Protein AF-0000000084433959 (afdb_homodimer)

Secondary structure (DSSP, 8-state):
--HHHHHHHTT-----TT-------TTS-SEEEEEE---SHHHHHHHHHHHHHTT----EEEE-S-GGGS-HHHHHHHHHHHHHHT-EEEEE----GGGTT-SGGGSTTGGGGTT---HHHHHHHHHHHHHHHHHTT--EEEE--HHHHHHHHHHHHTTSS-TT-EEEE-GGG---SHHHHHHHHHTT-SEE---TT--HHHHHHHHHH--S-EEEESB--GGGT--B-GGGHHHHHHHH-SEEEE--GGG-SSTT----HHHHHHHHHHHHHHHHHHHHH-TT--BPPTT-TTS----/--HHHHHHHTT-----TT-------TTS-SEEEEEE---SHHHHHHHHHHHHHTT----EEEE-S-GGGS-HHHHHHHHHHHHHHT-EEEEE----GGGTT-SGGGSTTGGGGTT---HHHHHHHHHHHHHHHHHTT--EEEE--HHHHHHHHHHHHTTSS-TT-EEEE-GGG---SHHHHHHHHHTT-SEE---TT--HHHHHHHHHH--S-EEEESB--GGGT--B-GGGHHHHHHHH-SEEEE--GGG-SSTT----HHHHHHHHHHHHHHHHHHHHH-TT--BPPTT-TTS----

pLDDT: mean 95.62, std 3.75, range [82.44, 98.88]

Sequence (598 aa):
MKTNDFLSQIGINDVDSNYESEKRFGDGGQFRFEVPGIQSPKTMKALLNEAKNQELVIHRVTQTKGIMLLTDEEIIEMVNLAKNYGCELFLSVGPRATYDTSATVHTKEGSRIGYRLRGYDNLVYAIEDVKRAVNLGVRGILLYDEGLLYVLNQMRIDGELSNNLHFKMSAHAGHGNPASAKLLELIGLNSFNPVRDLQIPMLASIRNAIDIPIDLHTENPKSTGGFIRHYEVPKFIKVASPVYLKTGGSVAANHNWDTTEKEAIARIKQVKLVERMIRQYAPDSTISPKNSNDLSIPEMKTNDFLSQIGINDVDSNYESEKRFGDGGQFRFEVPGIQSPKTMKALLNEAKNQELVIHRVTQTKGIMLLTDEEIIEMVNLAKNYGCELFLSVGPRATYDTSATVHTKEGSRIGYRLRGYDNLVYAIEDVKRAVNLGVRGILLYDEGLLYVLNQMRIDGELSNNLHFKMSAHAGHGNPASAKLLELIGLNSFNPVRDLQIPMLASIRNAIDIPIDLHTENPKSTGGFIRHYEVPKFIKVASPVYLKTGGSVAANHNWDTTEKEAIARIKQVKLVERMIRQYAPDSTISPKNSNDLSIPE

Radius of gyration: 24.35 Å; Cα contacts (8 Å, |Δi|>4): 1417; chains: 2; bounding box: 52×72×54 Å

Nearest PDB structures (foldseek):
  2qji-assembly2_T  TM=5.608E-01  e=2.184E-04  Methanocaldococcus jannaschii
  8wx8-assembly1_A  TM=5.122E-01  e=1.044E-03  synthetic construct
  3exr-assembly2_B  TM=5.893E-01  e=7.610E-03  Streptococcus mutans
  6mmp-assembly1_C  TM=2.314E-01  e=7.054E-02  Rattus norvegicus
  3t8i-assembly1_D  TM=2.014E-01  e=1.142E-01  Saccharolobus solfataricus P2

Solvent-accessible surface area (backbone atoms only — not comparable to full-atom values): 29064 Å² total; per-residue (Å²): 125,58,66,69,58,52,37,42,74,72,51,40,50,88,67,60,94,80,57,61,42,85,49,49,39,91,81,63,12,26,33,43,35,25,37,62,39,42,75,43,45,70,23,42,50,40,29,54,52,47,27,55,74,68,72,50,74,62,46,30,40,27,25,56,71,17,47,75,79,48,53,72,66,45,49,42,48,39,36,49,51,22,46,74,73,35,17,21,41,28,40,13,58,34,67,24,27,78,77,48,91,48,64,23,44,75,25,82,60,21,29,13,32,35,42,19,42,58,13,52,65,43,47,51,51,31,52,50,45,48,50,50,44,42,75,57,17,44,22,27,37,34,38,44,41,71,20,57,43,42,52,53,33,53,32,26,77,73,62,72,34,65,80,72,53,36,37,28,44,38,36,55,53,19,44,37,22,25,50,33,50,33,50,43,44,73,46,53,46,47,30,45,23,44,40,78,73,64,50,71,70,30,45,31,19,31,37,71,31,43,85,57,36,34,41,42,64,35,25,31,17,58,34,49,52,43,47,77,39,48,91,45,45,46,58,46,46,41,24,29,19,22,24,34,43,27,32,31,34,54,79,31,69,40,79,70,38,84,55,42,49,70,51,30,40,52,24,48,54,42,45,52,55,44,48,50,41,28,58,72,73,32,64,84,64,42,64,51,60,79,56,44,87,72,53,44,47,34,97,125,58,66,69,58,52,36,41,73,72,52,40,52,88,67,61,95,79,57,61,42,85,49,49,40,92,80,63,12,26,33,42,35,26,38,62,39,42,74,44,43,69,23,41,50,38,29,53,50,47,28,56,75,67,71,50,75,62,45,29,40,26,26,57,72,19,46,74,78,47,53,70,67,46,49,43,47,38,38,47,51,22,46,74,73,34,16,20,40,28,40,14,57,34,67,24,28,77,76,48,91,47,64,23,44,76,25,82,59,19,29,14,32,36,44,18,43,58,12,51,66,42,47,50,51,31,51,52,45,49,51,51,45,42,74,58,17,44,23,26,38,34,38,46,37,71,21,58,43,42,51,52,33,52,31,26,76,71,63,75,35,65,80,71,53,36,36,28,43,38,37,57,53,18,45,38,22,25,49,34,51,34,50,43,44,72,43,53,46,48,30,45,25,44,40,75,73,65,51,70,71,29,45,31,19,31,37,70,31,45,84,59,36,33,42,42,63,34,25,31,16,58,34,50,54,44,48,75,39,48,89,46,43,45,58,46,46,41,25,30,19,22,23,33,42,27,31,30,35,52,78,32,68,42,78,71,39,84,54,42,48,69,53,30,40,50,24,48,53,43,43,50,54,43,50,49,42,27,58,73,72,33,62,85,64,42,63,50,61,80,55,44,88,74,51,47,46,34,98

Organism: NCBI:txid230361

Foldseek 3Di:
DDPQVVCVVQQQHADDPQAFDPAAFPQRALEAAEEEQQAWLLLLLLLLVLCVVVVHFHAEYEHQQALVVDDLVGLLSNLVSCVVQQHAYEYEFHQFCVPDPNPQCPDPVSVLSQGEADDDVSLVSRVVSVVSSVVSFHQHYEYQYLVSLLVVQVCCVVPVGPVSRAYEYEQSNAAQALVVLLVSVVSPHQEYEHQAPDDLSSLLSNQSRDNHEYEYECAAAVVRPGDHNLLCVLSCSGRGTVYYYHFLHHLANDNNGDADSVSSSVRVVRVVSSVVSCCVPPVVGGYRDRNHPSHSRTD/DDPQVVCVVQQFHADDPQAFDPAAFPQRALEAAEEEQQAWLLLLLLLLVLCVVVVHFHAEYEHQQALVVDDLVGLLSNLVSCVVQQHAYEYEQHQFCVPDPNPQCPDPVSVLSFGEADDDVSLVSRVVSVVSSVVSFHQHYEYQYLVSLLVVQVCCVVPVGPVSRAYEYEQSNAAQALVVLLVSVVSPHQEYEHQAPDDLSSLLSNQSRDRHEYEYECAAAVVRPGDHNLLCVLSCSGRGTVYYYHFLHHLANDNNGDADSVSSSVRVVRVVSSVVSCCVPPVVGGYRDRNDPSHSRTD

Structure (mmCIF, N/CA/C/O backbone):
data_AF-0000000084433959-model_v1
#
loop_
_entity.id
_entity.type
_entity.pdbx_description
1 polymer Peptidase
#
loop_
_atom_site.group_PDB
_atom_site.id
_atom_site.type_symbol
_atom_site.label_atom_id
_atom_site.label_alt_id
_atom_site.label_comp_id
_atom_site.label_asym_id
_atom_site.label_entity_id
_atom_site.label_seq_id
_atom_site.pdbx_PDB_ins_code
_atom_site.Cartn_x
_atom_site.Cartn_y
_atom_site.Cartn_z
_atom_site.occupancy
_atom_site.B_iso_or_equiv
_atom_site.auth_seq_id
_atom_site.auth_comp_id
_atom_site.auth_asym_id
_atom_site.auth_atom_id
_atom_site.pdbx_PDB_model_num
ATOM 1 N N . MET A 1 1 ? 16.953 -1.88 -23.047 1 85.25 1 MET A N 1
ATOM 2 C CA . MET A 1 1 ? 17.641 -0.673 -22.594 1 85.25 1 MET A CA 1
ATOM 3 C C . MET A 1 1 ? 18.078 -0.818 -21.141 1 85.25 1 MET A C 1
ATOM 5 O O . MET A 1 1 ? 17.578 -1.681 -20.422 1 85.25 1 MET A O 1
ATOM 9 N N . LYS A 1 2 ? 19.047 0.058 -20.891 1 91.44 2 LYS A N 1
ATOM 10 C CA . LYS A 1 2 ? 19.453 0.072 -19.484 1 91.44 2 LYS A CA 1
ATOM 11 C C . LYS A 1 2 ? 18.312 0.546 -18.594 1 91.44 2 LYS A C 1
ATOM 13 O O . LYS A 1 2 ? 17.531 1.426 -18.969 1 91.44 2 LYS A O 1
ATOM 18 N N . THR A 1 3 ? 18.125 -0.113 -17.422 1 94.81 3 THR A N 1
ATOM 19 C CA . THR A 1 3 ? 17.047 0.189 -16.484 1 94.81 3 THR A CA 1
ATOM 20 C C . THR A 1 3 ? 17.031 1.678 -16.156 1 94.81 3 THR A C 1
ATOM 22 O O . THR A 1 3 ? 15.969 2.312 -16.188 1 94.81 3 THR A O 1
ATOM 25 N N . ASN A 1 4 ? 18.188 2.238 -15.852 1 94.94 4 ASN A N 1
ATOM 26 C CA . ASN A 1 4 ? 18.266 3.646 -15.484 1 94.94 4 ASN A CA 1
ATOM 27 C C . ASN A 1 4 ? 17.797 4.551 -16.609 1 94.94 4 ASN A C 1
ATOM 29 O O . ASN A 1 4 ? 17.156 5.582 -16.375 1 94.94 4 ASN A O 1
ATOM 33 N N . ASP A 1 5 ? 18.125 4.176 -17.828 1 94.62 5 ASP A N 1
ATOM 34 C CA . ASP A 1 5 ? 17.688 4.945 -18.984 1 94.62 5 ASP A CA 1
ATOM 35 C C . ASP A 1 5 ? 16.172 4.945 -19.109 1 94.62 5 ASP A C 1
ATOM 37 O O . ASP A 1 5 ? 15.562 5.98 -19.391 1 94.62 5 ASP A O 1
ATOM 41 N N . PHE A 1 6 ? 15.617 3.832 -18.922 1 95.44 6 PHE A N 1
ATOM 42 C CA . PHE A 1 6 ? 14.164 3.762 -19.016 1 95.44 6 PHE A CA 1
ATOM 43 C C . PHE A 1 6 ? 13.516 4.602 -17.922 1 95.44 6 PHE A C 1
ATOM 45 O O . PHE A 1 6 ? 12.562 5.336 -18.172 1 95.44 6 PHE A O 1
ATOM 52 N N . LEU A 1 7 ? 13.938 4.383 -16.688 1 96.75 7 LEU A N 1
ATOM 53 C CA . LEU A 1 7 ? 13.398 5.16 -15.586 1 96.75 7 LEU A CA 1
ATOM 54 C C . LEU A 1 7 ? 13.469 6.656 -15.883 1 96.75 7 LEU A C 1
ATOM 56 O O . LEU A 1 7 ? 12.516 7.391 -15.625 1 96.75 7 LEU A O 1
ATOM 60 N N . SER A 1 8 ? 14.594 7.062 -16.438 1 94.88 8 SER A N 1
ATOM 61 C CA . SER A 1 8 ? 14.75 8.469 -16.797 1 94.88 8 SER A CA 1
ATOM 62 C C . SER A 1 8 ? 13.695 8.891 -17.812 1 94.88 8 SER A C 1
ATOM 64 O O . SER A 1 8 ? 13.18 10.008 -17.75 1 94.88 8 SER A O 1
ATOM 66 N N . GLN A 1 9 ? 13.383 8.039 -18.734 1 94.25 9 GLN A N 1
ATOM 67 C CA . GLN A 1 9 ? 12.398 8.32 -19.766 1 94.25 9 GLN A CA 1
ATOM 68 C C . GLN A 1 9 ? 11.031 8.617 -19.156 1 94.25 9 GLN A C 1
ATOM 70 O O . GLN A 1 9 ? 10.242 9.391 -19.719 1 94.25 9 GLN A O 1
ATOM 75 N N . ILE A 1 10 ? 10.805 8.055 -18.016 1 94.56 10 ILE A N 1
ATOM 76 C CA . ILE A 1 10 ? 9.484 8.273 -17.422 1 94.56 10 ILE A CA 1
ATOM 77 C C . ILE A 1 10 ? 9.594 9.227 -16.234 1 94.56 10 ILE A C 1
ATOM 79 O O . ILE A 1 10 ? 8.719 9.25 -15.367 1 94.56 10 ILE A O 1
ATOM 83 N N . GLY A 1 11 ? 10.664 9.938 -16.094 1 95 11 GLY A N 1
ATOM 84 C CA . GLY A 1 11 ? 10.805 11.039 -15.156 1 95 11 GLY A CA 1
ATOM 85 C C . GLY A 1 11 ? 11.312 10.602 -13.797 1 95 11 GLY A C 1
ATOM 86 O O . GLY A 1 11 ? 11.141 11.312 -12.805 1 95 11 GLY A O 1
ATOM 87 N N . ILE A 1 12 ? 11.852 9.398 -13.711 1 97.12 12 ILE A N 1
ATOM 88 C CA . ILE A 1 12 ? 12.453 8.898 -12.484 1 97.12 12 ILE A CA 1
ATOM 89 C C . ILE A 1 12 ? 13.961 8.781 -12.656 1 97.12 12 ILE A C 1
ATOM 91 O O . ILE A 1 12 ? 14.445 7.906 -13.383 1 97.12 12 ILE A O 1
ATOM 95 N N . ASN A 1 13 ? 14.734 9.633 -11.977 1 95.38 13 ASN A N 1
ATOM 96 C CA . ASN A 1 13 ? 16.172 9.727 -12.211 1 95.38 13 ASN A CA 1
ATOM 97 C C . ASN A 1 13 ? 16.969 9.43 -10.938 1 95.38 13 ASN A C 1
ATOM 99 O O . ASN A 1 13 ? 16.469 9.625 -9.828 1 95.38 13 ASN A O 1
ATOM 103 N N . ASP A 1 14 ? 18.109 8.922 -11.195 1 92.56 14 ASP A N 1
ATOM 104 C CA . ASP A 1 14 ? 19.109 8.945 -10.141 1 92.56 14 ASP A CA 1
ATOM 105 C C . ASP A 1 14 ? 19.609 10.359 -9.883 1 92.56 14 ASP A C 1
ATOM 107 O O . ASP A 1 14 ? 19.609 11.195 -10.789 1 92.56 14 ASP A O 1
ATOM 111 N N . VAL A 1 15 ? 19.891 10.594 -8.641 1 92.81 15 VAL A N 1
ATOM 112 C CA . VAL A 1 15 ? 20.406 11.922 -8.328 1 92.81 15 VAL A CA 1
ATOM 113 C C . VAL A 1 15 ? 21.766 11.797 -7.625 1 92.81 15 VAL A C 1
ATOM 115 O O . VAL A 1 15 ? 22.031 10.805 -6.949 1 92.81 15 VAL A O 1
ATOM 118 N N . ASP A 1 16 ? 22.594 12.703 -7.816 1 88.06 16 ASP A N 1
ATOM 119 C CA . ASP A 1 16 ? 23.922 12.633 -7.227 1 88.06 16 ASP A CA 1
ATOM 120 C C . ASP A 1 16 ? 23.938 13.258 -5.832 1 88.06 16 ASP A C 1
ATOM 122 O O . ASP A 1 16 ? 22.906 13.719 -5.34 1 88.06 16 ASP A O 1
ATOM 126 N N . SER A 1 17 ? 25.109 13.188 -5.227 1 88.75 17 SER A N 1
ATOM 127 C CA . SER A 1 17 ? 25.25 13.609 -3.838 1 88.75 17 SER A CA 1
ATOM 128 C C . SER A 1 17 ? 25.125 15.125 -3.709 1 88.75 17 SER A C 1
ATOM 130 O O . SER A 1 17 ? 24.938 15.648 -2.609 1 88.75 17 SER A O 1
ATOM 132 N N . ASN A 1 18 ? 25.172 15.836 -4.828 1 91.94 18 ASN A N 1
ATOM 133 C CA . ASN A 1 18 ? 25.078 17.297 -4.797 1 91.94 18 ASN A CA 1
ATOM 134 C C . ASN A 1 18 ? 23.672 17.781 -5.145 1 91.94 18 ASN A C 1
ATOM 136 O O . ASN A 1 18 ? 23.453 18.969 -5.312 1 91.94 18 ASN A O 1
ATOM 140 N N . TYR A 1 19 ? 22.812 16.844 -5.211 1 96.44 19 TYR A N 1
ATOM 141 C CA . TYR A 1 19 ? 21.453 17.203 -5.574 1 96.44 19 TYR A CA 1
ATOM 142 C C . TYR A 1 19 ? 20.859 18.203 -4.582 1 96.44 19 TYR A C 1
ATOM 144 O O . TYR A 1 19 ? 20.984 18.031 -3.369 1 96.44 19 TYR A O 1
ATOM 152 N N . GLU A 1 20 ? 20.328 19.281 -5.066 1 97.31 20 GLU A N 1
ATOM 153 C CA . GLU A 1 20 ? 19.562 20.281 -4.324 1 97.31 20 GLU A CA 1
ATOM 154 C C . GLU A 1 20 ? 18.25 20.594 -5.016 1 97.31 20 GLU A C 1
ATOM 156 O O . GLU A 1 20 ? 18.219 20.875 -6.215 1 97.31 20 GLU A O 1
ATOM 161 N N . SER A 1 21 ? 17.234 20.484 -4.266 1 98.25 21 SER A N 1
ATOM 162 C CA . SER A 1 21 ? 15.93 20.812 -4.855 1 98.25 21 SER A CA 1
ATOM 163 C C . SER A 1 21 ? 15.773 22.312 -5.039 1 98.25 21 SER A C 1
ATOM 165 O O . SER A 1 21 ? 16.047 23.094 -4.121 1 98.25 21 SER A O 1
ATOM 167 N N . GLU A 1 22 ? 15.297 22.719 -6.184 1 97.56 22 GLU A N 1
ATOM 168 C CA . GLU A 1 22 ? 15.016 24.125 -6.453 1 97.56 22 GLU A CA 1
ATOM 169 C C . GLU A 1 22 ? 13.523 24.422 -6.309 1 97.56 22 GLU A C 1
ATOM 171 O O . GLU A 1 22 ? 13.102 25.578 -6.445 1 97.56 22 GLU A O 1
ATOM 176 N N . LYS A 1 23 ? 12.805 23.453 -6.023 1 98.31 23 LYS A N 1
ATOM 177 C CA . LYS A 1 23 ? 11.359 23.625 -5.922 1 98.31 23 LYS A CA 1
ATOM 178 C C . LYS A 1 23 ? 10.977 24.359 -4.637 1 98.31 23 LYS A C 1
ATOM 180 O O . LYS A 1 23 ? 11.742 24.375 -3.672 1 98.31 23 LYS A O 1
ATOM 185 N N . ARG A 1 24 ? 9.82 24.969 -4.648 1 98.38 24 ARG A N 1
ATOM 186 C CA . ARG A 1 24 ? 9.32 25.781 -3.535 1 98.38 24 ARG A CA 1
ATOM 187 C C . ARG A 1 24 ? 7.809 25.641 -3.391 1 98.38 24 ARG A C 1
ATOM 189 O O . ARG A 1 24 ? 7.129 25.219 -4.328 1 98.38 24 ARG A O 1
ATOM 196 N N . PHE A 1 25 ? 7.383 25.906 -2.172 1 98.12 25 PHE A N 1
ATOM 197 C CA . PHE A 1 25 ? 5.953 26.172 -2.035 1 98.12 25 PHE A CA 1
ATOM 198 C C . PHE A 1 25 ? 5.535 27.359 -2.881 1 98.12 25 PHE A C 1
ATOM 200 O O . PHE A 1 25 ? 6.383 28.125 -3.348 1 98.12 25 PHE A O 1
ATOM 207 N N . GLY A 1 26 ? 4.207 27.484 -3.119 1 96.12 26 GLY A N 1
ATOM 208 C CA . GLY A 1 26 ? 3.711 28.609 -3.908 1 96.12 26 GLY A CA 1
ATOM 209 C C . GLY A 1 26 ? 4.105 29.953 -3.344 1 96.12 26 GLY A C 1
ATOM 210 O O . GLY A 1 26 ? 4.219 30.938 -4.086 1 96.12 26 GLY A O 1
ATOM 211 N N . ASP A 1 27 ? 4.43 30.062 -2.084 1 96.94 27 ASP A N 1
ATOM 212 C CA . ASP A 1 27 ? 4.781 31.297 -1.405 1 96.94 27 ASP A CA 1
ATOM 213 C C . ASP A 1 27 ? 6.293 31.516 -1.409 1 96.94 27 ASP A C 1
ATOM 215 O O . ASP A 1 27 ? 6.789 32.469 -0.781 1 96.94 27 ASP A O 1
ATOM 219 N N . GLY A 1 28 ? 7.016 30.609 -2.008 1 97.12 28 GLY A N 1
ATOM 220 C CA . GLY A 1 28 ? 8.461 30.719 -2.127 1 97.12 28 GLY A CA 1
ATOM 221 C C . GLY A 1 28 ? 9.211 30.016 -1.015 1 97.12 28 GLY A C 1
ATOM 222 O O . GLY A 1 28 ? 10.438 29.906 -1.062 1 97.12 28 GLY A O 1
ATOM 223 N N . GLY A 1 29 ? 8.539 29.5 -0.019 1 98.25 29 GLY A N 1
ATOM 224 C CA . GLY A 1 29 ? 9.18 28.812 1.088 1 98.25 29 GLY A CA 1
ATOM 225 C C . GLY A 1 29 ? 9.797 27.484 0.687 1 98.25 29 GLY A C 1
ATOM 226 O O . GLY A 1 29 ? 9.328 26.828 -0.251 1 98.25 29 GLY A O 1
ATOM 227 N N . GLN A 1 30 ? 10.844 27.094 1.397 1 98.69 30 GLN A N 1
ATOM 228 C CA . GLN A 1 30 ? 11.469 25.781 1.216 1 98.69 30 GLN A CA 1
ATOM 229 C C . GLN A 1 30 ? 10.891 24.766 2.188 1 98.69 30 GLN A C 1
ATOM 231 O O . GLN A 1 30 ? 10.812 23.578 1.87 1 98.69 30 GLN A O 1
ATOM 236 N N . PHE A 1 31 ? 10.531 25.266 3.391 1 98.75 31 PHE A N 1
ATOM 237 C CA . PHE A 1 31 ? 10.078 24.297 4.379 1 98.75 31 PHE A CA 1
ATOM 238 C C . PHE A 1 31 ? 8.961 24.891 5.242 1 98.75 31 PHE A C 1
ATOM 240 O O . PHE A 1 31 ? 8.789 26.109 5.285 1 98.75 31 PHE A O 1
ATOM 247 N N . ARG A 1 32 ? 8.164 24.016 5.832 1 98.75 32 ARG A N 1
ATOM 248 C CA . ARG A 1 32 ? 7.086 24.281 6.781 1 98.75 32 ARG A CA 1
ATOM 249 C C . ARG A 1 32 ? 7.168 23.328 7.977 1 98.75 32 ARG A C 1
ATOM 251 O O . ARG A 1 32 ? 7.836 22.297 7.91 1 98.75 32 ARG A O 1
ATOM 258 N N . PHE A 1 33 ? 6.531 23.719 9.031 1 98.62 33 PHE A N 1
ATOM 259 C CA . PHE A 1 33 ? 6.449 22.844 10.188 1 98.62 33 PHE A CA 1
ATOM 260 C C . PHE A 1 33 ? 5.07 22.203 10.289 1 98.62 33 PHE A C 1
ATOM 262 O O . PHE A 1 33 ? 4.051 22.891 10.125 1 98.62 33 PHE A O 1
ATOM 269 N N . GLU A 1 34 ? 5.074 20.953 10.5 1 98.56 34 GLU A N 1
ATOM 270 C CA . GLU A 1 34 ? 3.877 20.188 10.828 1 98.56 34 GLU A CA 1
ATOM 271 C C . GLU A 1 34 ? 4.027 19.469 12.164 1 98.56 34 GLU A C 1
ATOM 273 O O . GLU A 1 34 ? 5.062 18.859 12.445 1 98.56 34 GLU A O 1
ATOM 278 N N . VAL A 1 35 ? 3.029 19.562 13.016 1 98.06 35 VAL A N 1
ATOM 279 C CA . VAL A 1 35 ? 3.004 18.797 14.258 1 98.06 35 VAL A CA 1
ATOM 280 C C . VAL A 1 35 ? 1.919 17.734 14.18 1 98.06 35 VAL A C 1
ATOM 282 O O . VAL A 1 35 ? 0.73 18.047 14.102 1 98.06 35 VAL A O 1
ATOM 285 N N . PRO A 1 36 ? 2.33 16.484 14.219 1 96.69 36 PRO A N 1
ATOM 286 C CA . PRO A 1 36 ? 1.38 15.375 14.117 1 96.69 36 PRO A CA 1
ATOM 287 C C . PRO A 1 36 ? 0.867 14.922 15.484 1 96.69 36 PRO A C 1
ATOM 289 O O . PRO A 1 36 ? 1.434 15.289 16.516 1 96.69 36 PRO A O 1
ATOM 292 N N . GLY A 1 37 ? -0.2 14.172 15.477 1 95.94 37 GLY A N 1
ATOM 293 C CA . GLY A 1 37 ? -0.663 13.453 16.656 1 95.94 37 GLY A CA 1
ATOM 294 C C . GLY A 1 37 ? -1.457 14.328 17.609 1 95.94 37 GLY A C 1
ATOM 295 O O . GLY A 1 37 ? -1.431 14.109 18.828 1 95.94 37 GLY A O 1
ATOM 296 N N . ILE A 1 38 ? -2.004 15.359 17.141 1 97.31 38 ILE A N 1
ATOM 297 C CA . ILE A 1 38 ? -2.867 16.219 17.953 1 97.31 38 ILE A CA 1
ATOM 298 C C . ILE A 1 38 ? -4.32 15.781 17.781 1 97.31 38 ILE A C 1
ATOM 300 O O . ILE A 1 38 ? -4.961 16.094 16.781 1 97.31 38 ILE A O 1
ATOM 304 N N . GLN A 1 39 ? -4.934 15.188 18.844 1 96.25 39 GLN A N 1
ATOM 305 C CA . GLN A 1 39 ? -6.113 14.344 18.656 1 96.25 39 GLN A CA 1
ATOM 306 C C . GLN A 1 39 ? -7.391 15.102 19.016 1 96.25 39 GLN A C 1
ATOM 308 O O . GLN A 1 39 ? -8.492 14.68 18.656 1 96.25 39 GLN A O 1
ATOM 313 N N . SER A 1 40 ? -7.238 16.25 19.719 1 96 40 SER A N 1
ATOM 314 C CA . SER A 1 40 ? -8.43 16.906 20.25 1 96 40 SER A CA 1
ATOM 315 C C . SER A 1 40 ? -8.273 18.438 20.219 1 96 40 SER A C 1
ATOM 317 O O . SER A 1 40 ? -7.16 18.953 20.109 1 96 40 SER A O 1
ATOM 319 N N . PRO A 1 41 ? -9.445 19.141 20.312 1 97.62 41 PRO A N 1
ATOM 320 C CA . PRO A 1 41 ? -9.375 20.594 20.359 1 97.62 41 PRO A CA 1
ATOM 321 C C . PRO A 1 41 ? -8.555 21.094 21.547 1 97.62 41 PRO A C 1
ATOM 323 O O . PRO A 1 41 ? -7.797 22.062 21.422 1 97.62 41 PRO A O 1
ATOM 326 N N . LYS A 1 42 ? -8.719 20.422 22.688 1 96.75 42 LYS A N 1
ATOM 327 C CA . LYS A 1 42 ? -8.023 20.859 23.891 1 96.75 42 LYS A CA 1
ATOM 328 C C . LYS A 1 42 ? -6.512 20.828 23.703 1 96.75 42 LYS A C 1
ATOM 330 O O . LYS A 1 42 ? -5.812 21.781 24.047 1 96.75 42 LYS A O 1
ATOM 335 N N . THR A 1 43 ? -6.031 19.781 23.188 1 97.56 43 THR A N 1
ATOM 336 C CA . THR A 1 43 ? -4.598 19.641 22.953 1 97.56 43 THR A CA 1
ATOM 337 C C . THR A 1 43 ? -4.129 20.547 21.828 1 97.56 43 THR A C 1
ATOM 339 O O . THR A 1 43 ? -3.016 21.078 21.875 1 97.56 43 THR A O 1
ATOM 342 N N . MET A 1 44 ? -4.969 20.719 20.828 1 98.44 44 MET A N 1
ATOM 343 C CA . MET A 1 44 ? -4.629 21.625 19.75 1 98.44 44 MET A CA 1
ATOM 344 C C . MET A 1 44 ? -4.5 23.062 20.25 1 98.44 44 MET A C 1
ATOM 346 O O . MET A 1 44 ? -3.555 23.766 19.906 1 98.44 44 MET A O 1
ATOM 350 N N . LYS A 1 45 ? -5.434 23.438 21.078 1 98.31 45 LYS A N 1
ATOM 351 C CA . LYS A 1 45 ? -5.402 24.766 21.656 1 98.31 45 LYS A CA 1
ATOM 352 C C . LYS A 1 45 ? -4.125 24.984 22.469 1 98.31 45 LYS A C 1
ATOM 354 O O . LYS A 1 45 ? -3.475 26.031 22.344 1 98.31 45 LYS A O 1
ATOM 359 N N . ALA A 1 46 ? -3.783 24.016 23.266 1 97.94 46 ALA A N 1
ATOM 360 C CA . ALA A 1 46 ? -2.566 24.094 24.062 1 97.94 46 ALA A CA 1
ATOM 361 C C . ALA A 1 46 ? -1.331 24.234 23.188 1 97.94 46 ALA A C 1
ATOM 363 O O . ALA A 1 46 ? -0.449 25.047 23.453 1 97.94 46 ALA A O 1
ATOM 364 N N . LEU A 1 47 ? -1.32 23.422 22.109 1 98.12 47 LEU A N 1
ATOM 365 C CA . LEU A 1 47 ? -0.206 23.453 21.172 1 98.12 47 LEU A CA 1
ATOM 366 C C . LEU A 1 47 ? -0.069 24.828 20.516 1 98.12 47 LEU A C 1
ATOM 368 O O . LEU A 1 47 ? 1.018 25.406 20.531 1 98.12 47 LEU A O 1
ATOM 372 N N . LEU A 1 48 ? -1.141 25.375 19.969 1 98.19 48 LEU A N 1
ATOM 373 C CA . LEU A 1 48 ? -1.106 26.609 19.203 1 98.19 48 LEU A CA 1
ATOM 374 C C . LEU A 1 48 ? -0.825 27.797 20.109 1 98.19 48 LEU A C 1
ATOM 376 O O . LEU A 1 48 ? -0.108 28.734 19.719 1 98.19 48 LEU A O 1
ATOM 380 N N . ASN A 1 49 ? -1.401 27.75 21.312 1 98 49 ASN A N 1
ATOM 381 C CA . ASN A 1 49 ? -1.101 28.812 22.266 1 98 49 ASN A CA 1
ATOM 382 C C . ASN A 1 49 ? 0.384 28.844 22.625 1 98 49 ASN A C 1
ATOM 384 O O . ASN A 1 49 ? 0.987 29.906 22.688 1 98 49 ASN A O 1
ATOM 388 N N . GLU A 1 50 ? 0.918 27.672 22.891 1 97.5 50 GLU A N 1
ATOM 389 C CA . GLU A 1 50 ? 2.34 27.609 23.219 1 97.5 50 GLU A CA 1
ATOM 390 C C . GLU A 1 50 ? 3.199 28.062 22.047 1 97.5 50 GLU A C 1
ATOM 392 O O . GLU A 1 50 ? 4.227 28.719 22.234 1 97.5 50 GLU A O 1
ATOM 397 N N . ALA A 1 51 ? 2.799 27.672 20.828 1 97.44 51 ALA A N 1
ATOM 398 C CA . ALA A 1 51 ? 3.516 28.141 19.641 1 97.44 51 ALA A CA 1
ATOM 399 C C . ALA A 1 51 ? 3.535 29.656 19.562 1 97.44 51 ALA A C 1
ATOM 401 O O . ALA A 1 51 ? 4.574 30.266 19.281 1 97.44 51 ALA A O 1
ATOM 402 N N . LYS A 1 52 ? 2.43 30.312 19.812 1 96.56 52 LYS A N 1
ATOM 403 C CA . LYS A 1 52 ? 2.34 31.766 19.844 1 96.56 52 LYS A CA 1
ATOM 404 C C . LYS A 1 52 ? 3.248 32.375 20.906 1 96.56 52 LYS A C 1
ATOM 406 O O . LYS A 1 52 ? 3.971 33.312 20.656 1 96.56 52 LYS A O 1
ATOM 411 N N . ASN A 1 53 ? 3.162 31.781 22.047 1 96.5 53 ASN A N 1
ATOM 412 C CA . ASN A 1 53 ? 3.949 32.281 23.188 1 96.5 53 ASN A CA 1
ATOM 413 C C . ASN A 1 53 ? 5.445 32.25 22.875 1 96.5 53 ASN A C 1
ATOM 415 O O . ASN A 1 53 ? 6.184 33.125 23.297 1 96.5 53 ASN A O 1
ATOM 419 N N . GLN A 1 54 ? 5.82 31.281 22.156 1 95.38 54 GLN A N 1
ATOM 420 C CA . GLN A 1 54 ? 7.238 31.109 21.875 1 95.38 54 GLN A CA 1
ATOM 421 C C . GLN A 1 54 ? 7.602 31.719 20.531 1 95.38 54 GLN A C 1
ATOM 423 O O . GLN A 1 54 ? 8.727 31.562 20.047 1 95.38 54 GLN A O 1
ATOM 428 N N . GLU A 1 55 ? 6.648 32.312 19.859 1 94.56 55 GLU A N 1
ATOM 429 C CA . GLU A 1 55 ? 6.828 33 18.578 1 94.56 55 GLU A CA 1
ATOM 430 C C . GLU A 1 55 ? 7.312 32.031 17.5 1 94.56 55 GLU A C 1
ATOM 432 O O . GLU A 1 55 ? 8.25 32.344 16.766 1 94.56 55 GLU A O 1
ATOM 437 N N . LEU A 1 56 ? 6.773 30.844 17.547 1 95.19 56 LEU A N 1
ATOM 438 C CA . LEU A 1 56 ? 7.031 29.844 16.531 1 95.19 56 LEU A CA 1
ATOM 439 C C . LEU A 1 56 ? 5.867 29.75 15.547 1 95.19 56 LEU A C 1
ATOM 441 O O . LEU A 1 56 ? 4.723 30.031 15.906 1 95.19 56 LEU A O 1
ATOM 445 N N . VAL A 1 57 ? 6.176 29.359 14.336 1 95.75 57 VAL A N 1
ATOM 446 C CA . VAL A 1 57 ? 5.145 29.219 13.312 1 95.75 57 VAL A CA 1
ATOM 447 C C . VAL A 1 57 ? 4.879 27.734 13.062 1 95.75 57 VAL A C 1
ATOM 449 O O . VAL A 1 57 ? 5.801 26.969 12.766 1 95.75 57 VAL A O 1
ATOM 452 N N . ILE A 1 58 ? 3.674 27.312 13.242 1 97.69 58 ILE A N 1
ATOM 453 C CA . ILE A 1 58 ? 3.195 26 12.859 1 97.69 58 ILE A CA 1
ATOM 454 C C . ILE A 1 58 ? 2.301 26.094 11.633 1 97.69 58 ILE A C 1
ATOM 456 O O . ILE A 1 58 ? 1.319 26.844 11.633 1 97.69 58 ILE A O 1
ATOM 460 N N . HIS A 1 59 ? 2.627 25.359 10.633 1 98.62 59 HIS A N 1
ATOM 461 C CA . HIS A 1 59 ? 1.898 25.484 9.375 1 98.62 59 HIS A CA 1
ATOM 462 C C . HIS A 1 59 ? 0.794 24.438 9.258 1 98.62 59 HIS A C 1
ATOM 464 O O . HIS A 1 59 ? -0.175 24.641 8.523 1 98.62 59 HIS A O 1
ATOM 470 N N . ARG A 1 60 ? 0.937 23.328 9.953 1 98.56 60 ARG A N 1
ATOM 471 C CA . ARG A 1 60 ? -0.008 22.219 9.82 1 98.56 60 ARG A CA 1
ATOM 472 C C . ARG A 1 60 ? -0.11 21.438 11.125 1 98.56 60 ARG A C 1
ATOM 474 O O . ARG A 1 60 ? 0.902 21.172 11.773 1 98.56 60 ARG A O 1
ATOM 481 N N . VAL A 1 61 ? -1.27 21.172 11.523 1 98.44 61 VAL A N 1
ATOM 482 C CA . VAL A 1 61 ? -1.579 20.266 12.617 1 98.44 61 VAL A CA 1
ATOM 483 C C . VAL A 1 61 ? -2.334 19.047 12.078 1 98.44 61 VAL A C 1
ATOM 485 O O . VAL A 1 61 ? -3.25 19.188 11.266 1 98.44 61 VAL A O 1
ATOM 488 N N . THR A 1 62 ? -1.935 17.859 12.5 1 98.25 62 THR A N 1
ATOM 489 C CA . THR A 1 62 ? -2.559 16.656 11.969 1 98.25 62 THR A CA 1
ATOM 490 C C . THR A 1 62 ? -3.121 15.797 13.102 1 98.25 62 THR A C 1
ATOM 492 O O . THR A 1 62 ? -2.422 15.516 14.078 1 98.25 62 THR A O 1
ATOM 495 N N . GLN A 1 63 ? -4.352 15.484 13.031 1 98 63 GLN A N 1
ATOM 496 C CA . GLN A 1 63 ? -5.02 14.484 13.859 1 98 63 GLN A CA 1
ATOM 497 C C . GLN A 1 63 ? -4.93 13.102 13.227 1 98 63 GLN A C 1
ATOM 499 O O . GLN A 1 63 ? -5.273 12.922 12.055 1 98 63 GLN A O 1
ATOM 504 N N . THR A 1 64 ? -4.492 12.07 13.953 1 96.06 64 THR A N 1
ATOM 505 C CA . THR A 1 64 ? -4.148 10.805 13.32 1 96.06 64 THR A CA 1
ATOM 506 C C . THR A 1 64 ? -5.086 9.688 13.789 1 96.06 64 THR A C 1
ATOM 508 O O . THR A 1 64 ? -5.066 8.586 13.242 1 96.06 64 THR A O 1
ATOM 511 N N . LYS A 1 65 ? -5.957 9.914 14.68 1 93.44 65 LYS A N 1
ATOM 512 C CA . LYS A 1 65 ? -6.789 8.859 15.25 1 93.44 65 LYS A CA 1
ATOM 513 C C . LYS A 1 65 ? -7.965 8.531 14.336 1 93.44 65 LYS A C 1
ATOM 515 O O . LYS A 1 65 ? -8.367 7.367 14.227 1 93.44 65 LYS A O 1
ATOM 520 N N . GLY A 1 66 ? -8.5 9.602 13.742 1 95.81 66 GLY A N 1
ATOM 521 C CA . GLY A 1 66 ? -9.602 9.352 12.828 1 95.81 66 GLY A CA 1
ATOM 522 C C . GLY A 1 66 ? -10.758 10.312 13 1 95.81 66 GLY A C 1
ATOM 523 O O . GLY A 1 66 ? -11.141 10.625 14.133 1 95.81 66 GLY A O 1
ATOM 524 N N . ILE A 1 67 ? -11.312 10.734 11.93 1 97.5 67 ILE A N 1
ATOM 525 C CA . ILE A 1 67 ? -12.461 11.641 11.891 1 97.5 67 ILE A CA 1
ATOM 526 C C . ILE A 1 67 ? -13.633 11.016 12.641 1 97.5 67 ILE A C 1
ATOM 528 O O . ILE A 1 67 ? -14.312 11.695 13.422 1 97.5 67 ILE A O 1
ATOM 532 N N . MET A 1 68 ? -13.82 9.727 12.461 1 94.94 68 MET A N 1
ATOM 533 C CA . MET A 1 68 ? -14.977 9.031 13.016 1 94.94 68 MET A CA 1
ATOM 534 C C . MET A 1 68 ? -14.938 9.039 14.539 1 94.94 68 MET A C 1
ATOM 536 O O . MET A 1 68 ? -15.938 8.734 15.195 1 94.94 68 MET A O 1
ATOM 540 N N . LEU A 1 69 ? -13.797 9.406 15.094 1 93.75 69 LEU A N 1
ATOM 541 C CA . LEU A 1 69 ? -13.648 9.414 16.547 1 93.75 69 LEU A CA 1
ATOM 542 C C . LEU A 1 69 ? -13.781 10.828 17.094 1 93.75 69 LEU A C 1
ATOM 544 O O . LEU A 1 69 ? -13.516 11.07 18.281 1 93.75 69 LEU A O 1
ATOM 548 N N . LEU A 1 70 ? -14.117 11.812 16.312 1 96.25 70 LEU A N 1
ATOM 549 C CA . LEU A 1 70 ? -14.391 13.195 16.688 1 96.25 70 LEU A CA 1
ATOM 550 C C . LEU A 1 70 ? -15.875 13.516 16.547 1 96.25 70 LEU A C 1
ATOM 552 O O . LEU A 1 70 ? -16.5 13.141 15.547 1 96.25 70 LEU A O 1
ATOM 556 N N . THR A 1 71 ? -16.406 14.188 17.531 1 96.56 71 THR A N 1
ATOM 557 C CA . THR A 1 71 ? -17.75 14.719 17.375 1 96.56 71 THR A CA 1
ATOM 558 C C . THR A 1 71 ? -17.75 15.898 16.406 1 96.56 71 THR A C 1
ATOM 560 O O . THR A 1 71 ? -16.688 16.453 16.094 1 96.56 71 THR A O 1
ATOM 563 N N . ASP A 1 72 ? -18.984 16.219 15.891 1 97.75 72 ASP A N 1
ATOM 564 C CA . ASP A 1 72 ? -19.078 17.391 15.023 1 97.75 72 ASP A CA 1
ATOM 565 C C . ASP A 1 72 ? -18.562 18.641 15.727 1 97.75 72 ASP A C 1
ATOM 567 O O . ASP A 1 72 ? -17.859 19.453 15.125 1 97.75 72 ASP A O 1
ATOM 571 N N . GLU A 1 73 ? -18.891 18.766 17 1 97.94 73 GLU A N 1
ATOM 572 C CA . GLU A 1 73 ? -18.469 19.922 17.781 1 97.94 73 GLU A CA 1
ATOM 573 C C . GLU A 1 73 ? -16.953 20 17.875 1 97.94 73 GLU A C 1
ATOM 575 O O . GLU A 1 73 ? -16.375 21.094 17.781 1 97.94 73 GLU A O 1
ATOM 580 N N . GLU A 1 74 ? -16.359 18.875 18.094 1 98.25 74 GLU A N 1
ATOM 581 C CA . GLU A 1 74 ? -14.906 18.844 18.188 1 98.25 74 GLU A CA 1
ATOM 582 C C . GLU A 1 74 ? -14.25 19.234 16.859 1 98.25 74 GLU A C 1
ATOM 584 O O . GLU A 1 74 ? -13.266 19.984 16.844 1 98.25 74 GLU A O 1
ATOM 589 N N . ILE A 1 75 ? -14.773 18.719 15.758 1 98.62 75 ILE A N 1
ATOM 590 C CA . ILE A 1 75 ? -14.219 19.062 14.445 1 98.62 75 ILE A CA 1
ATOM 591 C C . ILE A 1 75 ? -14.367 20.562 14.195 1 98.62 75 ILE A C 1
ATOM 593 O O . ILE A 1 75 ? -13.414 21.219 13.766 1 98.62 75 ILE A O 1
ATOM 597 N N . ILE A 1 76 ? -15.516 21.109 14.484 1 98.56 76 ILE A N 1
ATOM 598 C CA . ILE A 1 76 ? -15.773 22.531 14.281 1 98.56 76 ILE A CA 1
ATOM 599 C C . ILE A 1 76 ? -14.805 23.359 15.125 1 98.56 76 ILE A C 1
ATOM 601 O O . ILE A 1 76 ? -14.258 24.359 14.656 1 98.56 76 ILE A O 1
ATOM 605 N N . GLU A 1 77 ? -14.594 22.922 16.359 1 98.69 77 GLU A N 1
ATOM 606 C CA . GLU A 1 77 ? -13.664 23.641 17.219 1 98.69 77 GLU A CA 1
ATOM 607 C C . GLU A 1 77 ? -12.242 23.594 16.672 1 98.69 77 GLU A C 1
ATOM 609 O O . GLU A 1 77 ? -11.539 24.609 16.672 1 98.69 77 GLU A O 1
ATOM 614 N N . MET A 1 78 ? -11.805 22.5 16.203 1 98.75 78 MET A N 1
ATOM 615 C CA . MET A 1 78 ? -10.469 22.375 15.625 1 98.75 78 MET A CA 1
ATOM 616 C C . MET A 1 78 ? -10.344 23.219 14.352 1 98.75 78 MET A C 1
ATOM 618 O O . MET A 1 78 ? -9.312 23.844 14.109 1 98.75 78 MET A O 1
ATOM 622 N N . VAL A 1 79 ? -11.398 23.188 13.562 1 98.75 79 VAL A N 1
ATOM 623 C CA . VAL A 1 79 ? -11.445 24.016 12.359 1 98.75 79 VAL A CA 1
ATOM 624 C C . VAL A 1 79 ? -11.273 25.484 12.734 1 98.75 79 VAL A C 1
ATOM 626 O O . VAL A 1 79 ? -10.461 26.203 12.141 1 98.75 79 VAL A O 1
ATOM 629 N N . ASN A 1 80 ? -12 25.922 13.75 1 98.62 80 ASN A N 1
ATOM 630 C CA . ASN A 1 80 ? -11.922 27.312 14.188 1 98.62 80 ASN A CA 1
ATOM 631 C C . ASN A 1 80 ? -10.539 27.656 14.727 1 98.62 80 ASN A C 1
ATOM 633 O O . ASN A 1 80 ? -10.016 28.75 14.469 1 98.62 80 ASN A O 1
ATOM 637 N N . LEU A 1 81 ? -9.969 26.75 15.508 1 98.5 81 LEU A N 1
ATOM 638 C CA . LEU A 1 81 ? -8.625 26.953 16.016 1 98.5 81 LEU A CA 1
ATOM 639 C C . LEU A 1 81 ? -7.629 27.141 14.883 1 98.5 81 LEU A C 1
ATOM 641 O O . LEU A 1 81 ? -6.785 28.047 14.922 1 98.5 81 LEU A O 1
ATOM 645 N N . ALA A 1 82 ? -7.742 26.297 13.859 1 98.38 82 ALA A N 1
ATOM 646 C CA . ALA A 1 82 ? -6.836 26.359 12.711 1 98.38 82 ALA A CA 1
ATOM 647 C C . ALA A 1 82 ? -7.016 27.672 11.945 1 98.38 82 ALA A C 1
ATOM 649 O O . ALA A 1 82 ? -6.031 28.328 11.578 1 98.38 82 ALA A O 1
ATOM 650 N N . LYS A 1 83 ? -8.227 28.078 11.719 1 97.12 83 LYS A N 1
ATOM 651 C CA . LYS A 1 83 ? -8.539 29.328 11.031 1 97.12 83 LYS A CA 1
ATOM 652 C C . LYS A 1 83 ? -7.961 30.531 11.773 1 97.12 83 LYS A C 1
ATOM 654 O O . LYS A 1 83 ? -7.312 31.391 11.172 1 97.12 83 LYS A O 1
ATOM 659 N N . ASN A 1 84 ? -8.281 30.531 13.039 1 96.81 84 ASN A N 1
ATOM 660 C CA . ASN A 1 84 ? -7.848 31.672 13.852 1 96.81 84 ASN A CA 1
ATOM 661 C C . ASN A 1 84 ? -6.324 31.766 13.922 1 96.81 84 ASN A C 1
ATOM 663 O O . ASN A 1 84 ? -5.766 32.844 13.914 1 96.81 84 ASN A O 1
ATOM 667 N N . TYR A 1 85 ? -5.668 30.641 14.047 1 97 85 TYR A N 1
ATOM 668 C CA . TYR A 1 85 ? -4.211 30.625 14.109 1 97 85 TYR A CA 1
ATOM 669 C C . TYR A 1 85 ? -3.598 30.859 12.742 1 97 85 TYR A C 1
ATOM 671 O O . TYR A 1 85 ? -2.514 31.438 12.625 1 97 85 TYR A O 1
ATOM 679 N N . GLY A 1 86 ? -4.277 30.391 11.703 1 96.75 86 GLY A N 1
ATOM 680 C CA . GLY A 1 86 ? -3.773 30.484 10.344 1 96.75 86 GLY A CA 1
ATOM 681 C C . GLY A 1 86 ? -2.93 29.281 9.93 1 96.75 86 GLY A C 1
ATOM 682 O O . GLY A 1 86 ? -1.865 29.453 9.336 1 96.75 86 GLY A O 1
ATOM 683 N N . CYS A 1 87 ? -3.328 28.062 10.258 1 97.75 87 CYS A N 1
ATOM 684 C CA . CYS A 1 87 ? -2.607 26.859 9.875 1 97.75 87 CYS A CA 1
ATOM 685 C C . CYS A 1 87 ? -3.545 25.844 9.234 1 97.75 87 CYS A C 1
ATOM 687 O O . CYS A 1 87 ? -4.766 26 9.281 1 97.75 87 CYS A O 1
ATOM 689 N N . GLU A 1 88 ? -2.945 24.859 8.57 1 98.31 88 GLU A N 1
ATOM 690 C CA . GLU A 1 88 ? -3.711 23.734 8.039 1 98.31 88 GLU A CA 1
ATOM 691 C C . GLU A 1 88 ? -4.152 22.797 9.148 1 98.31 88 GLU A C 1
ATOM 693 O O . GLU A 1 88 ? -3.477 22.672 10.172 1 98.31 88 GLU A O 1
ATOM 698 N N . LEU A 1 89 ? -5.266 22.156 8.93 1 98.69 89 LEU A N 1
ATOM 699 C CA . LEU A 1 89 ? -5.758 21.062 9.75 1 98.69 89 LEU A CA 1
ATOM 700 C C . LEU A 1 89 ? -5.98 19.812 8.898 1 98.69 89 LEU A C 1
ATOM 702 O O . LEU A 1 89 ? -6.816 19.812 7.992 1 98.69 89 LEU A O 1
ATOM 706 N N . PHE A 1 90 ? -5.188 18.797 9.148 1 98.75 90 PHE A N 1
ATOM 707 C CA . PHE A 1 90 ? -5.418 17.5 8.516 1 98.75 90 PHE A CA 1
ATOM 708 C C . PHE A 1 90 ? -6.074 16.531 9.492 1 98.75 90 PHE A C 1
ATOM 710 O O . PHE A 1 90 ? -5.598 16.359 10.609 1 98.75 90 PHE A O 1
ATOM 717 N N . LEU A 1 91 ? -7.164 15.961 9.086 1 98.75 91 LEU A N 1
ATOM 718 C CA . LEU A 1 91 ? -7.809 14.883 9.828 1 98.75 91 LEU A CA 1
ATOM 719 C C . LEU A 1 91 ? -7.676 13.555 9.086 1 98.75 91 LEU A C 1
ATOM 721 O O . LEU A 1 91 ? -7.789 13.508 7.863 1 98.75 91 LEU A O 1
ATOM 725 N N . SER A 1 92 ? -7.461 12.539 9.812 1 98.5 92 SER A N 1
ATOM 726 C CA . SER A 1 92 ? -7.273 11.227 9.195 1 98.5 92 SER A CA 1
ATOM 727 C C . SER A 1 92 ? -8.609 10.508 9.016 1 98.5 92 SER A C 1
ATOM 729 O O . SER A 1 92 ? -9.492 10.602 9.875 1 98.5 92 SER A O 1
ATOM 731 N N . VAL A 1 93 ? -8.688 9.75 7.949 1 98.12 93 VAL A N 1
ATOM 732 C CA . VAL A 1 93 ? -9.875 8.938 7.707 1 98.12 93 VAL A CA 1
ATOM 733 C C . VAL A 1 93 ? -10.055 7.93 8.844 1 98.12 93 VAL A C 1
ATOM 735 O O . VAL A 1 93 ? -9.078 7.328 9.305 1 98.12 93 VAL A O 1
ATOM 738 N N . GLY A 1 94 ? -11.312 7.703 9.25 1 94.94 94 GLY A N 1
ATOM 739 C CA . GLY A 1 94 ? -11.602 6.922 10.438 1 94.94 94 GLY A CA 1
ATOM 740 C C . GLY A 1 94 ? -11.578 5.426 10.188 1 94.94 94 GLY A C 1
ATOM 741 O O . GLY A 1 94 ? -10.867 4.688 10.867 1 94.94 94 GLY A O 1
ATOM 742 N N . PRO A 1 95 ? -12.375 4.926 9.266 1 92.88 95 PRO A N 1
ATOM 743 C CA . PRO A 1 95 ? -12.391 3.475 9.062 1 92.88 95 PRO A CA 1
ATOM 744 C C . PRO A 1 95 ? -11.016 2.912 8.734 1 92.88 95 PRO A C 1
ATOM 746 O O . PRO A 1 95 ? -10.305 3.461 7.887 1 92.88 95 PRO A O 1
ATOM 749 N N . ARG A 1 96 ? -10.664 1.966 9.469 1 94.12 96 ARG A N 1
ATOM 750 C CA . ARG A 1 96 ? -9.391 1.267 9.312 1 94.12 96 ARG A CA 1
ATOM 751 C C . ARG A 1 96 ? -9.562 -0.233 9.531 1 94.12 96 ARG A C 1
ATOM 753 O O . ARG A 1 96 ? -10.477 -0.663 10.234 1 94.12 96 ARG A O 1
ATOM 760 N N . ALA A 1 97 ? -8.641 -0.945 8.992 1 91 97 ALA A N 1
ATOM 761 C CA . ALA A 1 97 ? -8.656 -2.387 9.227 1 91 97 ALA A CA 1
ATOM 762 C C . ALA A 1 97 ? -8.516 -2.705 10.711 1 91 97 ALA A C 1
ATOM 764 O O . ALA A 1 97 ? -9.109 -3.668 11.203 1 91 97 ALA A O 1
ATOM 765 N N . THR A 1 98 ? -7.812 -1.882 11.414 1 88.5 98 THR A N 1
ATOM 766 C CA . THR A 1 98 ? -7.551 -2.129 12.828 1 88.5 98 THR A CA 1
ATOM 767 C C . THR A 1 98 ? -8.797 -1.855 13.664 1 88.5 98 THR A C 1
ATOM 769 O O . THR A 1 98 ? -8.867 -2.254 14.828 1 88.5 98 THR A O 1
ATOM 772 N N . TYR A 1 99 ? -9.758 -1.114 13.086 1 83.19 99 TYR A N 1
ATOM 773 C CA . TYR A 1 99 ? -10.984 -0.775 13.789 1 83.19 99 TYR A CA 1
ATOM 774 C C . TYR A 1 99 ? -12.156 -1.604 13.281 1 83.19 99 TYR A C 1
ATOM 776 O O . TYR A 1 99 ? -13.297 -1.414 13.711 1 83.19 99 TYR A O 1
ATOM 784 N N . ASP A 1 100 ? -11.859 -2.445 12.305 1 86.06 100 ASP A N 1
ATOM 785 C CA . ASP A 1 100 ? -12.906 -3.277 11.727 1 86.06 100 ASP A CA 1
ATOM 786 C C . ASP A 1 100 ? -12.812 -4.715 12.234 1 86.06 100 ASP A C 1
ATOM 788 O O . ASP A 1 100 ? -12.148 -4.98 13.234 1 86.06 100 ASP A O 1
ATOM 792 N N . THR A 1 101 ? -13.5 -5.613 11.602 1 83.44 101 THR A N 1
ATOM 793 C CA . THR A 1 101 ? -13.602 -6.984 12.086 1 83.44 101 THR A CA 1
ATOM 794 C C . THR A 1 101 ? -12.445 -7.832 11.562 1 83.44 101 THR A C 1
ATOM 796 O O . THR A 1 101 ? -12.531 -9.062 11.547 1 83.44 101 THR A O 1
ATOM 799 N N . SER A 1 102 ? -11.406 -7.199 11.227 1 85.62 102 SER A N 1
ATOM 800 C CA . SER A 1 102 ? -10.281 -7.93 10.656 1 85.62 102 SER A CA 1
ATOM 801 C C . SER A 1 102 ? -9.508 -8.688 11.734 1 85.62 102 SER A C 1
ATOM 803 O O . SER A 1 102 ? -8.922 -8.07 12.625 1 85.62 102 SER A O 1
ATOM 805 N N . ALA A 1 103 ? -9.43 -10.008 11.656 1 85.31 103 ALA A N 1
ATOM 806 C CA . ALA A 1 103 ? -8.562 -10.789 12.531 1 85.31 103 ALA A CA 1
ATOM 807 C C . ALA A 1 103 ? -7.117 -10.766 12.039 1 85.31 103 ALA A C 1
ATOM 809 O O . ALA A 1 103 ? -6.18 -10.742 12.836 1 85.31 103 ALA A O 1
ATOM 810 N N . THR A 1 104 ? -6.957 -10.625 10.812 1 87.94 104 THR A N 1
ATOM 811 C CA . THR A 1 104 ? -5.656 -10.688 10.164 1 87.94 104 THR A CA 1
ATOM 812 C C . THR A 1 104 ? -4.762 -9.539 10.625 1 87.94 104 THR A C 1
ATOM 814 O O . THR A 1 104 ? -3.594 -9.75 10.953 1 87.94 104 THR A O 1
ATOM 817 N N . VAL A 1 105 ? -5.328 -8.375 10.766 1 90.25 105 VAL A N 1
ATOM 818 C CA . VAL A 1 105 ? -4.527 -7.184 11.016 1 90.25 105 VAL A CA 1
ATOM 819 C C . VAL A 1 105 ? -3.887 -7.27 12.398 1 90.25 105 VAL A C 1
ATOM 821 O O . VAL A 1 105 ? -2.896 -6.59 12.672 1 90.25 105 VAL A O 1
ATOM 824 N N . HIS A 1 106 ? -4.352 -8.188 13.188 1 87.19 106 HIS A N 1
ATOM 825 C CA . HIS A 1 106 ? -3.865 -8.289 14.555 1 87.19 106 HIS A CA 1
ATOM 826 C C . HIS A 1 106 ? -2.799 -9.375 14.68 1 87.19 106 HIS A C 1
ATOM 828 O O . HIS A 1 106 ? -2.295 -9.633 15.773 1 87.19 106 HIS A O 1
ATOM 834 N N . THR A 1 107 ? -2.43 -9.953 13.602 1 88.25 107 THR A N 1
ATOM 835 C CA . THR A 1 107 ? -1.371 -10.953 13.602 1 88.25 107 THR A CA 1
ATOM 836 C C . THR A 1 107 ? -0.048 -10.344 13.148 1 88.25 107 THR A C 1
ATOM 838 O O . THR A 1 107 ? -0.023 -9.234 12.602 1 88.25 107 THR A O 1
ATOM 841 N N . LYS A 1 108 ? 1.02 -11.031 13.43 1 85.62 108 LYS A N 1
ATOM 842 C CA . LYS A 1 108 ? 2.369 -10.539 13.172 1 85.62 108 LYS A CA 1
ATOM 843 C C . LYS A 1 108 ? 2.547 -10.164 11.703 1 85.62 108 LYS A C 1
ATOM 845 O O . LYS A 1 108 ? 2.957 -9.047 11.391 1 85.62 108 LYS A O 1
ATOM 850 N N . GLU A 1 109 ? 2.195 -10.977 10.766 1 87.69 109 GLU A N 1
ATOM 851 C CA . GLU A 1 109 ? 2.393 -10.703 9.352 1 87.69 109 GLU A CA 1
ATOM 852 C C . GLU A 1 109 ? 1.177 -10 8.75 1 87.69 109 GLU A C 1
ATOM 854 O O . GLU A 1 109 ? 1.301 -9.258 7.777 1 87.69 109 GLU A O 1
ATOM 859 N N . GLY A 1 110 ? 0.053 -10.242 9.398 1 88.62 110 GLY A N 1
ATOM 860 C CA . GLY A 1 110 ? -1.167 -9.609 8.922 1 88.62 110 GLY A CA 1
ATOM 861 C C . GLY A 1 110 ? -1.181 -8.109 9.133 1 88.62 110 GLY A C 1
ATOM 862 O O . GLY A 1 110 ? -1.905 -7.391 8.445 1 88.62 110 GLY A O 1
ATOM 863 N N . SER A 1 111 ? -0.334 -7.652 10.078 1 89.38 111 SER A N 1
ATOM 864 C CA . SER A 1 111 ? -0.271 -6.227 10.383 1 89.38 111 SER A CA 1
ATOM 865 C C . SER A 1 111 ? 0.21 -5.426 9.18 1 89.38 111 SER A C 1
ATOM 867 O O . SER A 1 111 ? 0.048 -4.203 9.133 1 89.38 111 SER A O 1
ATOM 869 N N . ARG A 1 112 ? 0.635 -6.086 8.148 1 90.25 112 ARG A N 1
ATOM 870 C CA . ARG A 1 112 ? 1.121 -5.438 6.934 1 90.25 112 ARG A CA 1
ATOM 871 C C . ARG A 1 112 ? -0.024 -4.801 6.156 1 90.25 112 ARG A C 1
ATOM 873 O O . ARG A 1 112 ? 0.203 -3.961 5.285 1 90.25 112 ARG A O 1
ATOM 880 N N . ILE A 1 113 ? -1.232 -5.137 6.469 1 90.31 113 ILE A N 1
ATOM 881 C CA . ILE A 1 113 ? -2.418 -4.508 5.898 1 90.31 113 ILE A CA 1
ATOM 882 C C . ILE A 1 113 ? -2.43 -3.021 6.246 1 90.31 113 ILE A C 1
ATOM 884 O O . ILE A 1 113 ? -2.982 -2.207 5.504 1 90.31 113 ILE A O 1
ATOM 888 N N . GLY A 1 114 ? -1.789 -2.766 7.367 1 92.94 114 GLY A N 1
ATOM 889 C CA . GLY A 1 114 ? -1.829 -1.403 7.875 1 92.94 114 GLY A CA 1
ATOM 890 C C . GLY A 1 114 ? -3.229 -0.942 8.234 1 92.94 114 GLY A C 1
ATOM 891 O O . GLY A 1 114 ? -3.936 -1.613 8.984 1 92.94 114 GLY A O 1
ATOM 892 N N . TYR A 1 115 ? -3.562 0.217 7.676 1 94.56 115 TYR A N 1
ATOM 893 C CA . TYR A 1 115 ? -4.863 0.802 7.984 1 94.56 115 TYR A CA 1
ATOM 894 C C . TYR A 1 115 ? -5.777 0.771 6.766 1 94.56 115 TYR A C 1
ATOM 896 O O . TYR A 1 115 ? -6.781 1.487 6.719 1 94.56 115 TYR A O 1
ATOM 904 N N . ARG A 1 116 ? -5.484 -0.051 5.816 1 97.44 116 ARG A N 1
ATOM 905 C CA . ARG A 1 116 ? -6.199 -0.065 4.543 1 97.44 116 ARG A CA 1
ATOM 906 C C . ARG A 1 116 ? -7.605 -0.626 4.715 1 97.44 116 ARG A C 1
ATOM 908 O O . ARG A 1 116 ? -7.875 -1.364 5.664 1 97.44 116 ARG A O 1
ATOM 915 N N . LEU A 1 117 ? -8.453 -0.299 3.773 1 96.94 117 LEU A N 1
ATOM 916 C CA . LEU A 1 117 ? -9.883 -0.587 3.854 1 96.94 117 LEU A CA 1
ATOM 917 C C . LEU A 1 117 ? -10.188 -1.979 3.307 1 96.94 117 LEU A C 1
ATOM 919 O O . LEU A 1 117 ? -9.547 -2.43 2.355 1 96.94 117 LEU A O 1
ATOM 923 N N . ARG A 1 118 ? -11.219 -2.631 3.914 1 95.81 118 ARG A N 1
ATOM 924 C CA . ARG A 1 118 ? -11.664 -3.953 3.482 1 95.81 118 ARG A CA 1
ATOM 925 C C . ARG A 1 118 ? -13.094 -3.91 2.965 1 95.81 118 ARG A C 1
ATOM 927 O O . ARG A 1 118 ? -14.023 -3.576 3.707 1 95.81 118 ARG A O 1
ATOM 934 N N . GLY A 1 119 ? -13.211 -4.227 1.67 1 96 119 GLY A N 1
ATOM 935 C CA . GLY A 1 119 ? -14.539 -4.387 1.097 1 96 119 GLY A CA 1
ATOM 936 C C . GLY A 1 119 ? -15.172 -3.07 0.686 1 96 119 GLY A C 1
ATOM 937 O O . GLY A 1 119 ? -14.578 -2.004 0.877 1 96 119 GLY A O 1
ATOM 938 N N . TYR A 1 120 ? -16.344 -3.135 0.109 1 97.19 120 TYR A N 1
ATOM 939 C CA . TYR A 1 120 ? -17.109 -2.021 -0.449 1 97.19 120 TYR A CA 1
ATOM 940 C C . TYR A 1 120 ? -17.656 -1.124 0.656 1 97.19 120 TYR A C 1
ATOM 942 O O . TYR A 1 120 ? -17.531 0.102 0.581 1 97.19 120 TYR A O 1
ATOM 950 N N . ASP A 1 121 ? -18.203 -1.717 1.697 1 95.31 121 ASP A N 1
ATOM 951 C CA . ASP A 1 121 ? -18.859 -0.942 2.752 1 95.31 121 ASP A CA 1
ATOM 952 C C . ASP A 1 121 ? -17.859 -0.018 3.443 1 95.31 121 ASP A C 1
ATOM 954 O O . ASP A 1 121 ? -18.141 1.162 3.66 1 95.31 121 ASP A O 1
ATOM 958 N N . ASN A 1 122 ? -16.734 -0.617 3.771 1 95.44 122 ASN A N 1
ATOM 959 C CA . ASN A 1 122 ? -15.75 0.21 4.449 1 95.44 122 ASN A CA 1
ATOM 960 C C . ASN A 1 122 ? -15.242 1.333 3.551 1 95.44 122 ASN A C 1
ATOM 962 O O . ASN A 1 122 ? -14.906 2.416 4.031 1 95.44 122 ASN A O 1
ATOM 966 N N . LEU A 1 123 ? -15.211 1.071 2.24 1 97.56 123 LEU A N 1
ATOM 967 C CA . LEU A 1 123 ? -14.906 2.137 1.293 1 97.56 123 LEU A CA 1
ATOM 968 C C . LEU A 1 123 ? -15.953 3.244 1.357 1 97.56 123 LEU A C 1
ATOM 970 O O . LEU A 1 123 ? -15.609 4.426 1.421 1 97.56 123 LEU A O 1
ATOM 974 N N . VAL A 1 124 ? -17.172 2.895 1.38 1 97.44 124 VAL A N 1
ATOM 975 C CA . VAL A 1 124 ? -18.281 3.85 1.475 1 97.44 124 VAL A CA 1
ATOM 976 C C . VAL A 1 124 ? -18.188 4.617 2.793 1 97.44 124 VAL A C 1
ATOM 978 O O . VAL A 1 124 ? -18.297 5.844 2.812 1 97.44 124 VAL A O 1
ATOM 981 N N . TYR A 1 125 ? -17.953 3.834 3.922 1 96.81 125 TYR A N 1
ATOM 982 C CA . TYR A 1 125 ? -17.828 4.477 5.227 1 96.81 125 TYR A CA 1
ATOM 983 C C . TYR A 1 125 ? -16.719 5.52 5.215 1 96.81 125 TYR A C 1
ATOM 985 O O . TYR A 1 125 ? -16.891 6.613 5.762 1 96.81 125 TYR A O 1
ATOM 993 N N . ALA A 1 126 ? -15.648 5.16 4.578 1 98.19 126 ALA A N 1
ATOM 994 C CA . ALA A 1 126 ? -14.508 6.07 4.527 1 98.19 126 ALA A CA 1
ATOM 995 C C . ALA A 1 126 ? -14.852 7.336 3.744 1 98.19 126 ALA A C 1
ATOM 997 O O . ALA A 1 126 ? -14.508 8.445 4.16 1 98.19 126 ALA A O 1
ATOM 998 N N . ILE A 1 127 ? -15.484 7.176 2.602 1 98.44 127 ILE A N 1
ATOM 999 C CA . ILE A 1 127 ? -15.875 8.312 1.776 1 98.44 127 ILE A CA 1
ATOM 1000 C C . ILE A 1 127 ? -16.844 9.203 2.547 1 98.44 127 ILE A C 1
ATOM 1002 O O . ILE A 1 127 ? -16.703 10.43 2.547 1 98.44 127 ILE A O 1
ATOM 1006 N N . GLU A 1 128 ? -17.766 8.594 3.248 1 98.12 128 GLU A N 1
ATOM 1007 C CA . GLU A 1 128 ? -18.734 9.359 4.043 1 98.12 128 GLU A CA 1
ATOM 1008 C C . GLU A 1 128 ? -18.031 10.102 5.184 1 98.12 128 GLU A C 1
ATOM 1010 O O . GLU A 1 128 ? -18.422 11.211 5.535 1 98.12 128 GLU A O 1
ATOM 1015 N N . ASP A 1 129 ? -17.078 9.422 5.754 1 98.06 129 ASP A N 1
ATOM 1016 C CA . ASP A 1 129 ? -16.266 10.039 6.801 1 98.06 129 ASP A CA 1
ATOM 1017 C C . ASP A 1 129 ? -15.578 11.305 6.289 1 98.06 129 ASP A C 1
ATOM 1019 O O . ASP A 1 129 ? -15.602 12.344 6.949 1 98.06 129 ASP A O 1
ATOM 1023 N N . VAL A 1 130 ? -15.008 11.258 5.094 1 98.5 130 VAL A N 1
ATOM 1024 C CA . VAL A 1 130 ? -14.336 12.391 4.449 1 98.5 130 VAL A CA 1
ATOM 1025 C C . VAL A 1 130 ? -15.359 13.484 4.152 1 98.5 130 VAL A C 1
ATOM 1027 O O . VAL A 1 130 ? -15.109 14.664 4.441 1 98.5 130 VAL A O 1
ATOM 1030 N N . LYS A 1 131 ? -16.5 13.117 3.598 1 98.19 131 LYS A N 1
ATOM 1031 C CA . LYS A 1 131 ? -17.547 14.094 3.283 1 98.19 131 LYS A CA 1
ATOM 1032 C C . LYS A 1 131 ? -17.984 14.852 4.535 1 98.19 131 LYS A C 1
ATOM 1034 O O . LYS A 1 131 ? -18.203 16.062 4.484 1 98.19 131 LYS A O 1
ATOM 1039 N N . ARG A 1 132 ? -18.078 14.125 5.605 1 97.62 132 ARG A N 1
ATOM 1040 C CA . ARG A 1 132 ? -18.453 14.766 6.859 1 97.62 132 ARG A CA 1
ATOM 1041 C C . ARG A 1 132 ? -17.438 15.844 7.254 1 97.62 132 ARG A C 1
ATOM 1043 O O . ARG A 1 132 ? -17.812 16.984 7.527 1 97.62 132 ARG A O 1
ATOM 1050 N N . ALA A 1 133 ? -16.203 15.484 7.273 1 98.5 133 ALA A N 1
ATOM 1051 C CA . ALA A 1 133 ? -15.156 16.422 7.648 1 98.5 133 ALA A CA 1
ATOM 1052 C C . ALA A 1 133 ? -15.156 17.641 6.719 1 98.5 133 ALA A C 1
ATOM 1054 O O . ALA A 1 133 ? -15.07 18.781 7.18 1 98.5 133 ALA A O 1
ATOM 1055 N N . VAL A 1 134 ? -15.289 17.375 5.438 1 98.12 134 VAL A N 1
ATOM 1056 C CA . VAL A 1 134 ? -15.25 18.438 4.43 1 98.12 134 VAL A CA 1
ATOM 1057 C C . VAL A 1 134 ? -16.438 19.375 4.621 1 98.12 134 VAL A C 1
ATOM 1059 O O . VAL A 1 134 ? -16.281 20.594 4.543 1 98.12 134 VAL A O 1
ATOM 1062 N N . ASN A 1 135 ? -17.562 18.812 4.883 1 97.56 135 ASN A N 1
ATOM 1063 C CA . ASN A 1 135 ? -18.766 19.609 5.094 1 97.56 135 ASN A CA 1
ATOM 1064 C C . ASN A 1 135 ? -18.641 20.5 6.324 1 97.56 135 ASN A C 1
ATOM 1066 O O . ASN A 1 135 ? -19.25 21.562 6.391 1 97.56 135 ASN A O 1
ATOM 1070 N N . LEU A 1 136 ? -17.797 20.062 7.211 1 98.12 136 LEU A N 1
ATOM 1071 C CA . LEU A 1 136 ? -17.609 20.828 8.445 1 98.12 136 LEU A CA 1
ATOM 1072 C C . LEU A 1 136 ? -16.453 21.812 8.305 1 98.12 136 LEU A C 1
ATOM 1074 O O . LEU A 1 136 ? -16.078 22.484 9.266 1 98.12 136 LEU A O 1
ATOM 1078 N N . GLY A 1 137 ? -15.852 21.875 7.164 1 97.94 137 GLY A N 1
ATOM 1079 C CA . GLY A 1 137 ? -14.906 22.938 6.875 1 97.94 137 GLY A CA 1
ATOM 1080 C C . GLY A 1 137 ? -13.477 22.453 6.73 1 97.94 137 GLY A C 1
ATOM 1081 O O . GLY A 1 137 ? -12.578 23.219 6.387 1 97.94 137 GLY A O 1
ATOM 1082 N N . VAL A 1 138 ? -13.219 21.172 6.941 1 98.44 138 VAL A N 1
ATOM 1083 C CA . VAL A 1 138 ? -11.875 20.609 6.852 1 98.44 138 VAL A CA 1
ATOM 1084 C C . VAL A 1 138 ? -11.422 20.594 5.395 1 98.44 138 VAL A C 1
ATOM 1086 O O . VAL A 1 138 ? -12.211 20.281 4.496 1 98.44 138 VAL A O 1
ATOM 1089 N N . ARG A 1 139 ? -10.156 20.859 5.152 1 98.06 139 ARG A N 1
ATOM 1090 C CA . ARG A 1 139 ? -9.656 20.891 3.781 1 98.06 139 ARG A CA 1
ATOM 1091 C C . ARG A 1 139 ? -8.406 20.016 3.637 1 98.06 139 ARG A C 1
ATOM 1093 O O . ARG A 1 139 ? -7.84 19.922 2.547 1 98.06 139 ARG A O 1
ATOM 1100 N N . GLY A 1 140 ? -7.887 19.438 4.684 1 98.5 140 GLY A N 1
ATOM 1101 C CA . GLY A 1 140 ? -6.809 18.469 4.664 1 98.5 140 GLY A CA 1
ATOM 1102 C C . GLY A 1 140 ? -7.238 17.094 5.145 1 98.5 140 GLY A C 1
ATOM 1103 O O . GLY A 1 140 ? -7.762 16.953 6.25 1 98.5 140 GLY A O 1
ATOM 1104 N N . ILE A 1 141 ? -7.016 16.078 4.328 1 98.75 141 ILE A N 1
ATOM 1105 C CA . ILE A 1 141 ? -7.406 14.719 4.68 1 98.75 141 ILE A CA 1
ATOM 1106 C C . ILE A 1 141 ? -6.188 13.805 4.625 1 98.75 141 ILE A C 1
ATOM 1108 O O . ILE A 1 141 ? -5.469 13.773 3.623 1 98.75 141 ILE A O 1
ATOM 1112 N N . LEU A 1 142 ? -5.91 13.133 5.711 1 98.81 142 LEU A N 1
ATOM 1113 C CA . LEU A 1 142 ? -4.875 12.102 5.789 1 98.81 142 LEU A CA 1
ATOM 1114 C C . LEU A 1 142 ? -5.445 10.727 5.461 1 98.81 142 LEU A C 1
ATOM 1116 O O . LEU A 1 142 ? -6.406 10.281 6.098 1 98.81 142 LEU A O 1
ATOM 1120 N N . LEU A 1 143 ? -4.844 10.086 4.469 1 98.69 143 LEU A N 1
ATOM 1121 C CA . LEU A 1 143 ? -5.348 8.82 3.941 1 98.69 143 LEU A CA 1
ATOM 1122 C C . LEU A 1 143 ? -4.371 7.688 4.227 1 98.69 143 LEU A C 1
ATOM 1124 O O . LEU A 1 143 ? -3.184 7.926 4.461 1 98.69 143 LEU A O 1
ATOM 1128 N N . TYR A 1 144 ? -4.91 6.41 4.129 1 97.88 144 TYR A N 1
ATOM 1129 C CA . TYR A 1 144 ? -4.113 5.215 4.391 1 97.88 144 TYR A CA 1
ATOM 1130 C C . TYR A 1 144 ? -4.297 4.184 3.281 1 97.88 144 TYR A C 1
ATOM 1132 O O . TYR A 1 144 ? -3.881 3.031 3.422 1 97.88 144 TYR A O 1
ATOM 1140 N N . ASP A 1 145 ? -5.012 4.531 2.188 1 98.31 145 ASP A N 1
ATOM 1141 C CA . ASP A 1 145 ? -5.434 3.58 1.164 1 98.31 145 ASP A CA 1
ATOM 1142 C C . ASP A 1 145 ? -5.355 4.199 -0.229 1 98.31 145 ASP A C 1
ATOM 1144 O O . ASP A 1 145 ? -5.973 5.234 -0.488 1 98.31 145 ASP A O 1
ATOM 1148 N N . GLU A 1 146 ? -4.645 3.514 -1.134 1 98.62 146 GLU A N 1
ATOM 1149 C CA . GLU A 1 146 ? -4.441 4.031 -2.484 1 98.62 146 GLU A CA 1
ATOM 1150 C C . GLU A 1 146 ? -5.746 4.043 -3.273 1 98.62 146 GLU A C 1
ATOM 1152 O O . GLU A 1 146 ? -5.992 4.957 -4.062 1 98.62 146 GLU A O 1
ATOM 1157 N N . GLY A 1 147 ? -6.559 2.996 -3.129 1 98.62 147 GLY A N 1
ATOM 1158 C CA . GLY A 1 147 ? -7.855 2.973 -3.787 1 98.62 147 GLY A CA 1
ATOM 1159 C C . GLY A 1 147 ? -8.766 4.102 -3.348 1 98.62 147 GLY A C 1
ATOM 1160 O O . GLY A 1 147 ? -9.469 4.695 -4.168 1 98.62 147 GLY A O 1
ATOM 1161 N N . LEU A 1 148 ? -8.773 4.398 -2.045 1 98.69 148 LEU A N 1
ATOM 1162 C CA . LEU A 1 148 ? -9.555 5.52 -1.539 1 98.69 148 LEU A CA 1
ATOM 1163 C C . LEU A 1 148 ? -9.086 6.832 -2.162 1 98.69 148 LEU A C 1
ATOM 1165 O O . LEU A 1 148 ? -9.906 7.652 -2.582 1 98.69 148 LEU A O 1
ATOM 1169 N N . LEU A 1 149 ? -7.738 7.02 -2.219 1 98.81 149 LEU A N 1
ATOM 1170 C CA . LEU A 1 149 ? -7.195 8.211 -2.861 1 98.81 149 LEU A CA 1
ATOM 1171 C C . LEU A 1 149 ? -7.699 8.336 -4.297 1 98.81 149 LEU A C 1
ATOM 1173 O O . LEU A 1 149 ? -8.133 9.406 -4.719 1 98.81 149 LEU A O 1
ATOM 1177 N N . TYR A 1 150 ? -7.648 7.246 -5 1 98.5 150 TYR A N 1
ATOM 1178 C CA . TYR A 1 150 ? -8.086 7.211 -6.391 1 98.5 150 TYR A CA 1
ATOM 1179 C C . TYR A 1 150 ? -9.531 7.676 -6.516 1 98.5 150 TYR A C 1
ATOM 1181 O O . TYR A 1 150 ? -9.844 8.562 -7.32 1 98.5 150 TYR A O 1
ATOM 1189 N N . VAL A 1 151 ? -10.422 7.164 -5.684 1 98.62 151 VAL A N 1
ATOM 1190 C CA . VAL A 1 151 ? -11.844 7.48 -5.75 1 98.62 151 VAL A CA 1
ATOM 1191 C C . VAL A 1 151 ? -12.07 8.938 -5.352 1 98.62 151 VAL A C 1
ATOM 1193 O O . VAL A 1 151 ? -12.82 9.656 -6.016 1 98.62 151 VAL A O 1
ATOM 1196 N N . LEU A 1 152 ? -11.422 9.344 -4.262 1 98.62 152 LEU A N 1
ATOM 1197 C CA . LEU A 1 152 ? -11.602 10.711 -3.783 1 98.62 152 LEU A CA 1
ATOM 1198 C C . LEU A 1 152 ? -11.125 11.719 -4.824 1 98.62 152 LEU A C 1
ATOM 1200 O O . LEU A 1 152 ? -11.727 12.781 -4.984 1 98.62 152 LEU A O 1
ATOM 1204 N N . ASN A 1 153 ? -10.039 11.375 -5.52 1 98.44 153 ASN A N 1
ATOM 1205 C CA . ASN A 1 153 ? -9.57 12.266 -6.574 1 98.44 153 ASN A CA 1
ATOM 1206 C C . ASN A 1 153 ? -10.562 12.328 -7.734 1 98.44 153 ASN A C 1
ATOM 1208 O O . ASN A 1 153 ? -10.758 13.391 -8.328 1 98.44 153 ASN A O 1
ATOM 1212 N N . GLN A 1 154 ? -11.148 11.164 -8.094 1 97.88 154 GLN A N 1
ATOM 1213 C CA . GLN A 1 154 ? -12.18 11.18 -9.125 1 97.88 154 GLN A CA 1
ATOM 1214 C C . GLN A 1 154 ? -13.344 12.07 -8.719 1 97.88 154 GLN A C 1
ATOM 1216 O O . GLN A 1 154 ? -13.898 12.797 -9.547 1 97.88 154 GLN A O 1
ATOM 1221 N N . MET A 1 155 ? -13.672 12.008 -7.449 1 97.81 155 MET A N 1
ATOM 1222 C CA . MET A 1 155 ? -14.742 12.859 -6.934 1 97.81 155 MET A CA 1
ATOM 1223 C C . MET A 1 155 ? -14.367 14.328 -7.039 1 97.81 155 MET A C 1
ATOM 1225 O O . MET A 1 155 ? -15.219 15.172 -7.359 1 97.81 155 MET A O 1
ATOM 1229 N N . ARG A 1 156 ? -13.125 14.625 -6.699 1 97.06 156 ARG A N 1
ATOM 1230 C CA . ARG A 1 156 ? -12.641 16 -6.805 1 97.06 156 ARG A CA 1
ATOM 1231 C C . ARG A 1 156 ? -12.695 16.484 -8.25 1 97.06 156 ARG A C 1
ATOM 1233 O O . ARG A 1 156 ? -13.188 17.578 -8.523 1 97.06 156 ARG A O 1
ATOM 1240 N N . ILE A 1 157 ? -12.273 15.695 -9.242 1 96.56 157 ILE A N 1
ATOM 1241 C CA . ILE A 1 157 ? -12.234 16.016 -10.664 1 96.56 157 ILE A CA 1
ATOM 1242 C C . ILE A 1 157 ? -13.648 16.266 -11.18 1 96.56 157 ILE A C 1
ATOM 1244 O O . ILE A 1 157 ? -13.883 17.172 -11.969 1 96.56 157 ILE A O 1
ATOM 1248 N N . ASP A 1 158 ? -14.602 15.562 -10.648 1 96.38 158 ASP A N 1
ATOM 1249 C CA . ASP A 1 158 ? -15.969 15.625 -11.148 1 96.38 158 ASP A CA 1
ATOM 1250 C C . ASP A 1 158 ? -16.781 16.688 -10.406 1 96.38 158 ASP A C 1
ATOM 1252 O O . ASP A 1 158 ? -17.953 16.891 -10.688 1 96.38 158 ASP A O 1
ATOM 1256 N N . GLY A 1 159 ? -16.203 17.281 -9.398 1 95.44 159 GLY A N 1
ATOM 1257 C CA . GLY A 1 159 ? -16.844 18.391 -8.719 1 95.44 159 GLY A CA 1
ATOM 1258 C C . GLY A 1 159 ? -17.688 17.953 -7.543 1 95.44 159 GLY A C 1
ATOM 1259 O O . GLY A 1 159 ? -18.406 18.766 -6.941 1 95.44 159 GLY A O 1
ATOM 1260 N N . GLU A 1 160 ? -17.609 16.594 -7.199 1 95.19 160 GLU A N 1
ATOM 1261 C CA . GLU A 1 160 ? -18.312 16.094 -6.023 1 95.19 160 GLU A CA 1
ATOM 1262 C C . GLU A 1 160 ? -17.641 16.547 -4.734 1 95.19 160 GLU A C 1
ATOM 1264 O O . GLU A 1 160 ? -18.266 16.594 -3.68 1 95.19 160 GLU A O 1
ATOM 1269 N N . LEU A 1 161 ? -16.344 16.688 -4.754 1 96.44 161 LEU A N 1
ATOM 1270 C CA . LEU A 1 161 ? -15.539 17.281 -3.693 1 96.44 161 LEU A CA 1
ATOM 1271 C C . LEU A 1 161 ? -14.867 18.547 -4.172 1 96.44 161 LEU A C 1
ATOM 1273 O O . LEU A 1 161 ? -14.664 18.75 -5.371 1 96.44 161 LEU A O 1
ATOM 1277 N N . SER A 1 162 ? -14.594 19.344 -3.209 1 94.06 162 SER A N 1
ATOM 1278 C CA . SER A 1 162 ? -13.984 20.625 -3.553 1 94.06 162 SER A CA 1
ATOM 1279 C C . SER A 1 162 ? -12.594 20.438 -4.141 1 94.06 162 SER A C 1
ATOM 1281 O O . SER A 1 162 ? -11.844 19.562 -3.709 1 94.06 162 SER A O 1
ATOM 1283 N N . ASN A 1 163 ? -12.195 21.328 -5.078 1 93.44 163 ASN A N 1
ATOM 1284 C CA . ASN A 1 163 ? -10.898 21.266 -5.738 1 93.44 163 ASN A CA 1
ATOM 1285 C C . ASN A 1 163 ? -9.766 21.672 -4.789 1 93.44 163 ASN A C 1
ATOM 1287 O O . ASN A 1 163 ? -8.602 21.359 -5.039 1 93.44 163 ASN A O 1
ATOM 1291 N N . ASN A 1 164 ? -10.086 22.359 -3.756 1 93.25 164 ASN A N 1
ATOM 1292 C CA . ASN A 1 164 ? -9.062 22.844 -2.84 1 93.25 164 ASN A CA 1
ATOM 1293 C C . ASN A 1 164 ? -8.781 21.844 -1.728 1 93.25 164 ASN A C 1
ATOM 1295 O O . ASN A 1 164 ? -8.039 22.141 -0.791 1 93.25 164 ASN A O 1
ATOM 1299 N N . LEU A 1 165 ? -9.414 20.672 -1.805 1 96.69 165 LEU A N 1
ATOM 1300 C CA . LEU A 1 165 ? -9.133 19.625 -0.835 1 96.69 165 LEU A CA 1
ATOM 1301 C C . LEU A 1 165 ? -7.723 19.062 -1.035 1 96.69 165 LEU A C 1
ATOM 1303 O O . LEU A 1 165 ? -7.309 18.797 -2.166 1 96.69 165 LEU A O 1
ATOM 1307 N N . HIS A 1 166 ? -7.008 18.938 0.035 1 98.06 166 HIS A N 1
ATOM 1308 C CA . HIS A 1 166 ? -5.652 18.406 0.014 1 98.06 166 HIS A CA 1
ATOM 1309 C C . HIS A 1 166 ? -5.609 17 0.614 1 98.06 166 HIS A C 1
ATOM 1311 O O . HIS A 1 166 ? -5.996 16.797 1.768 1 98.06 166 HIS A O 1
ATOM 1317 N N . PHE A 1 167 ?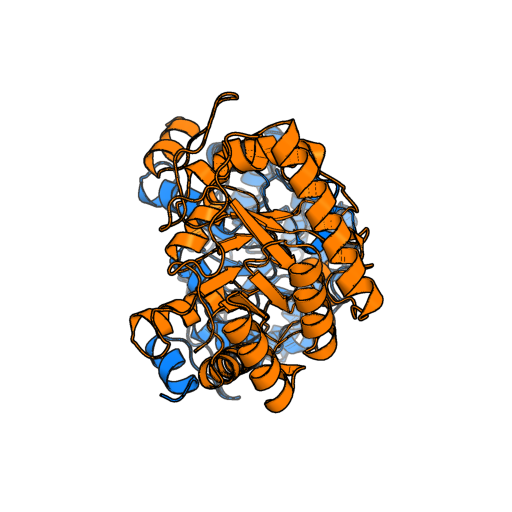 -5.148 16.078 -0.209 1 98.75 167 PHE A N 1
ATOM 1318 C CA . PHE A 1 167 ? -4.992 14.695 0.238 1 98.75 167 PHE A CA 1
ATOM 1319 C C . PHE A 1 167 ? -3.537 14.398 0.578 1 98.75 167 PHE A C 1
ATOM 1321 O O . PHE A 1 167 ? -2.635 14.727 -0.196 1 98.75 167 PHE A O 1
ATOM 1328 N N . LYS A 1 168 ? -3.35 13.852 1.726 1 98.69 168 LYS A N 1
ATOM 1329 C CA . LYS A 1 168 ? -2.047 13.391 2.203 1 98.69 168 LYS A CA 1
ATOM 1330 C C . LYS A 1 168 ? -2.049 11.883 2.439 1 98.69 168 LYS A C 1
ATOM 1332 O O . LYS A 1 168 ? -3.014 11.336 2.975 1 98.69 168 LYS A O 1
ATOM 1337 N N . MET A 1 169 ? -1.014 11.188 1.934 1 98.44 169 MET A N 1
ATOM 1338 C CA . MET A 1 169 ? -0.879 9.758 2.199 1 98.44 169 MET A CA 1
ATOM 1339 C C . MET A 1 169 ? 0.035 9.508 3.395 1 98.44 169 MET A C 1
ATOM 1341 O O . MET A 1 169 ? 1.147 10.039 3.451 1 98.44 169 MET A O 1
ATOM 1345 N N . SER A 1 170 ? -0.406 8.719 4.281 1 97.88 170 SER A N 1
ATOM 1346 C CA . SER A 1 170 ? 0.299 8.43 5.527 1 97.88 170 SER A CA 1
ATOM 1347 C C . SER A 1 170 ? 1.561 7.613 5.273 1 97.88 170 SER A C 1
ATOM 1349 O O . SER A 1 170 ? 1.585 6.762 4.383 1 97.88 170 SER A O 1
ATOM 1351 N N . ALA A 1 171 ? 2.561 7.797 6.168 1 96.44 171 ALA A N 1
ATOM 1352 C CA . ALA A 1 171 ? 3.748 6.945 6.172 1 96.44 171 ALA A CA 1
ATOM 1353 C C . ALA A 1 171 ? 3.381 5.496 6.473 1 96.44 171 ALA A C 1
ATOM 1355 O O . ALA A 1 171 ? 4.082 4.57 6.055 1 96.44 171 ALA A O 1
ATOM 1356 N N . HIS A 1 172 ? 2.27 5.273 7.113 1 95.44 172 HIS A N 1
ATOM 1357 C CA . HIS A 1 172 ? 1.832 3.936 7.496 1 95.44 172 HIS A CA 1
ATOM 1358 C C . HIS A 1 172 ? 1.273 3.174 6.297 1 95.44 172 HIS A C 1
ATOM 1360 O O . HIS A 1 172 ? 0.982 1.98 6.395 1 95.44 172 HIS A O 1
ATOM 1366 N N . ALA A 1 173 ? 1.14 3.889 5.195 1 96.38 173 ALA A N 1
ATOM 1367 C CA . ALA A 1 173 ? 0.802 3.182 3.963 1 96.38 173 ALA A CA 1
ATOM 1368 C C . ALA A 1 173 ? 2.025 2.477 3.383 1 96.38 173 ALA A C 1
ATOM 1370 O O . ALA A 1 173 ? 1.897 1.613 2.512 1 96.38 173 ALA A O 1
ATOM 1371 N N . GLY A 1 174 ? 3.219 2.904 3.752 1 96.38 174 GLY A N 1
ATOM 1372 C CA . GLY A 1 174 ? 4.406 2.096 3.537 1 96.38 174 GLY A CA 1
ATOM 1373 C C . GLY A 1 174 ? 5.156 2.463 2.27 1 96.38 174 GLY A C 1
ATOM 1374 O O . GLY A 1 174 ? 6.031 1.718 1.821 1 96.38 174 GLY A O 1
ATOM 1375 N N . HIS A 1 175 ? 4.914 3.613 1.663 1 97.81 175 HIS A N 1
ATOM 1376 C CA . HIS A 1 175 ? 5.586 3.984 0.423 1 97.81 175 HIS A CA 1
ATOM 1377 C C . HIS A 1 175 ? 6.945 4.617 0.702 1 97.81 175 HIS A C 1
ATOM 1379 O O . HIS A 1 175 ? 7.109 5.34 1.687 1 97.81 175 HIS A O 1
ATOM 1385 N N . GLY A 1 176 ? 7.949 4.32 -0.201 1 97.5 176 GLY A N 1
ATOM 1386 C CA . GLY A 1 176 ? 9.266 4.84 0.115 1 97.5 176 GLY A CA 1
ATOM 1387 C C . GLY A 1 176 ? 10.18 4.938 -1.097 1 97.5 176 GLY A C 1
ATOM 1388 O O . GLY A 1 176 ? 11.398 4.98 -0.96 1 97.5 176 GLY A O 1
ATOM 1389 N N . ASN A 1 177 ? 9.594 4.867 -2.305 1 98.19 177 ASN A N 1
ATOM 1390 C CA . ASN A 1 177 ? 10.43 4.977 -3.496 1 98.19 177 ASN A CA 1
ATOM 1391 C C . ASN A 1 177 ? 9.836 5.953 -4.508 1 98.19 177 ASN A C 1
ATOM 1393 O O . ASN A 1 177 ? 8.656 6.301 -4.426 1 98.19 177 ASN A O 1
ATOM 1397 N N . PRO A 1 178 ? 10.695 6.457 -5.469 1 98.62 178 PRO A N 1
ATOM 1398 C CA . PRO A 1 178 ? 10.234 7.52 -6.363 1 98.62 178 PRO A CA 1
ATOM 1399 C C . PRO A 1 178 ? 9.102 7.07 -7.281 1 98.62 178 PRO A C 1
ATOM 1401 O O . PRO A 1 178 ? 8.25 7.879 -7.66 1 98.62 178 PRO A O 1
ATOM 1404 N N . ALA A 1 179 ? 9.047 5.812 -7.637 1 98.75 179 ALA A N 1
A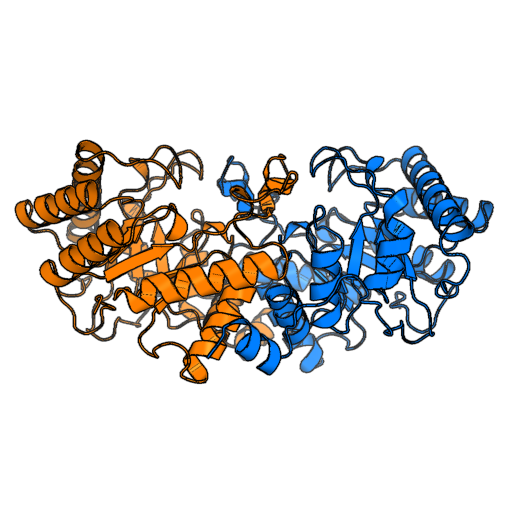TOM 1405 C CA . ALA A 1 179 ? 7.969 5.328 -8.5 1 98.75 179 ALA A CA 1
ATOM 1406 C C . ALA A 1 179 ? 6.625 5.367 -7.777 1 98.75 179 ALA A C 1
ATOM 1408 O O . ALA A 1 179 ? 5.617 5.781 -8.352 1 98.75 179 ALA A O 1
ATOM 1409 N N . SER A 1 180 ? 6.629 4.953 -6.559 1 98.69 180 SER A N 1
ATOM 1410 C CA . SER A 1 180 ? 5.41 5 -5.754 1 98.69 180 SER A CA 1
ATOM 1411 C C . SER A 1 180 ? 4.953 6.438 -5.531 1 98.69 180 SER A C 1
ATOM 1413 O O . SER A 1 180 ? 3.758 6.73 -5.609 1 98.69 180 SER A O 1
ATOM 1415 N N . ALA A 1 181 ? 5.941 7.285 -5.207 1 98.75 181 ALA A N 1
ATOM 1416 C CA . ALA A 1 181 ? 5.605 8.695 -5.031 1 98.75 181 ALA A CA 1
ATOM 1417 C C . ALA A 1 181 ? 4.977 9.273 -6.293 1 98.75 181 ALA A C 1
ATOM 1419 O O . ALA A 1 181 ? 3.955 9.961 -6.227 1 98.75 181 ALA A O 1
ATOM 1420 N N . LYS A 1 182 ? 5.562 8.992 -7.41 1 98.5 182 LYS A N 1
ATOM 1421 C CA . LYS A 1 182 ? 5.062 9.484 -8.695 1 98.5 182 LYS A CA 1
ATOM 1422 C C . LYS A 1 182 ? 3.658 8.953 -8.977 1 98.5 182 LYS A C 1
ATOM 1424 O O . LYS A 1 182 ? 2.783 9.703 -9.414 1 98.5 182 LYS A O 1
ATOM 1429 N N . LEU A 1 183 ? 3.459 7.676 -8.734 1 98.62 183 LEU A N 1
ATOM 1430 C CA . LEU A 1 183 ? 2.143 7.074 -8.914 1 98.62 183 LEU A CA 1
ATOM 1431 C C . LEU A 1 183 ? 1.095 7.789 -8.07 1 98.62 183 LEU A C 1
ATOM 1433 O O . LEU A 1 183 ? 0.015 8.125 -8.562 1 98.62 183 LEU A O 1
ATOM 1437 N N . LEU A 1 184 ? 1.4 8.016 -6.805 1 98.75 184 LEU A N 1
ATOM 1438 C CA . LEU A 1 184 ? 0.444 8.633 -5.895 1 98.75 184 LEU A CA 1
ATOM 1439 C C . LEU A 1 184 ? 0.143 10.07 -6.32 1 98.75 184 LEU A C 1
ATOM 1441 O O . LEU A 1 184 ? -1.001 10.523 -6.23 1 98.75 184 LEU A O 1
ATOM 1445 N N . GLU A 1 185 ? 1.174 10.773 -6.773 1 98.69 185 GLU A N 1
ATOM 1446 C CA . GLU A 1 185 ? 0.932 12.109 -7.316 1 98.69 185 GLU A CA 1
ATOM 1447 C C . GLU A 1 185 ? 0.015 12.047 -8.531 1 98.69 185 GLU A C 1
ATOM 1449 O O . GLU A 1 185 ? -0.912 12.852 -8.656 1 98.69 185 GLU A O 1
ATOM 1454 N N . LEU A 1 186 ? 0.22 11.078 -9.375 1 97.75 186 LEU A N 1
ATOM 1455 C CA . LEU A 1 186 ? -0.556 10.922 -10.594 1 97.75 186 LEU A CA 1
ATOM 1456 C C . LEU A 1 186 ? -2.027 10.672 -10.281 1 97.75 186 LEU A C 1
ATOM 1458 O O . LEU A 1 186 ? -2.91 11.148 -11 1 97.75 186 LEU A O 1
ATOM 1462 N N . ILE A 1 187 ? -2.246 10.008 -9.148 1 97.88 187 ILE A N 1
ATOM 1463 C CA . ILE A 1 187 ? -3.639 9.664 -8.875 1 97.88 187 ILE A CA 1
ATOM 1464 C C . ILE A 1 187 ? -4.238 10.672 -7.898 1 97.88 187 ILE A C 1
ATOM 1466 O O . ILE A 1 187 ? -5.289 10.422 -7.305 1 97.88 187 ILE A O 1
ATOM 1470 N N . GLY A 1 188 ? -3.566 11.789 -7.617 1 98.19 188 GLY A N 1
ATOM 1471 C CA . GLY A 1 188 ? -4.27 12.93 -7.043 1 98.19 188 GLY A CA 1
ATOM 1472 C C . GLY A 1 188 ? -3.754 13.32 -5.672 1 98.19 188 GLY A C 1
ATOM 1473 O O . GLY A 1 188 ? -4.383 14.117 -4.973 1 98.19 188 GLY A O 1
ATOM 1474 N N . LEU A 1 189 ? -2.605 12.758 -5.27 1 98.69 189 LEU A N 1
ATOM 1475 C CA . LEU A 1 189 ? -2.041 13.086 -3.965 1 98.69 189 LEU A CA 1
ATOM 1476 C C . LEU A 1 189 ? -1.518 14.516 -3.945 1 98.69 189 LEU A C 1
ATOM 1478 O O . LEU A 1 189 ? -1 15.008 -4.953 1 98.69 189 LEU A O 1
ATOM 1482 N N . ASN A 1 190 ? -1.609 15.211 -2.768 1 98.5 190 ASN A N 1
ATOM 1483 C CA . ASN A 1 190 ? -1.149 16.594 -2.65 1 98.5 190 ASN A CA 1
ATOM 1484 C C . ASN A 1 190 ? 0.055 16.703 -1.721 1 98.5 190 ASN A C 1
ATOM 1486 O O . ASN A 1 190 ? 0.76 17.719 -1.731 1 98.5 190 ASN A O 1
ATOM 1490 N N . SER A 1 191 ? 0.268 15.742 -0.924 1 98.5 191 SER A N 1
ATOM 1491 C CA . SER A 1 191 ? 1.416 15.703 -0.023 1 98.5 191 SER A CA 1
ATOM 1492 C C . SER A 1 191 ? 1.841 14.266 0.262 1 98.5 191 SER A C 1
ATOM 1494 O O . SER A 1 191 ? 1.011 13.422 0.614 1 98.5 191 SER A O 1
ATOM 1496 N N . PHE A 1 192 ? 3.129 14.008 0.086 1 98.69 192 PHE A N 1
ATOM 1497 C CA . PHE A 1 192 ? 3.629 12.641 0.166 1 9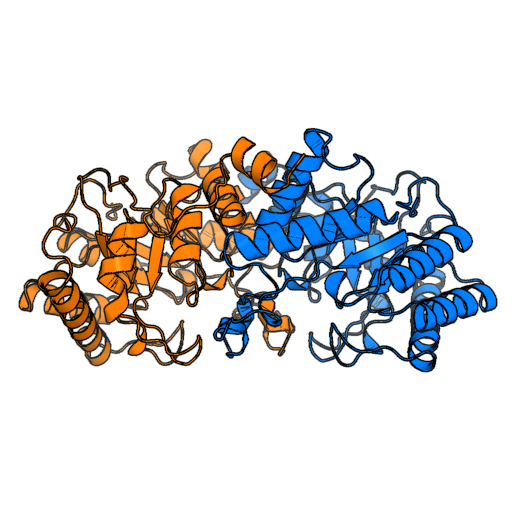8.69 192 PHE A CA 1
ATOM 1498 C C . PHE A 1 192 ? 4.398 12.422 1.463 1 98.69 192 PHE A C 1
ATOM 1500 O O . PHE A 1 192 ? 5.379 13.125 1.736 1 98.69 192 PHE A O 1
ATOM 1507 N N . ASN A 1 193 ? 3.938 11.484 2.299 1 98.12 193 ASN A N 1
ATOM 1508 C CA . ASN A 1 193 ? 4.609 11.078 3.529 1 98.12 193 ASN A CA 1
ATOM 1509 C C . ASN A 1 193 ? 5.316 9.734 3.367 1 98.12 193 ASN A C 1
ATOM 1511 O O . ASN A 1 193 ? 4.711 8.68 3.555 1 98.12 193 ASN A O 1
ATOM 1515 N N . PRO A 1 194 ? 6.629 9.727 3.082 1 97.62 194 PRO A N 1
ATOM 1516 C CA . PRO A 1 194 ? 7.336 8.453 2.93 1 97.62 194 PRO A CA 1
ATOM 1517 C C . PRO A 1 194 ? 7.594 7.758 4.266 1 97.62 194 PRO A C 1
ATOM 1519 O O . PRO A 1 194 ? 7.41 8.367 5.324 1 97.62 194 PRO A O 1
ATOM 1522 N N . VAL A 1 195 ? 7.988 6.488 4.172 1 95.75 195 VAL A N 1
ATOM 1523 C CA . VAL A 1 195 ? 8.422 5.773 5.367 1 95.75 195 VAL A CA 1
ATOM 1524 C C . VAL A 1 195 ? 9.562 6.535 6.039 1 95.75 195 VAL A C 1
ATOM 1526 O O . VAL A 1 195 ? 10.266 7.309 5.391 1 95.75 195 VAL A O 1
ATOM 1529 N N . ARG A 1 196 ? 9.758 6.277 7.25 1 93.19 196 ARG A N 1
ATOM 1530 C CA . ARG A 1 196 ? 10.469 7.211 8.117 1 93.19 196 ARG A CA 1
ATOM 1531 C C . ARG A 1 196 ? 11.969 6.973 8.062 1 93.19 196 ARG A C 1
ATOM 1533 O O . ARG A 1 196 ? 12.758 7.836 8.453 1 93.19 196 ARG A O 1
ATOM 1540 N N . ASP A 1 197 ? 12.445 5.867 7.586 1 93.12 197 ASP A N 1
ATOM 1541 C CA . ASP A 1 197 ? 13.867 5.559 7.73 1 93.12 197 ASP A CA 1
ATOM 1542 C C . ASP A 1 197 ? 14.602 5.695 6.398 1 93.12 197 ASP A C 1
ATOM 1544 O O . ASP A 1 197 ? 15.586 5.004 6.156 1 93.12 197 ASP A O 1
ATOM 1548 N N . LEU A 1 198 ? 14.125 6.492 5.551 1 96.12 198 LEU A N 1
ATOM 1549 C CA . LEU A 1 198 ? 14.805 6.727 4.281 1 96.12 198 LEU A CA 1
ATOM 1550 C C . LEU A 1 198 ? 16.047 7.586 4.488 1 96.12 198 LEU A C 1
ATOM 1552 O O . LEU A 1 198 ? 16.016 8.57 5.227 1 96.12 198 LEU A O 1
ATOM 1556 N N . GLN A 1 199 ? 17.094 7.188 3.82 1 94.81 199 GLN A N 1
ATOM 1557 C CA . GLN A 1 199 ? 18.328 7.977 3.826 1 94.81 199 GLN A CA 1
ATOM 1558 C C . GLN A 1 199 ? 18.219 9.172 2.879 1 94.81 199 GLN A C 1
ATOM 1560 O O . GLN A 1 199 ? 17.328 9.211 2.023 1 94.81 199 GLN A O 1
ATOM 1565 N N . ILE A 1 200 ? 19.156 10.109 3.016 1 96.56 200 ILE A N 1
ATOM 1566 C CA . ILE A 1 200 ? 19.109 11.391 2.322 1 96.56 200 ILE A CA 1
ATOM 1567 C C . ILE A 1 200 ? 19.062 11.164 0.814 1 96.56 200 ILE A C 1
ATOM 1569 O O . ILE A 1 200 ? 18.219 11.75 0.116 1 96.56 200 ILE A O 1
ATOM 1573 N N . PRO A 1 201 ? 19.906 10.258 0.236 1 95.88 201 PRO A N 1
ATOM 1574 C CA . PRO A 1 201 ? 19.828 10.062 -1.215 1 95.88 201 PRO A CA 1
ATOM 1575 C C . PRO A 1 201 ? 18.5 9.484 -1.67 1 95.88 201 PRO A C 1
ATOM 1577 O O . PRO A 1 201 ? 18.031 9.789 -2.771 1 95.88 201 PRO A O 1
ATOM 1580 N N . MET A 1 202 ? 17.906 8.672 -0.832 1 96.94 202 MET A N 1
ATOM 1581 C CA . MET A 1 202 ? 16.578 8.117 -1.148 1 96.94 202 MET A CA 1
ATOM 1582 C C . MET A 1 202 ? 15.531 9.219 -1.218 1 96.94 202 MET A C 1
ATOM 1584 O O . MET A 1 202 ? 14.711 9.234 -2.135 1 96.94 202 MET A O 1
ATOM 1588 N N . LEU A 1 203 ? 15.594 10.156 -0.271 1 98.12 203 LEU A N 1
ATOM 1589 C CA . LEU A 1 203 ? 14.68 11.289 -0.243 1 98.12 203 LEU A CA 1
ATOM 1590 C C . LEU A 1 203 ? 14.875 12.18 -1.469 1 98.12 203 LEU A C 1
ATOM 1592 O O . LEU A 1 203 ? 13.898 12.633 -2.07 1 98.12 203 LEU A O 1
ATOM 1596 N N . ALA A 1 204 ? 16.109 12.367 -1.863 1 98.25 204 ALA A N 1
ATOM 1597 C CA . ALA A 1 204 ? 16.438 13.203 -3.02 1 98.25 204 ALA A CA 1
ATOM 1598 C C . ALA A 1 204 ? 15.828 12.625 -4.297 1 98.25 204 ALA A C 1
ATOM 1600 O O . ALA A 1 204 ? 15.289 13.367 -5.125 1 98.25 204 ALA A O 1
ATOM 1601 N N . SER A 1 205 ? 15.906 11.336 -4.441 1 97.81 205 SER A N 1
ATOM 1602 C CA . SER A 1 205 ? 15.359 10.695 -5.637 1 97.81 205 SER A CA 1
ATOM 1603 C C . SER A 1 205 ? 13.836 10.828 -5.688 1 97.81 205 SER A C 1
ATOM 1605 O O . SER A 1 205 ? 13.258 10.977 -6.766 1 97.81 205 SER A O 1
ATOM 1607 N N . ILE A 1 206 ? 13.211 10.75 -4.535 1 98.62 206 ILE A N 1
ATOM 1608 C CA . ILE A 1 206 ? 11.766 10.93 -4.469 1 98.62 206 ILE A CA 1
ATOM 1609 C C . ILE A 1 206 ? 11.406 12.367 -4.836 1 98.62 206 ILE A C 1
ATOM 1611 O O . ILE A 1 206 ? 10.523 12.609 -5.664 1 98.62 206 ILE A O 1
ATOM 1615 N N . ARG A 1 207 ? 12.117 13.328 -4.277 1 98.75 207 ARG A N 1
ATOM 1616 C CA . ARG A 1 207 ? 11.867 14.727 -4.582 1 98.75 207 ARG A CA 1
ATOM 1617 C C . ARG A 1 207 ? 12.008 15 -6.074 1 98.75 207 ARG A C 1
ATOM 1619 O O . ARG A 1 207 ? 11.18 15.703 -6.664 1 98.75 207 ARG A O 1
ATOM 1626 N N . ASN A 1 208 ? 13.016 14.43 -6.648 1 98.06 208 ASN A N 1
ATOM 1627 C CA . ASN A 1 208 ? 13.266 14.656 -8.07 1 98.06 208 ASN A CA 1
ATOM 1628 C C . ASN A 1 208 ? 12.109 14.148 -8.93 1 98.06 208 ASN A C 1
ATOM 1630 O O . ASN A 1 208 ? 11.82 14.711 -9.984 1 98.06 208 ASN A O 1
ATOM 1634 N N . ALA A 1 209 ? 11.391 13.18 -8.477 1 98.19 209 ALA A N 1
ATOM 1635 C CA . ALA A 1 209 ? 10.383 12.484 -9.281 1 98.19 209 ALA A CA 1
ATOM 1636 C C . ALA A 1 209 ? 9.016 13.164 -9.148 1 98.19 209 ALA A C 1
ATOM 1638 O O . ALA A 1 209 ? 8.117 12.914 -9.953 1 98.19 209 ALA A O 1
ATOM 1639 N N . ILE A 1 210 ? 8.836 14.016 -8.109 1 98.56 210 ILE A N 1
ATOM 1640 C CA . ILE A 1 210 ? 7.5 14.562 -7.883 1 98.56 210 ILE A CA 1
ATOM 1641 C C . ILE A 1 210 ? 7.602 16.062 -7.602 1 98.56 210 ILE A C 1
ATOM 1643 O O . ILE A 1 210 ? 8.68 16.562 -7.281 1 98.56 210 ILE A O 1
ATOM 1647 N N . ASP A 1 211 ? 6.453 16.75 -7.668 1 98.44 211 ASP A N 1
ATOM 1648 C CA . ASP A 1 211 ? 6.426 18.188 -7.453 1 98.44 211 ASP A CA 1
ATOM 1649 C C . ASP A 1 211 ? 5.695 18.547 -6.16 1 98.44 211 ASP A C 1
ATOM 1651 O O . ASP A 1 211 ? 5.926 19.594 -5.578 1 98.44 211 ASP A O 1
ATOM 1655 N N . ILE A 1 212 ? 4.812 17.656 -5.672 1 98.5 212 ILE A N 1
ATOM 1656 C CA . ILE A 1 212 ? 4.039 17.938 -4.469 1 98.5 212 ILE A CA 1
ATOM 1657 C C . ILE A 1 212 ? 4.957 17.922 -3.25 1 98.5 212 ILE A C 1
ATOM 1659 O O . ILE A 1 212 ? 6.023 17.297 -3.281 1 98.5 212 ILE A O 1
ATOM 1663 N N . PRO A 1 213 ? 4.574 18.547 -2.186 1 98.75 213 PRO A N 1
ATOM 1664 C CA . PRO A 1 213 ? 5.406 18.547 -0.981 1 98.75 213 PRO A CA 1
ATOM 1665 C C . PRO A 1 213 ? 5.637 17.141 -0.421 1 98.75 213 PRO A C 1
ATOM 1667 O O . PRO A 1 213 ? 4.812 16.25 -0.626 1 98.75 213 PRO A O 1
ATOM 1670 N N . ILE A 1 214 ? 6.781 17.031 0.242 1 98.81 214 ILE A N 1
ATOM 1671 C CA . ILE A 1 214 ? 7.129 15.82 0.988 1 98.81 214 ILE A CA 1
ATOM 1672 C C . ILE A 1 214 ? 7.082 16.109 2.486 1 98.81 214 ILE A C 1
ATOM 1674 O O . ILE A 1 214 ? 7.523 17.172 2.936 1 98.81 214 ILE A O 1
ATOM 1678 N N . ASP A 1 215 ? 6.531 15.203 3.254 1 98.69 215 ASP A N 1
ATOM 1679 C CA . ASP A 1 215 ? 6.461 15.312 4.707 1 98.69 215 ASP A CA 1
ATOM 1680 C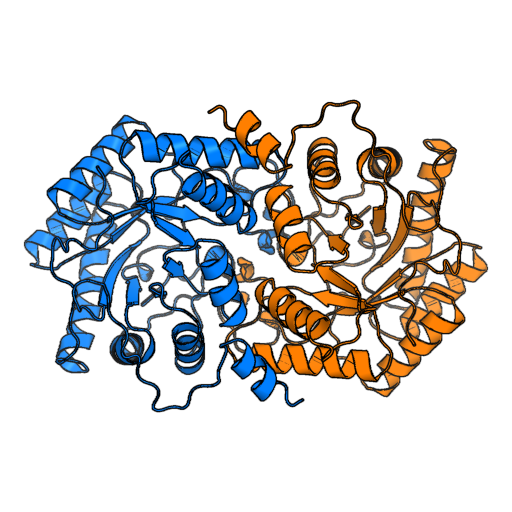 C . ASP A 1 215 ? 7.477 14.398 5.383 1 98.69 215 ASP A C 1
ATOM 1682 O O . ASP A 1 215 ? 7.359 13.172 5.312 1 98.69 215 ASP A O 1
ATOM 1686 N N . LEU A 1 216 ? 8.43 14.961 6.094 1 98.56 216 LEU A N 1
ATOM 1687 C CA . LEU A 1 216 ? 9.508 14.156 6.656 1 98.56 216 LEU A CA 1
ATOM 1688 C C . LEU A 1 216 ? 9.5 14.227 8.18 1 98.56 216 LEU A C 1
ATOM 1690 O O . LEU A 1 216 ? 9.484 15.32 8.75 1 98.56 216 LEU A O 1
ATOM 1694 N N . HIS A 1 217 ? 9.539 13.086 8.758 1 97.12 217 HIS A N 1
ATOM 1695 C CA . HIS A 1 217 ? 9.656 13.031 10.211 1 97.12 217 HIS A CA 1
ATOM 1696 C C . HIS A 1 217 ? 11.055 13.406 10.672 1 97.12 217 HIS A C 1
ATOM 1698 O O . HIS A 1 217 ? 12.039 12.789 10.25 1 97.12 217 HIS A O 1
ATOM 1704 N N . THR A 1 218 ? 11.086 14.336 11.523 1 97.38 218 THR A N 1
ATOM 1705 C CA . THR A 1 218 ? 12.375 14.688 12.117 1 97.38 218 THR A CA 1
ATOM 1706 C C . THR A 1 218 ? 12.656 13.82 13.344 1 97.38 218 THR A C 1
ATOM 1708 O O . THR A 1 218 ? 13.805 13.703 13.781 1 97.38 218 THR A O 1
ATOM 1711 N N . GLU A 1 219 ? 11.695 13.344 13.883 1 93.5 219 GLU A N 1
ATOM 1712 C CA . GLU A 1 219 ? 11.766 12.344 14.945 1 93.5 219 GLU A CA 1
ATOM 1713 C C . GLU A 1 219 ? 10.469 11.547 15.039 1 93.5 219 GLU A C 1
ATOM 1715 O O . GLU A 1 219 ? 9.422 11.992 14.555 1 93.5 219 GLU A O 1
ATOM 1720 N N . ASN A 1 220 ? 10.523 10.359 15.57 1 91.81 220 ASN A N 1
ATOM 1721 C CA . ASN A 1 220 ? 9.344 9.508 15.617 1 91.81 220 ASN A CA 1
ATOM 1722 C C . ASN A 1 220 ? 9.352 8.617 16.859 1 91.81 220 ASN A C 1
ATOM 1724 O O . ASN A 1 220 ? 10.375 8.492 17.531 1 91.81 220 ASN A O 1
ATOM 1728 N N . PRO A 1 221 ? 8.188 8.094 17.188 1 90.06 221 PRO A N 1
ATOM 1729 C CA . PRO A 1 221 ? 8.109 7.215 18.359 1 90.06 221 PRO A CA 1
ATOM 1730 C C . PRO A 1 221 ? 8.93 5.938 18.203 1 90.06 221 PRO A C 1
ATOM 1732 O O . PRO A 1 221 ? 9.281 5.566 17.078 1 90.06 221 PRO A O 1
ATOM 1735 N N . LYS A 1 222 ? 9.102 5.266 19.297 1 88.12 222 LYS A N 1
ATOM 1736 C CA . LYS A 1 222 ? 9.844 4.004 19.297 1 88.12 222 LYS A CA 1
ATOM 1737 C C . LYS A 1 222 ? 9.125 2.943 18.469 1 88.12 222 LYS A C 1
ATOM 1739 O O . LYS A 1 222 ? 9.766 2.105 17.844 1 88.12 222 LYS A O 1
ATOM 1744 N N . SER A 1 223 ? 7.855 2.975 18.422 1 90.06 223 SER A N 1
ATOM 1745 C CA . SER A 1 223 ? 7.027 1.977 17.75 1 90.06 223 SER A CA 1
ATOM 1746 C C . SER A 1 223 ? 7.27 1.982 16.234 1 90.06 223 SER A C 1
ATOM 1748 O O . SER A 1 223 ? 6.891 1.039 15.547 1 90.06 223 SER A O 1
ATOM 1750 N N . THR A 1 224 ? 7.906 3.021 15.719 1 90.5 224 THR A N 1
ATOM 1751 C CA . THR A 1 224 ? 8.227 3.09 14.305 1 90.5 224 THR A CA 1
ATOM 1752 C C . THR A 1 224 ? 9.719 3.35 14.094 1 90.5 224 THR A C 1
ATOM 1754 O O . THR A 1 224 ? 10.125 3.885 13.062 1 90.5 224 THR A O 1
ATOM 1757 N N . GLY A 1 225 ? 10.555 3.059 15.094 1 87 225 GLY A N 1
ATOM 1758 C CA . GLY A 1 225 ? 12 3.107 14.93 1 87 225 GLY A CA 1
ATOM 1759 C C . GLY A 1 225 ? 12.688 3.975 15.969 1 87 225 GLY A C 1
ATOM 1760 O O . GLY A 1 225 ? 13.875 3.791 16.25 1 87 225 GLY A O 1
ATOM 1761 N N . GLY A 1 226 ? 11.945 5.07 16.469 1 88.94 226 GLY A N 1
ATOM 1762 C CA . GLY A 1 226 ? 12.5 5.883 17.547 1 88.94 226 GLY A CA 1
ATOM 1763 C C . GLY A 1 226 ? 13.664 6.738 17.094 1 88.94 226 GLY A C 1
ATOM 1764 O O . GLY A 1 226 ? 14.555 7.047 17.891 1 88.94 226 GLY A O 1
ATOM 1765 N N . PHE A 1 227 ? 13.68 7.121 15.953 1 89.94 227 PHE A N 1
ATOM 1766 C CA . PHE A 1 227 ? 14.781 7.906 15.414 1 89.94 227 PHE A CA 1
ATOM 1767 C C . PHE A 1 227 ? 14.641 9.375 15.797 1 89.94 227 PHE A C 1
ATOM 1769 O O . PHE A 1 227 ? 13.523 9.875 15.945 1 89.94 227 PHE A O 1
ATOM 1776 N N . ILE A 1 228 ? 15.781 9.992 16 1 93 228 ILE A N 1
ATOM 1777 C CA . ILE A 1 228 ? 15.922 11.445 16.109 1 93 228 ILE A CA 1
ATOM 1778 C C . ILE A 1 228 ? 16.875 11.945 15.016 1 93 228 ILE A C 1
ATOM 1780 O O . ILE A 1 228 ? 18.062 11.633 15.039 1 93 228 ILE A O 1
ATOM 1784 N N . ARG A 1 229 ? 16.328 12.766 14.102 1 95.81 229 ARG A N 1
ATOM 1785 C CA . ARG A 1 229 ? 17.109 13.125 12.914 1 95.81 229 ARG A CA 1
ATOM 1786 C C . ARG A 1 229 ? 17.281 14.641 12.82 1 95.81 229 ARG A C 1
ATOM 1788 O O . ARG A 1 229 ? 17.344 15.188 11.719 1 95.81 229 ARG A O 1
ATOM 1795 N N . HIS A 1 230 ? 17.375 15.305 13.914 1 95.75 230 HIS A N 1
ATOM 1796 C CA . HIS A 1 230 ? 17.438 16.766 13.938 1 95.75 230 HIS A CA 1
ATOM 1797 C C . HIS A 1 230 ? 18.641 17.281 13.18 1 95.75 230 HIS A C 1
ATOM 1799 O O . HIS A 1 230 ? 18.547 18.25 12.422 1 95.75 230 HIS A O 1
ATOM 1805 N N . TYR A 1 231 ? 19.766 16.641 13.297 1 95.75 231 TYR A N 1
ATOM 1806 C CA . TYR A 1 231 ? 20.984 17.094 12.641 1 95.75 231 TYR A CA 1
ATOM 1807 C C . TYR A 1 231 ? 20.906 16.906 11.133 1 95.75 231 TYR A C 1
ATOM 1809 O O . TYR A 1 231 ? 21.703 17.469 10.383 1 95.75 231 TYR A O 1
ATOM 1817 N N . GLU A 1 232 ? 19.906 16.156 10.633 1 96.81 232 GLU A N 1
ATOM 1818 C CA . GLU A 1 232 ? 19.734 15.922 9.203 1 96.81 232 GLU A CA 1
ATOM 1819 C C . GLU A 1 232 ? 18.781 16.938 8.586 1 96.81 232 GLU A C 1
ATOM 1821 O O . GLU A 1 232 ? 18.641 17 7.359 1 96.81 232 GLU A O 1
ATOM 1826 N N . VAL A 1 233 ? 18.172 17.75 9.375 1 97.88 233 VAL A N 1
ATOM 1827 C CA . VAL A 1 233 ? 17.094 18.625 8.922 1 97.88 233 VAL A CA 1
ATOM 1828 C C . VAL A 1 233 ? 17.625 19.594 7.867 1 97.88 233 VAL A C 1
ATOM 1830 O O . VAL A 1 233 ? 17 19.797 6.832 1 97.88 233 VAL A O 1
ATOM 1833 N N . PRO A 1 234 ? 18.828 20.188 8.062 1 97.81 234 PRO A N 1
ATOM 1834 C CA . PRO A 1 234 ? 19.344 21.047 7 1 97.81 234 PRO A CA 1
ATOM 1835 C C . PRO A 1 234 ? 19.469 20.328 5.66 1 97.81 234 PRO A C 1
ATOM 1837 O O . PRO A 1 234 ? 19.141 20.906 4.617 1 97.81 234 PRO A O 1
ATOM 1840 N N . LYS A 1 235 ? 19.891 19.109 5.68 1 97.62 235 LYS A N 1
ATOM 1841 C CA . LYS A 1 235 ? 19.984 18.328 4.453 1 97.62 235 LYS A CA 1
ATOM 1842 C C . LYS A 1 235 ? 18.594 17.969 3.912 1 97.62 235 LYS A C 1
ATOM 1844 O O . LYS A 1 235 ? 18.406 17.906 2.697 1 97.62 235 LYS A O 1
ATOM 1849 N N . PHE A 1 236 ? 17.594 17.719 4.84 1 98.44 236 PHE A N 1
ATOM 1850 C CA . PHE A 1 236 ? 16.219 17.531 4.41 1 98.44 236 PHE A CA 1
ATOM 1851 C C . PHE A 1 236 ? 15.758 18.703 3.545 1 98.44 236 PHE A C 1
ATOM 1853 O O . PHE A 1 236 ? 15.258 18.5 2.434 1 98.44 236 PHE A O 1
ATOM 1860 N N . ILE A 1 237 ? 15.961 19.875 4.098 1 98.69 237 ILE A N 1
ATOM 1861 C CA . ILE A 1 237 ? 15.492 21.078 3.42 1 98.69 237 ILE A CA 1
ATOM 1862 C C . ILE A 1 237 ? 16.188 21.203 2.068 1 98.69 237 ILE A C 1
ATOM 1864 O O . ILE A 1 237 ? 15.555 21.516 1.06 1 98.69 237 ILE A O 1
ATOM 1868 N N . LYS A 1 238 ? 17.453 20.938 2.027 1 98.25 238 LYS A N 1
ATOM 1869 C CA . LYS A 1 238 ? 18.266 21.062 0.812 1 98.25 238 LYS A CA 1
ATOM 1870 C C . LYS A 1 238 ? 17.766 20.125 -0.279 1 98.25 238 LYS A C 1
ATOM 1872 O O . LYS A 1 238 ? 17.562 20.531 -1.423 1 98.25 238 LYS A O 1
ATOM 1877 N N . VAL A 1 239 ? 17.438 18.906 0.055 1 98.44 239 VAL A N 1
ATOM 1878 C CA . VAL A 1 239 ? 17.234 17.922 -0.997 1 98.44 239 VAL A CA 1
ATOM 1879 C C . VAL A 1 239 ? 15.734 17.734 -1.237 1 98.44 239 VAL A C 1
ATOM 1881 O O . VAL A 1 239 ? 15.328 17.234 -2.289 1 98.44 239 VAL A O 1
ATOM 1884 N N . ALA A 1 240 ? 14.836 18.109 -0.283 1 98.69 240 ALA A N 1
ATOM 1885 C CA . ALA A 1 240 ? 13.445 17.672 -0.354 1 98.69 240 ALA A CA 1
ATOM 1886 C C . ALA A 1 240 ? 12.492 18.859 -0.436 1 98.69 240 ALA A C 1
ATOM 1888 O O . ALA A 1 240 ? 11.273 18.672 -0.452 1 98.69 240 ALA A O 1
ATOM 1889 N N . SER A 1 241 ? 13.023 20.062 -0.489 1 98.62 241 SER A N 1
ATOM 1890 C CA . SER A 1 241 ? 12.148 21.219 -0.63 1 98.62 241 SER A CA 1
ATOM 1891 C C . SER A 1 241 ? 11.234 21.078 -1.841 1 98.62 241 SER A C 1
ATOM 1893 O O . SER A 1 241 ? 11.664 20.641 -2.904 1 98.62 241 SER A O 1
ATOM 1895 N N . PRO A 1 242 ? 9.961 21.656 -1.762 1 98.75 242 PRO A N 1
ATOM 1896 C CA . PRO A 1 242 ? 9.266 22.062 -0.541 1 98.75 242 PRO A CA 1
ATOM 1897 C C . PRO A 1 242 ? 8.969 20.906 0.392 1 98.75 242 PRO A C 1
ATOM 1899 O O . PRO A 1 242 ? 8.539 19.828 -0.065 1 98.75 242 PRO A O 1
ATOM 1902 N N . VAL A 1 243 ? 9.234 21.109 1.666 1 98.88 243 VAL A N 1
ATOM 1903 C CA . VAL A 1 243 ? 9.156 19.984 2.602 1 98.88 243 VAL A CA 1
ATOM 1904 C C . VAL A 1 243 ? 8.461 20.438 3.883 1 98.88 243 VAL A C 1
ATOM 1906 O O . VAL A 1 243 ? 8.688 21.547 4.367 1 98.88 243 VAL A O 1
ATOM 1909 N N . TYR A 1 244 ?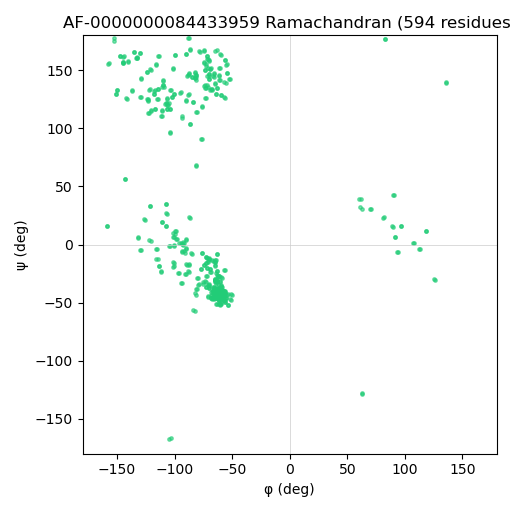 7.492 19.609 4.34 1 98.81 244 TYR A N 1
ATOM 1910 C CA . TYR A 1 244 ? 7.008 19.734 5.707 1 98.81 244 TYR A CA 1
ATOM 1911 C C . TYR A 1 244 ? 7.91 18.969 6.672 1 98.81 244 TYR A C 1
ATOM 1913 O O . TYR A 1 244 ? 8.148 17.781 6.5 1 98.81 244 TYR A O 1
ATOM 1921 N N . LEU A 1 245 ? 8.414 19.672 7.617 1 98.69 245 LEU A N 1
ATOM 1922 C CA . LEU A 1 245 ? 9.148 19.047 8.719 1 98.69 245 LEU A CA 1
ATOM 1923 C C . LEU A 1 245 ? 8.195 18.625 9.828 1 98.69 245 LEU A C 1
ATOM 1925 O O . LEU A 1 245 ? 7.691 19.453 10.578 1 98.69 245 LEU A O 1
ATOM 1929 N N . LYS A 1 246 ? 7.957 17.328 9.859 1 97.94 246 LYS A N 1
ATOM 1930 C CA . LYS A 1 246 ? 7.094 16.766 10.891 1 97.94 246 LYS A CA 1
ATOM 1931 C C . LYS A 1 246 ? 7.852 16.578 12.203 1 97.94 246 LYS A C 1
ATOM 1933 O O . LYS A 1 246 ? 8.727 15.711 12.297 1 97.94 246 LYS A O 1
ATOM 1938 N N . THR A 1 247 ? 7.414 17.344 13.172 1 96.44 247 THR A N 1
ATOM 1939 C CA . THR A 1 247 ? 8.203 17.453 14.391 1 96.44 247 THR A CA 1
ATOM 1940 C C . THR A 1 247 ? 7.332 17.203 15.625 1 96.44 247 THR A C 1
ATOM 1942 O O . THR A 1 247 ? 6.176 17.641 15.672 1 96.44 247 THR A O 1
ATOM 1945 N N . GLY A 1 248 ? 7.93 16.547 16.578 1 93 248 GLY A N 1
ATOM 1946 C CA . GLY A 1 248 ? 7.246 16.297 17.844 1 93 248 GLY A CA 1
ATOM 1947 C C . GLY A 1 248 ? 6.832 14.844 18.016 1 93 248 GLY A C 1
ATOM 1948 O O . GLY A 1 248 ? 6.324 14.461 19.078 1 93 248 GLY A O 1
ATOM 1949 N N . GLY A 1 249 ? 7.152 13.992 17.062 1 88.56 249 GLY A N 1
ATOM 1950 C CA . GLY A 1 249 ? 6.703 12.609 17.078 1 88.56 249 GLY A CA 1
ATOM 1951 C C . GLY A 1 249 ? 7.34 11.789 18.172 1 88.56 249 GLY A C 1
ATOM 1952 O O . GLY A 1 249 ? 6.777 10.773 18.609 1 88.56 249 GLY A O 1
ATOM 1953 N N . SER A 1 250 ? 8.477 12.18 18.641 1 85.81 250 SER A N 1
ATOM 1954 C CA . SER A 1 250 ? 9.203 11.406 19.641 1 85.81 250 SER A CA 1
ATOM 1955 C C . SER A 1 250 ? 8.531 11.492 21.016 1 85.81 250 SER A C 1
ATOM 1957 O O . SER A 1 250 ? 8.828 10.703 21.906 1 85.81 250 SER A O 1
ATOM 1959 N N . VAL A 1 251 ? 7.68 12.43 21.156 1 86.56 251 VAL A N 1
ATOM 1960 C CA . VAL A 1 251 ? 6.969 12.594 22.406 1 86.56 251 VAL A CA 1
ATOM 1961 C C . VAL A 1 251 ? 5.93 11.484 22.562 1 86.56 251 VAL A C 1
ATOM 1963 O O . VAL A 1 251 ? 5.582 11.102 23.688 1 86.56 251 VAL A O 1
ATOM 1966 N N . ALA A 1 252 ? 5.445 10.961 21.438 1 86.19 252 ALA A N 1
ATOM 1967 C CA . ALA A 1 252 ? 4.418 9.93 21.438 1 86.19 252 ALA A CA 1
ATOM 1968 C C . ALA A 1 252 ? 5.027 8.547 21.656 1 86.19 252 ALA A C 1
ATOM 1970 O O . ALA A 1 252 ? 6.18 8.305 21.297 1 86.19 252 ALA A O 1
ATOM 1971 N N . ALA A 1 253 ? 4.27 7.707 22.297 1 84.19 253 ALA A N 1
ATOM 1972 C CA . ALA A 1 253 ? 4.695 6.316 22.422 1 84.19 253 ALA A CA 1
ATOM 1973 C C . ALA A 1 253 ? 4.422 5.531 21.141 1 84.19 253 ALA A C 1
ATOM 1975 O O . ALA A 1 253 ? 5.164 4.605 20.812 1 84.19 253 ALA A O 1
ATOM 1976 N N . ASN A 1 254 ? 3.342 5.883 20.484 1 86.56 254 ASN A N 1
ATOM 1977 C CA . ASN A 1 254 ? 2.938 5.25 19.234 1 86.56 254 ASN A CA 1
ATOM 1978 C C . ASN A 1 254 ? 2.115 6.195 18.359 1 86.56 254 ASN A C 1
ATOM 1980 O O . ASN A 1 254 ? 1.883 7.348 18.75 1 86.56 254 ASN A O 1
ATOM 1984 N N . HIS A 1 255 ? 1.708 5.789 17.156 1 82.44 255 HIS A N 1
ATOM 1985 C CA . HIS A 1 255 ? 1.066 6.609 16.125 1 82.44 255 HIS A CA 1
ATOM 1986 C C . HIS A 1 255 ? -0.267 7.16 16.625 1 82.44 255 HIS A C 1
ATOM 1988 O O . HIS A 1 255 ? -0.603 8.312 16.344 1 82.44 255 HIS A O 1
ATOM 1994 N N . ASN A 1 256 ? -1.09 6.559 17.328 1 83.19 256 ASN A N 1
ATOM 1995 C CA . ASN A 1 256 ? -2.408 6.98 17.797 1 83.19 256 ASN A CA 1
ATOM 1996 C C . ASN A 1 256 ? -2.4 7.301 19.281 1 83.19 256 ASN A C 1
ATOM 1998 O O . ASN A 1 256 ? -3.426 7.168 19.953 1 83.19 256 ASN A O 1
ATOM 2002 N N . TRP A 1 257 ? -1.273 7.844 19.719 1 84.19 257 TRP A N 1
ATOM 2003 C CA . TRP A 1 257 ? -1.079 8.195 21.125 1 84.19 257 TRP A CA 1
ATOM 2004 C C . TRP A 1 257 ? -2 9.336 21.531 1 84.19 257 TRP A C 1
ATOM 2006 O O . TRP A 1 257 ? -2.131 10.328 20.797 1 84.19 257 TRP A O 1
ATOM 2016 N N . ASP A 1 258 ? -2.666 9.195 22.656 1 87.06 258 ASP A N 1
ATOM 2017 C CA . ASP A 1 258 ? -3.516 10.266 23.188 1 87.06 258 ASP A CA 1
ATOM 2018 C C . ASP A 1 258 ? -2.678 11.367 23.812 1 87.06 258 ASP A C 1
ATOM 2020 O O . ASP A 1 258 ? -2.457 11.367 25.031 1 87.06 258 ASP A O 1
ATOM 2024 N N . THR A 1 259 ? -2.355 12.281 23.047 1 89.88 259 THR A N 1
ATOM 2025 C CA . THR A 1 259 ? -1.508 13.391 23.469 1 89.88 259 THR A CA 1
ATOM 2026 C C . THR A 1 259 ? -2.201 14.227 24.547 1 89.88 259 THR A C 1
ATOM 2028 O O . THR A 1 259 ? -3.359 14.617 24.391 1 89.88 259 THR A O 1
ATOM 2031 N N . THR A 1 260 ? -1.505 14.477 25.641 1 91.25 260 THR A N 1
ATOM 2032 C CA . THR A 1 260 ? -1.994 15.383 26.688 1 91.25 260 THR A CA 1
ATOM 2033 C C . THR A 1 260 ? -1.611 16.828 26.375 1 91.25 260 THR A C 1
ATOM 2035 O O . THR A 1 260 ? -0.821 17.078 25.453 1 91.25 260 THR A O 1
ATOM 2038 N N . GLU A 1 261 ? -2.211 17.75 27.109 1 94.62 261 GLU A N 1
ATOM 2039 C CA . GLU A 1 261 ? -1.834 19.156 26.953 1 94.62 261 GLU A CA 1
ATOM 2040 C C . GLU A 1 261 ? -0.346 19.359 27.219 1 94.62 261 GLU A C 1
ATOM 2042 O O . GLU A 1 261 ? 0.327 20.094 26.484 1 94.62 261 GLU A O 1
ATOM 2047 N N . LYS A 1 262 ? 0.111 18.688 28.25 1 93.44 262 LYS A N 1
ATOM 2048 C CA . LYS A 1 262 ? 1.529 18.766 28.594 1 93.44 262 LYS A CA 1
ATOM 2049 C C . LYS A 1 262 ? 2.398 18.25 27.453 1 93.44 262 LYS A C 1
ATOM 2051 O O . LYS A 1 262 ? 3.426 18.859 27.125 1 93.44 262 LYS A O 1
ATOM 2056 N N . GLU A 1 263 ? 1.978 17.219 26.859 1 94.19 263 GLU A N 1
ATOM 2057 C CA . GLU A 1 263 ? 2.73 16.625 25.75 1 94.19 263 GLU A CA 1
ATOM 2058 C C . GLU A 1 263 ? 2.629 17.469 24.484 1 94.19 263 GLU A C 1
ATOM 2060 O O . GLU A 1 263 ? 3.57 17.516 23.703 1 94.19 263 GLU A O 1
ATOM 2065 N N . ALA A 1 264 ? 1.446 18.062 24.281 1 95.31 264 ALA A N 1
ATOM 2066 C CA . ALA A 1 264 ? 1.315 19 23.172 1 95.31 264 ALA A CA 1
ATOM 2067 C C . ALA A 1 264 ? 2.311 20.156 23.297 1 95.31 264 ALA A C 1
ATOM 2069 O O . ALA A 1 264 ? 2.955 20.531 22.312 1 95.31 264 ALA A O 1
ATOM 2070 N N . ILE A 1 265 ? 2.465 20.656 24.469 1 94.38 265 ILE A N 1
ATOM 2071 C CA . ILE A 1 265 ? 3.414 21.734 24.75 1 94.38 265 ILE A CA 1
ATOM 2072 C C . ILE A 1 265 ? 4.84 21.234 24.547 1 94.38 265 ILE A C 1
ATOM 2074 O O . ILE A 1 265 ? 5.68 21.938 24 1 94.38 265 ILE A O 1
ATOM 2078 N N . ALA A 1 266 ? 5.07 20 24.953 1 94.44 266 ALA A N 1
ATOM 2079 C CA . ALA A 1 266 ? 6.391 19.406 24.797 1 94.44 266 ALA A CA 1
ATOM 2080 C C . ALA A 1 266 ? 6.766 19.281 23.328 1 94.44 266 ALA A C 1
ATOM 2082 O O . ALA A 1 266 ? 7.949 19.359 22.969 1 94.44 266 ALA A O 1
ATOM 2083 N N . ARG A 1 267 ? 5.793 19.109 22.469 1 95.81 267 ARG A N 1
ATOM 2084 C CA . ARG A 1 267 ? 6.062 19.047 21.047 1 95.81 267 ARG A CA 1
ATOM 2085 C C . ARG A 1 267 ? 6.594 20.375 20.531 1 95.81 267 ARG A C 1
ATOM 2087 O O . ARG A 1 267 ? 7.379 20.406 19.578 1 95.81 267 ARG A O 1
ATOM 2094 N N . ILE A 1 268 ? 6.195 21.469 21.125 1 96.12 268 ILE A N 1
ATOM 2095 C CA . ILE A 1 268 ? 6.688 22.781 20.734 1 96.12 268 ILE A CA 1
ATOM 2096 C C . ILE A 1 268 ? 8.188 22.891 21.031 1 96.12 268 ILE A C 1
ATOM 2098 O O . ILE A 1 268 ? 8.93 23.5 20.266 1 96.12 268 ILE A O 1
ATOM 2102 N N . LYS A 1 269 ? 8.625 22.328 22.109 1 93.38 269 LYS A N 1
ATOM 2103 C CA . LYS A 1 269 ? 10.055 22.281 22.391 1 93.38 269 LYS A CA 1
ATOM 2104 C C . LYS A 1 269 ? 10.812 21.609 21.25 1 93.38 269 LYS A C 1
ATOM 2106 O O . LYS A 1 269 ? 11.898 22.047 20.859 1 93.38 269 LYS A O 1
ATOM 2111 N N . GLN A 1 270 ? 10.258 20.5 20.75 1 94.75 270 GLN A N 1
ATOM 2112 C CA . GLN A 1 270 ? 10.891 19.812 19.625 1 94.75 270 GLN A CA 1
ATOM 2113 C C . GLN A 1 270 ? 10.984 20.719 18.406 1 94.75 270 GLN A C 1
ATOM 2115 O O . GLN A 1 270 ? 11.992 20.719 17.703 1 94.75 270 GLN A O 1
ATOM 2120 N N . VAL A 1 271 ? 9.938 21.453 18.141 1 96.81 271 VAL A N 1
ATOM 2121 C CA . VAL A 1 271 ? 9.953 22.406 17.031 1 96.81 271 VAL A CA 1
ATOM 2122 C C . VAL A 1 271 ? 11.086 23.422 17.219 1 96.81 271 VAL A C 1
ATOM 2124 O O . VAL A 1 271 ? 11.828 23.719 16.281 1 96.81 271 VAL A O 1
ATOM 2127 N N . LYS A 1 272 ? 11.227 23.891 18.406 1 95.5 272 LYS A N 1
ATOM 2128 C CA . LYS A 1 272 ? 12.281 24.844 18.734 1 95.5 272 LYS A CA 1
ATOM 2129 C C . LYS A 1 272 ? 13.664 24.25 18.484 1 95.5 272 LYS A C 1
ATOM 2131 O O . LYS A 1 272 ? 14.562 24.938 17.984 1 95.5 272 LYS A O 1
ATOM 2136 N N . LEU A 1 273 ? 13.836 23.031 18.891 1 95.31 273 LEU A N 1
ATOM 2137 C CA . LEU A 1 273 ? 15.109 22.359 18.703 1 95.31 273 LEU A CA 1
ATOM 2138 C C . LEU A 1 273 ? 15.438 22.219 17.219 1 95.31 273 LEU A C 1
ATOM 2140 O O . LEU A 1 273 ? 16.594 22.406 16.812 1 95.31 273 LEU A O 1
ATOM 2144 N N . VAL A 1 274 ? 14.453 21.844 16.406 1 97.19 274 VAL A N 1
ATOM 2145 C CA . VAL A 1 274 ? 14.656 21.703 14.969 1 97.19 274 VAL A CA 1
ATOM 2146 C C . VAL A 1 274 ? 14.953 23.078 14.359 1 97.19 274 VAL A C 1
ATOM 2148 O O . VAL A 1 274 ? 15.844 23.203 13.508 1 97.19 274 VAL A O 1
ATOM 2151 N N . GLU A 1 275 ? 14.227 24.078 14.75 1 96.56 275 GLU A N 1
ATOM 2152 C CA . GLU A 1 275 ? 14.484 25.422 14.281 1 96.56 275 GLU A CA 1
ATOM 2153 C C . GLU A 1 275 ? 15.914 25.859 14.594 1 96.56 275 GLU A C 1
ATOM 2155 O O . GLU A 1 275 ? 16.562 26.531 13.773 1 96.56 275 GLU A O 1
ATOM 2160 N N . ARG A 1 276 ? 16.375 25.594 15.812 1 95.19 276 ARG A N 1
ATOM 2161 C CA . ARG A 1 276 ? 17.75 25.906 16.188 1 95.19 276 ARG A CA 1
ATOM 2162 C C . ARG A 1 276 ? 18.75 25.297 15.203 1 95.19 276 ARG A C 1
ATOM 2164 O O . ARG A 1 276 ? 19.719 25.953 14.812 1 95.19 276 ARG A O 1
ATOM 2171 N N . MET A 1 277 ? 18.484 24 14.805 1 96.19 277 MET A N 1
ATOM 2172 C CA . MET A 1 277 ? 19.344 23.328 13.836 1 96.19 277 MET A CA 1
ATOM 2173 C C . MET A 1 277 ? 19.375 24.109 12.516 1 96.19 277 MET A C 1
ATOM 2175 O O . MET A 1 277 ? 20.438 24.25 11.898 1 96.19 277 MET A O 1
ATOM 2179 N N . ILE A 1 278 ? 18.234 24.562 12.102 1 97.75 278 ILE A N 1
ATOM 2180 C CA . ILE A 1 278 ? 18.125 25.281 10.828 1 97.75 278 ILE A CA 1
ATOM 2181 C C . ILE A 1 278 ? 18.875 26.594 10.914 1 97.75 278 ILE A C 1
ATOM 2183 O O . ILE A 1 278 ? 19.672 26.938 10.031 1 97.75 278 ILE A O 1
ATOM 2187 N N . ARG A 1 279 ? 18.672 27.328 11.977 1 96.5 279 ARG A N 1
ATOM 2188 C CA . ARG A 1 279 ? 19.328 28.609 12.164 1 96.5 279 ARG A CA 1
ATOM 2189 C C . ARG A 1 279 ? 20.859 28.453 12.164 1 96.5 279 ARG A C 1
ATOM 2191 O O . ARG A 1 279 ? 21.578 29.312 11.641 1 96.5 279 ARG A O 1
ATOM 2198 N N . GLN A 1 280 ? 21.312 27.422 12.703 1 96.69 280 GLN A N 1
ATOM 2199 C CA . GLN A 1 280 ? 22.75 27.219 12.883 1 96.69 280 GLN A CA 1
ATOM 2200 C C . GLN A 1 280 ? 23.391 26.688 11.602 1 96.69 280 GLN A C 1
ATOM 2202 O O . GLN A 1 280 ? 24.5 27.109 11.242 1 96.69 280 GLN A O 1
ATOM 2207 N N . TYR A 1 281 ? 22.734 25.781 10.953 1 97.19 281 TYR A N 1
ATOM 2208 C CA . TYR A 1 281 ? 23.438 25 9.938 1 97.19 281 TYR A CA 1
ATOM 2209 C C . TYR A 1 281 ? 22.844 25.266 8.555 1 97.19 281 TYR A C 1
ATOM 2211 O O . TYR A 1 281 ? 23.422 24.875 7.539 1 97.19 281 TYR A O 1
ATOM 2219 N N . ALA A 1 282 ? 21.703 25.891 8.43 1 97.75 282 ALA A N 1
ATOM 2220 C CA . ALA A 1 282 ? 21.078 26.281 7.164 1 97.75 282 ALA A CA 1
ATOM 2221 C C . ALA A 1 282 ? 20.375 27.625 7.281 1 97.75 282 ALA A C 1
ATOM 2223 O O . ALA A 1 282 ? 19.203 27.75 6.941 1 97.75 282 ALA A O 1
ATOM 2224 N N . PRO A 1 283 ? 21.062 28.625 7.664 1 96.75 283 PRO A N 1
ATOM 2225 C CA . PRO A 1 283 ? 20.453 29.922 7.969 1 96.75 283 PRO A CA 1
ATOM 2226 C C . PRO A 1 283 ? 19.828 30.578 6.742 1 96.75 283 PRO A C 1
ATOM 2228 O O . PRO A 1 283 ? 18.969 31.453 6.875 1 96.75 283 PRO A O 1
ATOM 2231 N N . ASP A 1 284 ? 20.188 30.156 5.527 1 97.44 284 ASP A N 1
ATOM 2232 C CA . ASP A 1 284 ? 19.688 30.781 4.309 1 97.44 284 ASP A CA 1
ATOM 2233 C C . ASP A 1 284 ? 18.391 30.109 3.84 1 97.44 284 ASP A C 1
ATOM 2235 O O . ASP A 1 284 ? 17.812 30.516 2.84 1 97.44 284 ASP A O 1
ATOM 2239 N N . SER A 1 285 ? 17.969 29.031 4.547 1 97.94 285 SER A N 1
ATOM 2240 C CA . SER A 1 285 ? 16.719 28.359 4.188 1 97.94 285 SER A CA 1
ATOM 2241 C C . SER A 1 285 ? 15.523 29.266 4.426 1 97.94 285 SER A C 1
ATOM 2243 O O . SER A 1 285 ? 15.5 30.031 5.402 1 97.94 285 SER A O 1
ATOM 2245 N N . THR A 1 286 ? 14.57 29.141 3.561 1 98 286 THR A N 1
ATOM 2246 C CA . THR A 1 286 ? 13.414 30.031 3.629 1 98 286 THR A CA 1
ATOM 2247 C C . THR A 1 286 ? 12.195 29.297 4.16 1 98 286 THR A C 1
ATOM 2249 O O . THR A 1 286 ? 11.695 28.375 3.516 1 98 286 THR A O 1
ATOM 2252 N N . ILE A 1 287 ? 11.68 29.688 5.289 1 97.94 287 ILE A N 1
ATOM 2253 C CA . ILE A 1 287 ? 10.445 29.156 5.855 1 97.94 287 ILE A CA 1
ATOM 2254 C C . ILE A 1 287 ? 9.242 29.828 5.203 1 97.94 287 ILE A C 1
ATOM 2256 O O . ILE A 1 287 ? 9.297 31.016 4.859 1 97.94 287 ILE A O 1
ATOM 2260 N N . SER A 1 288 ? 8.141 29.094 4.988 1 97.56 288 SER A N 1
ATOM 2261 C CA . SER A 1 288 ? 6.887 29.719 4.59 1 97.56 288 SER A CA 1
ATOM 2262 C C . SER A 1 288 ? 6.395 30.688 5.656 1 97.56 288 SER A C 1
ATOM 2264 O O . SER A 1 288 ? 6.539 30.438 6.855 1 97.56 288 SER A O 1
ATOM 2266 N N . PRO A 1 289 ? 5.793 31.75 5.273 1 94.94 289 PRO A N 1
ATOM 2267 C CA . PRO A 1 289 ? 5.27 32.688 6.273 1 94.94 289 PRO A CA 1
ATOM 2268 C C . PRO A 1 289 ? 4.035 32.156 6.996 1 94.94 289 PRO A C 1
ATOM 2270 O O . PRO A 1 289 ? 3.352 31.266 6.48 1 94.94 289 PRO A O 1
ATOM 2273 N N . LYS A 1 290 ? 3.879 32.656 8.172 1 90.69 290 LYS A N 1
ATOM 2274 C CA . LYS A 1 290 ? 2.619 32.406 8.859 1 90.69 290 LYS A CA 1
ATOM 2275 C C . LYS A 1 290 ? 1.429 32.844 8.016 1 90.69 290 LYS A C 1
ATOM 2277 O O . LYS A 1 290 ? 1.482 33.906 7.367 1 90.69 290 LYS A O 1
ATOM 2282 N N . ASN A 1 291 ? 0.396 32.125 7.973 1 90.31 291 ASN A N 1
ATOM 2283 C CA . ASN A 1 291 ? -0.832 32.438 7.25 1 90.31 291 ASN A CA 1
ATOM 2284 C C . ASN A 1 291 ? -0.587 32.531 5.746 1 90.31 291 ASN A C 1
ATOM 2286 O O . ASN A 1 291 ? -1.14 33.438 5.086 1 90.31 291 ASN A O 1
ATOM 2290 N N . SER A 1 292 ? 0.363 31.766 5.309 1 92.62 292 SER A N 1
ATOM 2291 C CA . SER A 1 292 ? 0.583 31.734 3.867 1 92.62 292 SER A CA 1
ATOM 2292 C C . SER A 1 292 ? -0.715 31.453 3.117 1 92.62 292 SER A C 1
ATOM 2294 O O . SER A 1 292 ? -1.532 30.641 3.557 1 92.62 292 SER A O 1
ATOM 2296 N N . ASN A 1 293 ? -0.922 32.094 1.942 1 89.44 293 ASN A N 1
ATOM 2297 C CA . ASN A 1 293 ? -2.105 31.875 1.116 1 89.44 293 ASN A CA 1
ATOM 2298 C C . ASN A 1 293 ? -2.076 30.516 0.427 1 89.44 293 ASN A C 1
ATOM 2300 O O . ASN A 1 293 ? -3.082 30.078 -0.134 1 89.44 293 ASN A O 1
ATOM 2304 N N . ASP A 1 294 ? -0.958 29.891 0.497 1 91.38 294 ASP A N 1
ATOM 2305 C CA . ASP A 1 294 ? -0.756 28.578 -0.133 1 91.38 294 ASP A CA 1
ATOM 2306 C C . ASP A 1 294 ? -1.235 27.453 0.775 1 91.38 294 ASP A C 1
ATOM 2308 O O . ASP A 1 294 ? -1.306 26.297 0.353 1 91.38 294 ASP A O 1
ATOM 2312 N N . LEU A 1 295 ? -1.59 27.766 2.012 1 93.88 295 LEU A N 1
ATOM 2313 C CA . LEU A 1 295 ? -2 26.734 2.973 1 93.88 295 LEU A CA 1
ATOM 2314 C C . LEU A 1 295 ? -3.461 26.359 2.768 1 93.88 295 LEU A C 1
ATOM 2316 O O . LEU A 1 295 ? -4.297 27.219 2.465 1 93.88 295 LEU A O 1
ATOM 2320 N N . SER A 1 296 ? -3.74 25.094 2.938 1 92.81 296 SER A N 1
ATOM 2321 C CA . SER A 1 296 ? -5.121 24.609 2.9 1 92.81 296 SER A CA 1
ATOM 2322 C C . SER A 1 296 ? -5.82 24.844 4.234 1 92.81 296 SER A C 1
ATOM 2324 O O . SER A 1 296 ? -6.227 23.906 4.906 1 92.81 296 SER A O 1
ATOM 2326 N N . ILE A 1 297 ? -6.039 26.078 4.539 1 93.94 297 ILE A N 1
ATOM 2327 C CA . ILE A 1 297 ? -6.707 26.469 5.777 1 93.94 297 ILE A CA 1
ATOM 2328 C C . ILE A 1 297 ? -8.188 26.109 5.699 1 93.94 297 ILE A C 1
ATOM 2330 O O . ILE A 1 297 ? -8.828 26.297 4.668 1 93.94 297 ILE A O 1
ATOM 2334 N N . PRO A 1 298 ? -8.672 25.547 6.758 1 95.19 298 PRO A N 1
ATOM 2335 C CA . PRO A 1 298 ? -10.094 25.203 6.758 1 95.19 298 PRO A CA 1
ATOM 2336 C C . PRO A 1 298 ? -10.992 26.391 6.434 1 95.19 298 PRO A C 1
ATOM 2338 O O . PRO A 1 298 ? -10.586 27.547 6.609 1 95.19 298 PRO A O 1
ATOM 2341 N N . GLU A 1 299 ? -12.203 26.094 5.91 1 91.44 299 GLU A N 1
ATOM 2342 C CA . GLU A 1 299 ? -13.164 27.109 5.52 1 91.44 299 GLU A CA 1
ATOM 2343 C C . GLU A 1 299 ? -14.492 26.938 6.246 1 91.44 299 GLU A C 1
ATOM 2345 O O . GLU A 1 299 ? -14.867 25.812 6.602 1 91.44 299 GLU A O 1
ATOM 2350 N N . MET B 1 1 ? -23.922 14.234 -4.711 1 85.19 1 MET B N 1
ATOM 2351 C CA . MET B 1 1 ? -24.562 12.969 -5.043 1 85.19 1 MET B CA 1
ATOM 2352 C C . MET B 1 1 ? -24.328 11.938 -3.945 1 85.19 1 MET B C 1
ATOM 2354 O O . MET B 1 1 ? -23.422 12.086 -3.127 1 85.19 1 MET B O 1
ATOM 2358 N N . LYS B 1 2 ? -25.25 10.984 -4.035 1 91.38 2 LYS B N 1
ATOM 2359 C CA . LYS B 1 2 ? -25.031 9.891 -3.098 1 91.38 2 LYS B CA 1
ATOM 2360 C C . LYS B 1 2 ? -23.734 9.141 -3.414 1 91.38 2 LYS B C 1
ATOM 2362 O O . LYS B 1 2 ? -23.391 8.977 -4.582 1 91.38 2 LYS B O 1
ATOM 2367 N N . THR B 1 3 ? -22.953 8.781 -2.367 1 94.62 3 THR B N 1
ATOM 2368 C CA . THR B 1 3 ? -21.672 8.102 -2.502 1 94.62 3 THR B CA 1
ATOM 2369 C C . THR B 1 3 ? -21.812 6.875 -3.398 1 94.62 3 THR B C 1
ATOM 2371 O O . THR B 1 3 ? -21 6.684 -4.316 1 94.62 3 THR B O 1
ATOM 2374 N N . ASN B 1 4 ? -22.828 6.066 -3.139 1 94.81 4 ASN B N 1
ATOM 2375 C CA . ASN B 1 4 ? -23.016 4.844 -3.914 1 94.81 4 ASN B CA 1
ATOM 2376 C C . ASN B 1 4 ? -23.234 5.145 -5.391 1 94.81 4 ASN B C 1
ATOM 2378 O O . ASN B 1 4 ? -22.766 4.402 -6.258 1 94.81 4 ASN B O 1
ATOM 2382 N N . ASP B 1 5 ? -23.953 6.207 -5.668 1 94.38 5 ASP B N 1
ATOM 2383 C CA . ASP B 1 5 ? -24.203 6.609 -7.051 1 94.38 5 ASP B CA 1
ATOM 2384 C C . ASP B 1 5 ? -22.891 6.988 -7.746 1 94.38 5 ASP B C 1
ATOM 2386 O O . ASP B 1 5 ? -22.672 6.609 -8.898 1 94.38 5 ASP B O 1
ATOM 2390 N N . PHE B 1 6 ? -22.125 7.703 -7.074 1 95.25 6 PHE B N 1
ATOM 2391 C CA . PHE B 1 6 ? -20.844 8.094 -7.676 1 95.25 6 PHE B CA 1
ATOM 2392 C C . PHE B 1 6 ? -19.969 6.867 -7.938 1 95.25 6 PHE B C 1
ATOM 2394 O O . PHE B 1 6 ? -19.375 6.742 -9.008 1 95.25 6 PHE B O 1
ATOM 2401 N N . LEU B 1 7 ? -19.797 6.051 -6.926 1 96.62 7 LEU B N 1
ATOM 2402 C CA . LEU B 1 7 ? -19.016 4.832 -7.086 1 96.62 7 LEU B CA 1
ATOM 2403 C C . LEU B 1 7 ? -19.484 4.039 -8.297 1 96.62 7 LEU B C 1
ATOM 2405 O O . LEU B 1 7 ? -18.672 3.545 -9.078 1 96.62 7 LEU B O 1
ATOM 2409 N N . SER B 1 8 ? -20.797 3.945 -8.43 1 94.62 8 SER B N 1
ATOM 2410 C CA . SER B 1 8 ? -21.359 3.242 -9.578 1 94.62 8 SER B CA 1
ATOM 2411 C C . SER B 1 8 ? -20.922 3.895 -10.883 1 94.62 8 SER B C 1
ATOM 2413 O O . SER B 1 8 ? -20.656 3.203 -11.867 1 94.62 8 SER B O 1
ATOM 2415 N N . GLN B 1 9 ? -20.875 5.172 -10.914 1 94.06 9 GLN B N 1
ATOM 2416 C CA . GLN B 1 9 ? -20.469 5.922 -12.102 1 94.06 9 GLN B CA 1
ATOM 2417 C C . GLN B 1 9 ? -19.062 5.551 -12.547 1 94.06 9 GLN B C 1
ATOM 2419 O O . GLN B 1 9 ? -18.75 5.586 -13.734 1 94.06 9 GLN B O 1
ATOM 2424 N N . ILE B 1 10 ? -18.266 5.152 -11.609 1 94.38 10 ILE B N 1
ATOM 2425 C CA . ILE B 1 10 ? -16.891 4.844 -11.984 1 94.38 10 ILE B CA 1
ATOM 2426 C C . ILE B 1 10 ? -16.688 3.332 -11.961 1 94.38 10 ILE B C 1
ATOM 2428 O O . ILE B 1 10 ? -15.547 2.859 -11.867 1 94.38 10 ILE B O 1
ATOM 2432 N N . GLY B 1 11 ? -17.703 2.541 -11.953 1 94.81 11 GLY B N 1
ATOM 2433 C CA . GLY B 1 11 ? -17.641 1.104 -12.156 1 94.81 11 GLY B CA 1
ATOM 2434 C C . GLY B 1 11 ? -17.438 0.321 -10.875 1 94.81 11 GLY B C 1
ATOM 2435 O O . GLY B 1 11 ? -17.016 -0.833 -10.906 1 94.81 11 GLY B O 1
ATOM 2436 N N . ILE B 1 12 ? -17.672 0.959 -9.734 1 97.06 12 ILE B N 1
ATOM 2437 C CA . ILE B 1 12 ? -17.594 0.295 -8.438 1 97.06 12 ILE B CA 1
ATOM 2438 C C . ILE B 1 12 ? -18.984 0.204 -7.828 1 97.06 12 ILE B C 1
ATOM 2440 O O . ILE B 1 12 ? -19.562 1.217 -7.414 1 97.06 12 ILE B O 1
ATOM 2444 N N . ASN B 1 13 ? -19.547 -1.005 -7.73 1 95.12 13 ASN B N 1
ATOM 2445 C CA . ASN B 1 13 ? -20.938 -1.179 -7.332 1 95.12 13 ASN B CA 1
ATOM 2446 C C . ASN B 1 13 ? -21.062 -2.045 -6.082 1 95.12 13 ASN B C 1
ATOM 2448 O O . ASN B 1 13 ? -20.203 -2.879 -5.812 1 95.12 13 ASN B O 1
ATOM 2452 N N . ASP B 1 14 ? -22.094 -1.744 -5.398 1 92.31 14 ASP B N 1
ATOM 2453 C CA . ASP B 1 14 ? -22.547 -2.711 -4.402 1 92.31 14 ASP B CA 1
ATOM 2454 C C . ASP B 1 14 ? -23.172 -3.936 -5.07 1 92.31 14 ASP B C 1
ATOM 2456 O O . ASP B 1 14 ? -23.703 -3.842 -6.172 1 92.31 14 ASP B O 1
ATOM 2460 N N . VAL B 1 15 ? -22.938 -5.035 -4.422 1 92.56 15 VAL B N 1
ATOM 2461 C CA . VAL B 1 15 ? -23.531 -6.246 -4.984 1 92.56 15 VAL B CA 1
ATOM 2462 C C . VAL B 1 15 ? -24.406 -6.926 -3.947 1 92.56 15 VAL B C 1
ATOM 2464 O O . VAL B 1 15 ? -24.188 -6.793 -2.742 1 92.56 15 VAL B O 1
ATOM 2467 N N . ASP B 1 16 ? -25.406 -7.551 -4.355 1 87.88 16 ASP B N 1
ATOM 2468 C CA . ASP B 1 16 ? -26.328 -8.18 -3.422 1 87.88 16 ASP B CA 1
ATOM 2469 C C . ASP B 1 16 ? -25.875 -9.602 -3.08 1 87.88 16 ASP B C 1
ATOM 2471 O O . ASP B 1 16 ? -24.844 -10.062 -3.566 1 87.88 16 ASP B O 1
ATOM 2475 N N . SER B 1 17 ? -26.656 -10.211 -2.201 1 88.62 17 SER B N 1
ATOM 2476 C CA . SER B 1 17 ? -26.281 -11.523 -1.669 1 88.62 17 SER B CA 1
ATOM 2477 C C . SER B 1 17 ? -26.406 -12.609 -2.732 1 88.62 17 SER B C 1
ATOM 2479 O O . SER B 1 17 ? -25.875 -13.703 -2.568 1 88.62 17 SER B O 1
ATOM 2481 N N . ASN B 1 18 ? -27.031 -12.289 -3.854 1 91.81 18 ASN B N 1
ATOM 2482 C CA . ASN B 1 18 ? -27.219 -13.273 -4.914 1 91.81 18 ASN B CA 1
ATOM 2483 C C . ASN B 1 18 ? -26.219 -13.078 -6.043 1 91.81 18 ASN B C 1
ATOM 2485 O O . ASN B 1 18 ? -26.312 -13.719 -7.09 1 91.81 18 ASN B O 1
ATOM 2489 N N . TYR B 1 19 ? -25.297 -12.242 -5.766 1 96.38 19 TYR B N 1
ATOM 2490 C CA . TYR B 1 19 ? -24.312 -11.961 -6.801 1 96.38 19 TYR B CA 1
ATOM 2491 C C . TYR B 1 19 ? -23.562 -13.234 -7.203 1 96.38 19 TYR B C 1
ATOM 2493 O O . TYR B 1 19 ? -23.141 -14.008 -6.348 1 96.38 19 TYR B O 1
ATOM 2501 N N . GLU B 1 20 ? -23.5 -13.508 -8.469 1 97.31 20 GLU B N 1
ATOM 2502 C CA . GLU B 1 20 ? -22.703 -14.555 -9.094 1 97.31 20 GLU B CA 1
ATOM 2503 C C . GLU B 1 20 ? -21.875 -14.008 -10.25 1 97.31 20 GLU B C 1
ATOM 2505 O O . GLU B 1 20 ? -22.406 -13.336 -11.133 1 97.31 20 GLU B O 1
ATOM 2510 N N . SER B 1 21 ? -20.641 -14.281 -10.172 1 98.25 21 SER B N 1
ATOM 2511 C CA . SER B 1 21 ? -19.797 -13.828 -11.273 1 98.25 21 SER B CA 1
ATOM 2512 C C . SER B 1 21 ? -20.031 -14.672 -12.523 1 98.25 21 SER B C 1
ATOM 2514 O O . SER B 1 21 ? -20.031 -15.906 -12.461 1 98.25 21 SER B O 1
ATOM 2516 N N . GLU B 1 22 ? -20.156 -14.031 -13.648 1 97.5 22 GLU B N 1
ATOM 2517 C CA . GLU B 1 22 ? -20.281 -14.727 -14.93 1 97.5 22 GLU B CA 1
ATOM 2518 C C . GLU B 1 22 ? -18.969 -14.742 -15.68 1 97.5 22 GLU B C 1
ATOM 2520 O O . GLU B 1 22 ? -18.859 -15.336 -16.766 1 97.5 22 GLU B O 1
ATOM 2525 N N . LYS B 1 23 ? -18.016 -14.172 -15.133 1 98.31 23 LYS B N 1
ATOM 2526 C CA . LYS B 1 23 ? -16.719 -14.078 -15.797 1 98.31 23 LYS B CA 1
ATOM 2527 C C . LYS B 1 23 ? -15.992 -15.414 -15.766 1 98.31 23 LYS B C 1
ATOM 2529 O O . LYS B 1 23 ? -16.266 -16.25 -14.906 1 98.31 23 LYS B O 1
ATOM 2534 N N . ARG B 1 24 ? -15.078 -15.602 -16.703 1 98.38 24 ARG B N 1
ATOM 2535 C CA . ARG B 1 24 ? -14.328 -16.844 -16.859 1 98.38 24 ARG B CA 1
ATOM 2536 C C . ARG B 1 24 ? -12.898 -16.562 -17.312 1 98.38 24 ARG B C 1
ATOM 2538 O O . ARG B 1 24 ? -12.602 -15.477 -17.812 1 98.38 24 ARG B O 1
ATOM 2545 N N . PHE B 1 25 ? -12.062 -17.547 -17 1 98.12 25 PHE B N 1
ATOM 2546 C CA . PHE B 1 25 ? -10.789 -17.531 -17.703 1 98.12 25 PHE B CA 1
ATOM 2547 C C . PHE B 1 25 ? -10.992 -17.656 -19.203 1 98.12 25 PHE B C 1
ATOM 2549 O O . PHE B 1 25 ? -12.086 -18 -19.656 1 98.12 25 PHE B O 1
ATOM 2556 N N . GLY B 1 26 ? -9.922 -17.312 -19.984 1 96.12 26 GLY B N 1
ATOM 2557 C CA . GLY B 1 26 ? -10.023 -17.406 -21.422 1 96.12 26 GLY B CA 1
ATOM 2558 C C . GLY B 1 26 ? -10.398 -18.781 -21.922 1 96.12 26 GLY B C 1
ATOM 2559 O O . GLY B 1 26 ? -10.992 -18.938 -22.984 1 96.12 26 GLY B O 1
ATOM 2560 N N . ASP B 1 27 ? -10.18 -19.812 -21.141 1 96.88 27 ASP B N 1
ATOM 2561 C CA . ASP B 1 27 ? -10.453 -21.203 -21.5 1 96.88 27 ASP B CA 1
ATOM 2562 C C . ASP B 1 27 ? -11.836 -21.641 -21.047 1 96.88 27 ASP B C 1
ATOM 2564 O O . ASP B 1 27 ? -12.195 -22.812 -21.156 1 96.88 27 ASP B O 1
ATOM 2568 N N . GLY B 1 28 ? -12.555 -20.734 -20.422 1 97.12 28 GLY B N 1
ATOM 2569 C CA . GLY B 1 28 ? -13.914 -21 -19.969 1 97.12 28 GLY B CA 1
ATOM 2570 C C . GLY B 1 28 ? -13.984 -21.469 -18.531 1 97.12 28 GLY B C 1
ATOM 2571 O O . GLY B 1 28 ? -15.07 -21.594 -17.953 1 97.12 28 GLY B O 1
ATOM 2572 N N . GLY B 1 29 ? -12.883 -21.719 -17.875 1 98.19 29 GLY B N 1
ATOM 2573 C CA . GLY B 1 29 ? -12.859 -22.172 -16.5 1 98.19 29 GLY B CA 1
ATOM 2574 C C . GLY B 1 29 ? -13.32 -21.109 -15.516 1 98.19 29 GLY B C 1
ATOM 2575 O O . GLY B 1 29 ? -13.18 -19.906 -15.773 1 98.19 29 GLY B O 1
ATOM 2576 N N . GLN B 1 30 ? -13.875 -21.562 -14.398 1 98.69 30 GLN B N 1
ATOM 2577 C CA . GLN B 1 30 ? -14.258 -20.672 -13.305 1 98.69 30 GLN B CA 1
ATOM 2578 C C . GLN B 1 30 ? -13.148 -20.578 -12.266 1 98.69 30 GLN B C 1
ATOM 2580 O O . GLN B 1 30 ? -12.984 -19.531 -11.617 1 98.69 30 GLN B O 1
ATOM 2585 N N . PHE B 1 31 ? -12.422 -21.703 -12.102 1 98.75 31 PHE B N 1
ATOM 2586 C CA . PHE B 1 31 ? -11.422 -21.688 -11.039 1 98.75 31 PHE B CA 1
ATOM 2587 C C . PHE B 1 31 ? -10.188 -22.484 -11.445 1 98.75 31 PHE B C 1
ATOM 2589 O O . PHE B 1 31 ? -10.242 -23.297 -12.367 1 98.75 31 PHE B O 1
ATOM 2596 N N . ARG B 1 32 ? -9.07 -22.156 -10.828 1 98.75 32 ARG B N 1
ATOM 2597 C CA . ARG B 1 32 ? -7.766 -22.812 -10.938 1 98.75 32 ARG B CA 1
ATOM 2598 C C . ARG B 1 32 ? -7.16 -23.047 -9.555 1 98.75 32 ARG B C 1
ATOM 2600 O O . ARG B 1 32 ? -7.578 -22.438 -8.57 1 98.75 32 ARG B O 1
ATOM 2607 N N . PHE B 1 33 ? -6.23 -23.953 -9.516 1 98.62 33 PHE B N 1
ATOM 2608 C CA . PHE B 1 33 ? -5.508 -24.188 -8.273 1 98.62 33 PHE B CA 1
ATOM 2609 C C . PHE B 1 33 ? -4.117 -23.562 -8.328 1 98.62 33 PHE B C 1
ATOM 2611 O O . PHE B 1 33 ? -3.412 -23.688 -9.336 1 98.62 33 PHE B O 1
ATOM 2618 N N . GLU B 1 34 ? -3.795 -22.875 -7.305 1 98.56 34 GLU B N 1
ATOM 2619 C CA . GLU B 1 34 ? -2.449 -22.359 -7.07 1 98.56 34 GLU B CA 1
ATOM 2620 C C . GLU B 1 34 ? -1.888 -22.875 -5.746 1 98.56 34 GLU B C 1
ATOM 2622 O O . GLU B 1 34 ? -2.582 -22.859 -4.727 1 98.56 34 GLU B O 1
ATOM 2627 N N . VAL B 1 35 ? -0.659 -23.344 -5.746 1 98.06 35 VAL B N 1
ATOM 2628 C CA . VAL B 1 35 ? 0.028 -23.719 -4.516 1 98.06 35 VAL B CA 1
ATOM 2629 C C . VAL B 1 35 ? 1.162 -22.734 -4.238 1 98.06 35 VAL B C 1
ATOM 2631 O O . VAL B 1 35 ? 2.123 -22.656 -5.004 1 98.06 35 VAL B O 1
ATOM 2634 N N . PRO B 1 36 ? 1.045 -22 -3.154 1 96.75 36 PRO B N 1
ATOM 2635 C CA . PRO B 1 36 ? 2.061 -21 -2.805 1 96.75 36 PRO B CA 1
ATOM 2636 C C . PRO B 1 36 ? 3.176 -21.578 -1.934 1 96.75 36 PRO B C 1
ATOM 2638 O O . PRO B 1 36 ? 3.035 -22.688 -1.392 1 96.75 36 PRO B O 1
ATOM 2641 N N . GLY B 1 37 ? 4.254 -20.875 -1.843 1 95.94 37 GLY B N 1
ATOM 2642 C CA . GLY B 1 37 ? 5.293 -21.141 -0.862 1 95.94 37 GLY B CA 1
ATOM 2643 C C . GLY B 1 37 ? 6.23 -22.25 -1.279 1 95.94 37 GLY B C 1
ATOM 2644 O O . GLY B 1 37 ? 6.742 -22.984 -0.434 1 95.94 37 GLY B O 1
ATOM 2645 N N . ILE B 1 38 ? 6.332 -22.5 -2.523 1 97.31 38 ILE B N 1
ATOM 2646 C CA . ILE B 1 38 ? 7.27 -23.484 -3.041 1 97.31 38 ILE B CA 1
ATOM 2647 C C . ILE B 1 38 ? 8.578 -22.797 -3.424 1 97.31 38 ILE B C 1
ATOM 2649 O O . ILE B 1 38 ? 8.672 -22.172 -4.48 1 97.31 38 ILE B O 1
ATOM 2653 N N . GLN B 1 39 ? 9.672 -23.031 -2.652 1 96.25 39 GLN B N 1
ATOM 2654 C CA . GLN B 1 39 ? 10.805 -22.109 -2.645 1 96.25 39 GLN B CA 1
ATOM 2655 C C . GLN B 1 39 ? 11.945 -22.625 -3.52 1 96.25 39 GLN B C 1
ATOM 2657 O O . GLN B 1 39 ? 12.859 -21.875 -3.865 1 96.25 39 GLN B O 1
ATOM 2662 N N . SER B 1 40 ? 11.883 -23.953 -3.877 1 95.94 40 SER B N 1
ATOM 2663 C CA . SER B 1 40 ? 13.031 -24.531 -4.555 1 95.94 40 SER B CA 1
ATOM 2664 C C . SER B 1 40 ? 12.594 -25.562 -5.602 1 95.94 40 SER B C 1
ATOM 2666 O O . SER B 1 40 ? 11.461 -26.047 -5.57 1 95.94 40 SER B O 1
ATOM 2668 N N . PRO B 1 41 ? 13.547 -25.875 -6.535 1 97.62 41 PRO B N 1
ATOM 2669 C CA . PRO B 1 41 ? 13.227 -26.906 -7.523 1 97.62 41 PRO B CA 1
ATOM 2670 C C . PRO B 1 41 ? 12.898 -28.25 -6.879 1 97.62 41 PRO B C 1
ATOM 2672 O O . PRO B 1 41 ? 11.984 -28.953 -7.328 1 97.62 41 PRO B O 1
ATOM 2675 N N . LYS B 1 42 ? 13.648 -28.578 -5.828 1 96.75 42 LYS B N 1
ATOM 2676 C CA . LYS B 1 42 ? 13.453 -29.875 -5.176 1 96.75 42 LYS B CA 1
ATOM 2677 C C . LYS B 1 42 ? 12.031 -30 -4.625 1 96.75 42 LYS B C 1
ATOM 2679 O O . LYS B 1 42 ? 11.375 -31.031 -4.824 1 96.75 42 LYS B O 1
ATOM 2684 N N . THR B 1 43 ? 11.586 -29.031 -3.971 1 97.56 43 THR B N 1
ATOM 2685 C CA . THR B 1 43 ? 10.25 -29.047 -3.395 1 97.56 43 THR B CA 1
ATOM 2686 C C . THR B 1 43 ? 9.188 -28.938 -4.484 1 97.56 43 THR B C 1
ATOM 2688 O O . THR B 1 43 ? 8.117 -29.547 -4.379 1 97.56 43 THR B O 1
ATOM 2691 N N . MET B 1 44 ? 9.484 -28.188 -5.508 1 98.44 44 MET B N 1
ATOM 2692 C CA . MET B 1 44 ? 8.555 -28.078 -6.633 1 98.44 44 MET B CA 1
ATOM 2693 C C . MET B 1 44 ? 8.383 -29.438 -7.32 1 98.44 44 MET B C 1
ATOM 2695 O O . MET B 1 44 ? 7.262 -29.828 -7.637 1 98.44 44 MET B O 1
ATOM 2699 N N . LYS B 1 45 ? 9.477 -30.078 -7.527 1 98.31 45 LYS B N 1
ATOM 2700 C CA . LYS B 1 45 ? 9.445 -31.406 -8.141 1 98.31 45 LYS B CA 1
ATOM 2701 C C . LYS B 1 45 ? 8.602 -32.375 -7.316 1 98.31 45 LYS B C 1
ATOM 2703 O O . LYS B 1 45 ? 7.773 -33.094 -7.863 1 98.31 45 LYS B O 1
ATOM 2708 N N . ALA B 1 46 ? 8.82 -32.344 -6.027 1 98 46 ALA B N 1
ATOM 2709 C CA . ALA B 1 46 ? 8.055 -33.219 -5.129 1 98 46 ALA B CA 1
ATOM 2710 C C . ALA B 1 46 ? 6.562 -32.906 -5.211 1 98 46 ALA B C 1
ATOM 2712 O O . ALA B 1 46 ? 5.738 -33.844 -5.281 1 98 46 ALA B O 1
ATOM 2713 N N . LEU B 1 47 ? 6.266 -31.609 -5.227 1 98.06 47 LEU B N 1
ATOM 2714 C CA . LEU B 1 47 ? 4.875 -31.172 -5.309 1 98.06 47 LEU B CA 1
ATOM 2715 C C . LEU B 1 47 ? 4.227 -31.656 -6.602 1 98.06 47 LEU B C 1
ATOM 2717 O O . LEU B 1 47 ? 3.15 -32.25 -6.57 1 98.06 47 LEU B O 1
ATOM 2721 N N . LEU B 1 48 ? 4.848 -31.422 -7.746 1 98.19 48 LEU B N 1
ATOM 2722 C CA . LEU B 1 48 ? 4.262 -31.703 -9.055 1 98.19 48 LEU B CA 1
ATOM 2723 C C . LEU B 1 48 ? 4.168 -33.219 -9.281 1 98.19 48 LEU B C 1
ATOM 2725 O O . LEU B 1 48 ? 3.193 -33.688 -9.867 1 98.19 48 LEU B O 1
ATOM 2729 N N . ASN B 1 49 ? 5.18 -33.906 -8.812 1 98 49 ASN B N 1
ATOM 2730 C CA . ASN B 1 49 ? 5.113 -35.375 -8.906 1 98 49 ASN B CA 1
ATOM 2731 C C . ASN B 1 49 ? 3.932 -35.938 -8.117 1 98 49 ASN B C 1
ATOM 2733 O O . ASN B 1 49 ? 3.221 -36.812 -8.602 1 98 49 ASN B O 1
ATOM 2737 N N . GLU B 1 50 ? 3.793 -35.469 -6.91 1 97.5 50 GLU B N 1
ATOM 2738 C CA . GLU B 1 50 ? 2.678 -35.906 -6.086 1 97.5 50 GLU B CA 1
ATOM 2739 C C . GLU B 1 50 ? 1.338 -35.562 -6.719 1 97.5 50 GLU B C 1
ATOM 2741 O O . GLU B 1 50 ? 0.381 -36.312 -6.652 1 97.5 50 GLU B O 1
ATOM 2746 N N . ALA B 1 51 ? 1.265 -34.344 -7.289 1 97.38 51 ALA B N 1
ATOM 2747 C CA . ALA B 1 51 ? 0.046 -33.938 -7.984 1 97.38 51 ALA B CA 1
ATOM 2748 C C . ALA B 1 51 ? -0.292 -34.906 -9.117 1 97.38 51 ALA B C 1
ATOM 2750 O O . ALA B 1 51 ? -1.447 -35.312 -9.273 1 97.38 51 ALA B O 1
ATOM 2751 N N . LYS B 1 52 ? 0.682 -35.312 -9.898 1 96.5 52 LYS B N 1
ATOM 2752 C CA . LYS B 1 52 ? 0.492 -36.281 -10.969 1 96.5 52 LYS B CA 1
ATOM 2753 C C . LYS B 1 52 ? 0.016 -37.625 -10.414 1 96.5 52 LYS B C 1
ATOM 2755 O O . LYS B 1 52 ? -0.917 -38.219 -10.953 1 96.5 52 LYS B O 1
ATOM 2760 N N . ASN B 1 53 ? 0.664 -38.031 -9.391 1 96.44 53 ASN B N 1
ATOM 2761 C CA . ASN B 1 53 ? 0.339 -39.312 -8.781 1 96.44 53 ASN B CA 1
ATOM 2762 C C . ASN B 1 53 ? -1.113 -39.375 -8.32 1 96.44 53 ASN B C 1
ATOM 2764 O O . ASN B 1 53 ? -1.762 -40.406 -8.398 1 96.44 53 ASN B O 1
ATOM 2768 N N . GLN B 1 54 ? -1.55 -38.281 -7.859 1 95.38 54 GLN B N 1
ATOM 2769 C CA . GLN B 1 54 ? -2.9 -38.219 -7.309 1 95.38 54 GLN B CA 1
ATOM 2770 C C . GLN B 1 54 ? -3.9 -37.75 -8.352 1 95.38 54 GLN B C 1
ATOM 2772 O O . GLN B 1 54 ? -5.066 -37.5 -8.039 1 95.38 54 GLN B O 1
ATOM 2777 N N . GLU B 1 55 ? -3.445 -37.5 -9.562 1 94.56 55 GLU B N 1
ATOM 2778 C CA . GLU B 1 55 ? -4.266 -37.062 -10.695 1 94.56 55 GLU B CA 1
ATOM 2779 C C . GLU B 1 55 ? -4.961 -35.75 -10.398 1 94.56 55 GLU B C 1
ATOM 2781 O O . GLU B 1 55 ? -6.16 -35.594 -10.648 1 94.56 55 GLU B O 1
ATOM 2786 N N . LEU B 1 56 ? -4.246 -34.875 -9.742 1 95.12 56 LEU B N 1
ATOM 2787 C CA . LEU B 1 56 ? -4.711 -33.531 -9.484 1 95.12 56 LEU B CA 1
ATOM 2788 C C . LEU B 1 56 ? -4.066 -32.531 -10.445 1 95.12 56 LEU B C 1
ATOM 2790 O O . LEU B 1 56 ? -2.955 -32.75 -10.93 1 95.12 56 LEU B O 1
ATOM 2794 N N . VAL B 1 57 ? -4.773 -31.469 -10.734 1 95.69 57 VAL B N 1
ATOM 2795 C CA . VAL B 1 57 ? -4.258 -30.438 -11.617 1 95.69 57 VAL B CA 1
ATOM 2796 C C . VAL B 1 57 ? -3.84 -29.219 -10.805 1 95.69 57 VAL B C 1
ATOM 2798 O O . VAL B 1 57 ? -4.637 -28.672 -10.039 1 95.69 57 VAL B O 1
ATOM 2801 N N . ILE B 1 58 ? -2.615 -28.828 -10.906 1 97.69 58 ILE B N 1
ATOM 2802 C CA . ILE B 1 58 ? -2.098 -27.578 -10.367 1 97.69 58 ILE B CA 1
ATOM 2803 C C . ILE B 1 58 ? -1.835 -26.594 -11.508 1 97.69 58 ILE B C 1
ATOM 2805 O O . ILE B 1 58 ? -1.104 -26.906 -12.445 1 97.69 58 ILE B O 1
ATOM 2809 N N . HIS B 1 59 ? -2.406 -25.438 -11.398 1 98.62 59 HIS B N 1
ATOM 2810 C CA . HIS B 1 59 ? -2.305 -24.5 -12.5 1 98.62 59 HIS B CA 1
ATOM 2811 C C . HIS B 1 59 ? -1.17 -23.5 -12.273 1 98.62 59 HIS B C 1
ATOM 2813 O O . HIS B 1 59 ? -0.65 -22.906 -13.227 1 98.62 59 HIS B O 1
ATOM 2819 N N . ARG B 1 60 ? -0.796 -23.266 -11.039 1 98.5 60 ARG B N 1
ATOM 2820 C CA . ARG B 1 60 ? 0.201 -22.266 -10.711 1 98.5 60 ARG B CA 1
ATOM 2821 C C . ARG B 1 60 ? 0.983 -22.641 -9.461 1 98.5 60 ARG B C 1
ATOM 2823 O O . ARG B 1 60 ? 0.404 -23.125 -8.484 1 98.5 60 ARG B O 1
ATOM 2830 N N . VAL B 1 61 ? 2.236 -22.531 -9.523 1 98.44 61 VAL B N 1
ATOM 2831 C CA . VAL B 1 61 ? 3.139 -22.641 -8.383 1 98.44 61 VAL B CA 1
ATOM 2832 C C . VAL B 1 61 ? 3.818 -21.297 -8.125 1 98.44 61 VAL B C 1
ATOM 2834 O O . VAL B 1 61 ? 4.266 -20.641 -9.062 1 98.44 61 VAL B O 1
ATOM 2837 N N . THR B 1 62 ? 3.855 -20.875 -6.883 1 98.25 62 THR B N 1
ATOM 2838 C CA . THR B 1 62 ? 4.422 -19.578 -6.57 1 98.25 62 THR B CA 1
ATOM 2839 C C . THR B 1 62 ? 5.551 -19.703 -5.555 1 98.25 62 THR B C 1
ATOM 2841 O O . THR B 1 62 ? 5.387 -20.344 -4.516 1 98.25 62 THR B O 1
ATOM 2844 N N . GLN B 1 63 ? 6.68 -19.203 -5.887 1 97.94 63 GLN B N 1
ATOM 2845 C CA . GLN B 1 63 ? 7.805 -18.984 -4.98 1 97.94 63 GLN B CA 1
ATOM 2846 C C . GLN B 1 63 ? 7.715 -17.625 -4.305 1 97.94 63 GLN B C 1
ATOM 2848 O O . GLN B 1 63 ? 7.555 -16.609 -4.973 1 97.94 63 GLN B O 1
ATOM 2853 N N . THR B 1 64 ? 7.828 -17.547 -2.975 1 96 64 THR B N 1
ATOM 2854 C CA . THR B 1 64 ? 7.496 -16.312 -2.275 1 96 64 THR B CA 1
ATOM 2855 C C . THR B 1 64 ? 8.727 -15.719 -1.597 1 96 64 THR B C 1
ATOM 2857 O O . THR B 1 64 ? 8.688 -14.602 -1.087 1 96 64 THR B O 1
ATOM 2860 N N . LYS B 1 65 ? 9.852 -16.344 -1.628 1 93.5 65 LYS B N 1
ATOM 2861 C CA . LYS B 1 65 ? 11.031 -15.883 -0.892 1 93.5 65 LYS B CA 1
ATOM 2862 C C . LYS B 1 65 ? 11.758 -14.773 -1.648 1 93.5 65 LYS B C 1
ATOM 2864 O O . LYS B 1 65 ? 12.297 -13.852 -1.039 1 93.5 65 LYS B O 1
ATOM 2869 N N . GLY B 1 66 ? 11.789 -14.961 -2.973 1 95.94 66 GLY B N 1
ATOM 2870 C CA . GLY B 1 66 ? 12.438 -13.93 -3.766 1 95.94 66 GLY B CA 1
ATOM 2871 C C . GLY B 1 66 ? 13.352 -14.484 -4.84 1 95.94 66 GLY B C 1
ATOM 2872 O O . GLY B 1 66 ? 14.102 -15.43 -4.598 1 95.94 66 GLY B O 1
ATOM 2873 N N . ILE B 1 67 ? 13.32 -13.883 -5.969 1 97.44 67 ILE B N 1
ATOM 2874 C CA . ILE B 1 67 ? 14.148 -14.25 -7.113 1 97.44 67 ILE B CA 1
ATOM 2875 C C . ILE B 1 67 ? 15.625 -14.148 -6.738 1 97.44 67 ILE B C 1
ATOM 2877 O O . ILE B 1 67 ? 16.422 -15.031 -7.066 1 97.44 67 ILE B O 1
ATOM 2881 N N . MET B 1 68 ? 15.961 -13.117 -6 1 95.06 68 MET B N 1
ATOM 2882 C CA . MET B 1 68 ? 17.359 -12.82 -5.66 1 95.06 68 MET B CA 1
ATOM 2883 C C . MET B 1 68 ? 17.953 -13.93 -4.797 1 95.06 68 MET B C 1
ATOM 2885 O O . MET B 1 68 ? 19.172 -14.008 -4.633 1 95.06 68 MET B O 1
ATOM 2889 N N . LEU B 1 69 ? 17.094 -14.789 -4.281 1 93.81 69 LEU B N 1
ATOM 2890 C CA . LEU B 1 69 ? 17.562 -15.867 -3.412 1 93.81 69 LEU B CA 1
ATOM 2891 C C . LEU B 1 69 ? 17.641 -17.188 -4.176 1 93.81 69 LEU B C 1
ATOM 2893 O O . LEU B 1 69 ? 17.859 -18.234 -3.576 1 93.81 69 LEU B O 1
ATOM 2897 N N . LEU B 1 70 ? 17.438 -17.219 -5.453 1 96.25 70 LEU B N 1
ATOM 2898 C CA . LEU B 1 70 ? 17.578 -18.359 -6.344 1 96.25 70 LEU B CA 1
ATOM 2899 C C . LEU B 1 70 ? 18.766 -18.188 -7.277 1 96.25 70 LEU B C 1
ATOM 2901 O O . LEU B 1 70 ? 18.984 -17.109 -7.816 1 96.25 70 LEU B O 1
ATOM 2905 N N . THR B 1 71 ? 19.531 -19.25 -7.422 1 96.44 71 THR B N 1
ATOM 2906 C CA . THR B 1 71 ? 20.562 -19.234 -8.453 1 96.44 71 THR B CA 1
ATOM 2907 C C . THR B 1 71 ? 19.938 -19.328 -9.844 1 96.44 71 THR B C 1
ATOM 2909 O O . THR B 1 71 ? 18.766 -19.688 -9.977 1 96.44 71 THR B O 1
ATOM 2912 N N . ASP B 1 72 ? 20.75 -18.953 -10.883 1 97.69 72 ASP B N 1
ATOM 2913 C CA . ASP B 1 72 ? 20.25 -19.094 -12.242 1 97.69 72 ASP B CA 1
ATOM 2914 C C . ASP B 1 72 ? 19.844 -20.531 -12.539 1 97.69 72 ASP B C 1
ATOM 2916 O O . ASP B 1 72 ? 18.812 -20.781 -13.164 1 97.69 72 ASP B O 1
ATOM 2920 N N . GLU B 1 73 ? 20.641 -21.453 -12.047 1 97.88 73 GLU B N 1
ATOM 2921 C CA . GLU B 1 73 ? 20.375 -22.875 -12.266 1 97.88 73 GLU B CA 1
ATOM 2922 C C . GLU B 1 73 ? 19.047 -23.281 -11.633 1 97.88 73 GLU B C 1
ATOM 2924 O O . GLU B 1 73 ? 18.281 -24.062 -12.227 1 97.88 73 GLU B O 1
ATOM 2929 N N . GLU B 1 74 ? 18.828 -22.797 -10.461 1 98.25 74 GLU B N 1
ATOM 2930 C CA . GLU B 1 74 ? 17.578 -23.125 -9.773 1 98.25 74 GLU B CA 1
ATOM 2931 C C . GLU B 1 74 ? 16.375 -22.562 -10.531 1 98.25 74 GLU B C 1
ATOM 2933 O O . GLU B 1 74 ? 15.352 -23.25 -10.664 1 98.25 74 GLU B O 1
ATOM 2938 N N . ILE B 1 75 ? 16.469 -21.328 -11 1 98.62 75 ILE B N 1
ATOM 2939 C CA . ILE B 1 75 ? 15.375 -20.734 -11.742 1 98.62 75 ILE B CA 1
ATOM 2940 C C . ILE B 1 75 ? 15.117 -21.531 -13.023 1 98.62 75 ILE B C 1
ATOM 2942 O O . ILE B 1 75 ? 13.969 -21.844 -13.336 1 98.62 75 ILE B O 1
ATOM 2946 N N . ILE B 1 76 ? 16.156 -21.891 -13.734 1 98.56 76 ILE B N 1
ATOM 2947 C CA . ILE B 1 76 ? 16.031 -22.641 -14.977 1 98.56 76 ILE B CA 1
ATOM 2948 C C . ILE B 1 76 ? 15.359 -23.984 -14.695 1 98.56 76 ILE B C 1
ATOM 2950 O O . ILE B 1 76 ? 14.492 -24.422 -15.445 1 98.56 76 ILE B O 1
ATOM 2954 N N . GLU B 1 77 ? 15.766 -24.609 -13.602 1 98.69 77 GLU B N 1
ATOM 2955 C CA . GLU B 1 77 ? 15.164 -25.891 -13.242 1 98.69 77 GLU B CA 1
ATOM 2956 C C . GLU B 1 77 ? 13.672 -25.734 -12.938 1 98.69 77 GLU B C 1
ATOM 2958 O O . GLU B 1 77 ? 12.859 -26.547 -13.383 1 98.69 77 GLU B O 1
ATOM 2963 N N . MET B 1 78 ? 13.305 -24.75 -12.219 1 98.75 78 MET B N 1
ATOM 2964 C CA . MET B 1 78 ? 11.898 -24.516 -11.898 1 98.75 78 MET B CA 1
ATOM 2965 C C . MET B 1 78 ? 11.109 -24.188 -13.156 1 98.75 78 MET B C 1
ATOM 2967 O O . MET B 1 78 ? 9.969 -24.625 -13.312 1 98.75 78 MET B O 1
ATOM 2971 N N . VAL B 1 79 ? 11.719 -23.391 -14.023 1 98.75 79 VAL B N 1
ATOM 2972 C CA . VAL B 1 79 ? 11.109 -23.078 -15.312 1 98.75 79 VAL B CA 1
ATOM 2973 C C . VAL B 1 79 ? 10.828 -24.375 -16.078 1 98.75 79 VAL B C 1
ATOM 2975 O O . VAL B 1 79 ? 9.719 -24.578 -16.578 1 98.75 79 VAL B O 1
ATOM 2978 N N . ASN B 1 80 ? 11.812 -25.25 -16.125 1 98.62 80 ASN B N 1
ATOM 2979 C CA . ASN B 1 80 ? 11.656 -26.516 -16.844 1 98.62 80 ASN B CA 1
ATOM 2980 C C . ASN B 1 80 ? 10.586 -27.391 -16.219 1 98.62 80 ASN B C 1
ATOM 2982 O O . ASN B 1 80 ? 9.812 -28.031 -16.922 1 98.62 80 ASN B O 1
ATOM 2986 N N . LEU B 1 81 ? 10.578 -27.453 -14.898 1 98.5 81 LEU B N 1
ATOM 2987 C CA . LEU B 1 81 ? 9.555 -28.219 -14.195 1 98.5 81 LEU B CA 1
ATOM 2988 C C . LEU B 1 81 ? 8.156 -27.703 -14.555 1 98.5 81 LEU B C 1
ATOM 2990 O O . LEU B 1 81 ? 7.258 -28.5 -14.828 1 98.5 81 LEU B O 1
ATOM 2994 N N . ALA B 1 82 ? 7.996 -26.391 -14.57 1 98.38 82 ALA B N 1
ATOM 2995 C CA . ALA B 1 82 ? 6.703 -25.797 -14.883 1 98.38 82 ALA B CA 1
ATOM 2996 C C . ALA B 1 82 ? 6.297 -26.094 -16.328 1 98.38 82 ALA B C 1
ATOM 2998 O O . ALA B 1 82 ? 5.145 -26.438 -16.594 1 98.38 82 ALA B O 1
ATOM 2999 N N . LYS B 1 83 ? 7.203 -25.969 -17.25 1 97.12 83 LYS B N 1
ATOM 3000 C CA . LYS B 1 83 ? 6.957 -26.25 -18.672 1 97.12 83 LYS B CA 1
ATOM 3001 C C . LYS B 1 83 ? 6.523 -27.703 -18.875 1 97.12 83 LYS B C 1
ATOM 3003 O O . LYS B 1 83 ? 5.535 -27.969 -19.562 1 97.12 83 LYS B O 1
ATOM 3008 N N . ASN B 1 84 ? 7.32 -28.547 -18.297 1 96.81 84 ASN B N 1
ATOM 3009 C CA . ASN B 1 84 ? 7.062 -29.969 -18.469 1 96.81 84 ASN B CA 1
ATOM 3010 C C . ASN B 1 84 ? 5.719 -30.375 -17.875 1 96.81 84 ASN B C 1
ATOM 3012 O O . ASN B 1 84 ? 5.008 -31.203 -18.422 1 96.81 84 ASN B O 1
ATOM 3016 N N . TYR B 1 85 ? 5.398 -29.844 -16.734 1 97 85 TYR B N 1
ATOM 3017 C CA . TYR B 1 85 ? 4.137 -30.156 -16.062 1 97 85 TYR B CA 1
ATOM 3018 C C . TYR B 1 85 ? 2.971 -29.453 -16.75 1 97 85 TYR B C 1
ATOM 3020 O O . TYR B 1 85 ? 1.853 -29.984 -16.781 1 97 85 TYR B O 1
ATOM 3028 N N . GLY B 1 86 ? 3.236 -28.266 -17.266 1 96.75 86 GLY B N 1
ATOM 3029 C CA . GLY B 1 86 ? 2.203 -27.453 -17.891 1 96.75 86 GLY B CA 1
ATOM 3030 C C . GLY B 1 86 ? 1.508 -26.516 -16.906 1 96.75 86 GLY B C 1
ATOM 3031 O O . GLY B 1 86 ? 0.281 -26.406 -16.922 1 96.75 86 GLY B O 1
ATOM 3032 N N . CYS B 1 87 ? 2.225 -25.859 -16.016 1 97.75 87 CYS B N 1
ATOM 3033 C CA . CYS B 1 87 ? 1.653 -24.906 -15.07 1 97.75 87 CYS B CA 1
ATOM 3034 C C . CYS B 1 87 ? 2.412 -23.594 -15.086 1 97.75 87 CYS B C 1
ATOM 3036 O O . CYS B 1 87 ? 3.486 -23.5 -15.688 1 97.75 87 CYS B O 1
ATOM 3038 N N . GLU B 1 88 ? 1.79 -22.578 -14.516 1 98.31 88 GLU B N 1
ATOM 3039 C CA . GLU B 1 88 ? 2.461 -21.281 -14.336 1 98.31 88 GLU B CA 1
ATOM 3040 C C . GLU B 1 88 ? 3.5 -21.359 -13.219 1 98.31 88 GLU B C 1
ATOM 3042 O O . GLU B 1 88 ? 3.354 -22.141 -12.281 1 98.31 88 GLU B O 1
ATOM 3047 N N . LEU B 1 89 ? 4.516 -20.578 -13.344 1 98.62 89 LEU B N 1
ATOM 3048 C CA . LEU B 1 89 ? 5.504 -20.328 -12.297 1 98.62 89 LEU B CA 1
ATOM 3049 C C . LEU B 1 89 ? 5.582 -18.844 -11.977 1 98.62 89 LEU B C 1
ATOM 3051 O O . LEU B 1 89 ? 5.949 -18.031 -12.836 1 98.62 89 LEU B O 1
ATOM 3055 N N . PHE B 1 90 ? 5.176 -18.484 -10.781 1 98.75 90 PHE B N 1
ATOM 3056 C CA . PHE B 1 90 ? 5.363 -17.125 -10.305 1 98.75 90 PHE B CA 1
ATOM 3057 C C . PHE B 1 90 ? 6.535 -17.047 -9.336 1 98.75 90 PHE B C 1
ATOM 3059 O O . PHE B 1 90 ? 6.609 -17.812 -8.375 1 98.75 90 PHE B O 1
ATOM 3066 N N . LEU B 1 91 ? 7.457 -16.156 -9.609 1 98.75 91 LEU B N 1
ATOM 3067 C CA . LEU B 1 91 ? 8.539 -15.852 -8.68 1 98.75 91 LEU B CA 1
ATOM 3068 C C . LEU B 1 91 ? 8.359 -14.453 -8.086 1 98.75 91 LEU B C 1
ATOM 3070 O O . LEU B 1 91 ? 7.961 -13.523 -8.789 1 98.75 91 LEU B O 1
ATOM 3074 N N . SER B 1 92 ? 8.664 -14.328 -6.867 1 98.5 92 SER B N 1
ATOM 3075 C CA . SER B 1 92 ? 8.492 -13.047 -6.191 1 98.5 92 SER B CA 1
ATOM 3076 C C . SER B 1 92 ? 9.742 -12.18 -6.324 1 98.5 92 SER B C 1
ATOM 3078 O O . SER B 1 92 ? 10.867 -12.688 -6.277 1 98.5 92 SER B O 1
ATOM 3080 N N . VAL B 1 93 ? 9.508 -10.898 -6.434 1 98.12 93 VAL B N 1
ATOM 3081 C CA . VAL B 1 93 ? 10.625 -9.953 -6.477 1 98.12 93 VAL B CA 1
ATOM 3082 C C . VAL B 1 93 ? 11.438 -10.055 -5.188 1 98.12 93 VAL B C 1
ATOM 3084 O O . VAL B 1 93 ? 10.867 -10.148 -4.094 1 98.12 93 VAL B O 1
ATOM 3087 N N . GLY B 1 94 ? 12.773 -9.945 -5.316 1 94.94 94 GLY B N 1
ATOM 3088 C CA . GLY B 1 94 ? 13.672 -10.227 -4.207 1 94.94 94 GLY B CA 1
ATOM 3089 C C . GLY B 1 94 ? 13.852 -9.039 -3.273 1 94.94 94 GLY B C 1
ATOM 3090 O O . GLY B 1 94 ? 13.664 -9.164 -2.062 1 94.94 94 GLY B O 1
ATOM 3091 N N . PRO B 1 95 ? 14.273 -7.91 -3.768 1 92.88 95 PRO B N 1
ATOM 3092 C CA . PRO B 1 95 ? 14.477 -6.777 -2.863 1 92.88 95 PRO B CA 1
ATOM 3093 C C . PRO B 1 95 ? 13.227 -6.418 -2.068 1 92.88 95 PRO B C 1
ATOM 3095 O O . PRO B 1 95 ? 12.141 -6.312 -2.641 1 92.88 95 PRO B O 1
ATOM 3098 N N . ARG B 1 96 ? 13.414 -6.379 -0.818 1 94.25 96 ARG B N 1
ATOM 3099 C CA . ARG B 1 96 ? 12.352 -6.051 0.129 1 94.25 96 ARG B CA 1
ATOM 3100 C C . ARG B 1 96 ? 12.883 -5.176 1.261 1 94.25 96 ARG B C 1
ATOM 3102 O O . ARG B 1 96 ? 14.078 -5.203 1.57 1 94.25 96 ARG B O 1
ATOM 3109 N N . ALA B 1 97 ? 11.977 -4.488 1.851 1 90.88 97 ALA B N 1
ATOM 3110 C CA . ALA B 1 97 ? 12.367 -3.701 3.018 1 90.88 97 ALA B CA 1
ATOM 3111 C C . ALA B 1 97 ? 12.922 -4.594 4.125 1 90.88 97 ALA B C 1
ATOM 3113 O O . ALA B 1 97 ? 13.836 -4.199 4.848 1 90.88 97 ALA B O 1
ATOM 3114 N N . THR B 1 98 ? 12.422 -5.785 4.211 1 88.5 98 THR B N 1
ATOM 3115 C CA . THR B 1 98 ? 12.828 -6.695 5.273 1 88.5 98 THR B CA 1
ATOM 3116 C C . THR B 1 98 ? 14.227 -7.25 5.004 1 88.5 98 THR B C 1
ATOM 3118 O O . THR B 1 98 ? 14.859 -7.82 5.895 1 88.5 98 THR B O 1
ATOM 3121 N N . TYR B 1 99 ? 14.688 -7.133 3.738 1 82.62 99 TYR B N 1
ATOM 3122 C CA . TYR B 1 99 ? 16 -7.625 3.354 1 82.62 99 TYR B CA 1
ATOM 3123 C C . TYR B 1 99 ? 17 -6.477 3.205 1 82.62 99 TYR B C 1
ATOM 3125 O O . TYR B 1 99 ? 18.156 -6.691 2.828 1 82.62 99 TYR B O 1
ATOM 3133 N N . ASP B 1 100 ? 16.5 -5.266 3.416 1 86.38 100 ASP B N 1
ATOM 3134 C CA . ASP B 1 100 ? 17.344 -4.09 3.266 1 86.38 100 ASP B CA 1
ATOM 3135 C C . ASP B 1 100 ? 17.734 -3.518 4.625 1 86.38 100 ASP B C 1
ATOM 3137 O O . ASP B 1 100 ? 17.609 -4.191 5.648 1 86.38 100 ASP B O 1
ATOM 3141 N N . THR B 1 101 ? 18.266 -2.334 4.637 1 83.56 101 THR B N 1
ATOM 3142 C CA . THR B 1 101 ? 18.828 -1.748 5.852 1 83.56 101 THR B CA 1
ATOM 3143 C C . THR B 1 101 ? 17.734 -1.026 6.648 1 83.56 101 THR B C 1
ATOM 3145 O O . THR B 1 101 ? 18.047 -0.174 7.484 1 83.56 101 THR B O 1
ATOM 3148 N N . SER B 1 102 ? 16.531 -1.414 6.43 1 85.94 102 SER B N 1
ATOM 3149 C CA . SER B 1 102 ? 15.43 -0.737 7.105 1 85.94 102 SER B CA 1
ATOM 3150 C C . SER B 1 102 ? 15.336 -1.159 8.57 1 85.94 102 SER B C 1
ATOM 3152 O O . SER B 1 102 ? 15.07 -2.326 8.867 1 85.94 102 SER B O 1
ATOM 3154 N N . ALA B 1 103 ? 15.5 -0.228 9.508 1 85.44 103 ALA B N 1
ATOM 3155 C CA . ALA B 1 103 ? 15.242 -0.499 10.922 1 85.44 103 ALA B CA 1
ATOM 3156 C C . ALA B 1 103 ? 13.75 -0.432 11.227 1 85.44 103 ALA B C 1
ATOM 3158 O O . ALA B 1 103 ? 13.242 -1.202 12.047 1 85.44 103 ALA B O 1
ATOM 3159 N N . THR B 1 104 ? 13.07 0.336 10.508 1 87.88 104 THR B N 1
ATOM 3160 C CA . THR B 1 104 ? 11.656 0.601 10.734 1 87.88 104 THR B CA 1
ATOM 3161 C C . THR B 1 104 ? 10.828 -0.667 10.539 1 87.88 104 THR B C 1
ATOM 3163 O O . THR B 1 104 ? 9.961 -0.982 11.352 1 87.88 104 THR B O 1
ATOM 3166 N N . VAL B 1 105 ? 11.172 -1.438 9.547 1 90.19 105 VAL B N 1
ATOM 3167 C CA . VAL B 1 105 ? 10.344 -2.574 9.164 1 90.19 105 VAL B CA 1
ATOM 3168 C C . VAL B 1 105 ? 10.359 -3.627 10.266 1 90.19 105 VAL B C 1
ATOM 3170 O O . VAL B 1 105 ? 9.461 -4.469 10.344 1 90.19 105 VAL B O 1
ATOM 3173 N N . HIS B 1 106 ? 11.273 -3.492 11.172 1 87.12 106 HIS B N 1
ATOM 3174 C CA . HIS B 1 106 ? 11.422 -4.5 12.219 1 87.12 106 HIS B CA 1
ATOM 3175 C C . HIS B 1 106 ? 10.727 -4.066 13.508 1 87.12 106 HIS B C 1
ATOM 3177 O O . HIS B 1 106 ? 10.781 -4.773 14.516 1 87.12 106 HIS B O 1
ATOM 3183 N N . THR B 1 107 ? 10.062 -2.973 13.469 1 88.25 107 THR B N 1
ATOM 3184 C CA . THR B 1 107 ? 9.32 -2.498 14.625 1 88.25 107 THR B CA 1
ATOM 3185 C C . THR B 1 107 ? 7.836 -2.836 14.484 1 88.25 107 THR B C 1
ATOM 3187 O O . THR B 1 107 ? 7.375 -3.195 13.398 1 88.25 107 THR B O 1
ATOM 3190 N N . LYS B 1 108 ? 7.133 -2.773 15.578 1 85.62 108 LYS B N 1
ATOM 3191 C CA . LYS B 1 108 ? 5.73 -3.174 15.641 1 85.62 108 LYS B CA 1
ATOM 3192 C C . LYS B 1 108 ? 4.895 -2.406 14.617 1 85.62 108 LYS B C 1
ATOM 3194 O O . LYS B 1 108 ? 4.188 -3.008 13.812 1 85.62 108 LYS B O 1
ATOM 3199 N N . GLU B 1 109 ? 4.973 -1.112 14.531 1 87.5 109 GLU B N 1
ATOM 3200 C CA . GLU B 1 109 ? 4.16 -0.317 13.617 1 87.5 109 GLU B CA 1
ATOM 3201 C C . GLU B 1 109 ? 4.863 -0.133 12.273 1 87.5 109 GLU B C 1
ATOM 3203 O O . GLU B 1 109 ? 4.207 0.031 11.242 1 87.5 109 GLU B O 1
ATOM 3208 N N . GLY B 1 110 ? 6.176 -0.226 12.352 1 88.31 110 GLY B N 1
ATOM 3209 C CA . GLY B 1 110 ? 6.945 -0.079 11.125 1 88.31 110 GLY B CA 1
ATOM 3210 C C . GLY B 1 110 ? 6.754 -1.234 10.164 1 88.31 110 GLY B C 1
ATOM 3211 O O . GLY B 1 110 ? 6.98 -1.089 8.961 1 88.31 110 GLY B O 1
ATOM 3212 N N . SER B 1 111 ? 6.305 -2.371 10.727 1 89.31 111 SER B N 1
ATOM 3213 C CA . SER B 1 111 ? 6.098 -3.559 9.906 1 89.31 111 SER B CA 1
ATOM 3214 C C . SER B 1 111 ? 5.02 -3.322 8.852 1 89.31 111 SER B C 1
ATOM 3216 O O . SER B 1 111 ? 4.91 -4.078 7.887 1 89.31 111 SER B O 1
ATOM 3218 N N . ARG B 1 112 ? 4.344 -2.225 8.922 1 90.19 112 ARG B N 1
ATOM 3219 C CA . ARG B 1 112 ? 3.287 -1.876 7.98 1 90.19 112 ARG B CA 1
ATOM 3220 C C . ARG B 1 112 ? 3.863 -1.531 6.613 1 90.19 112 ARG B C 1
ATOM 3222 O O . ARG B 1 112 ? 3.141 -1.51 5.613 1 90.19 112 ARG B O 1
ATOM 3229 N N . ILE B 1 113 ? 5.133 -1.293 6.523 1 90.38 113 ILE B N 1
ATOM 3230 C CA . ILE B 1 113 ? 5.828 -1.083 5.258 1 90.38 113 ILE B CA 1
ATOM 3231 C C . ILE B 1 113 ? 5.703 -2.33 4.387 1 90.38 113 ILE B C 1
ATOM 3233 O O . ILE B 1 113 ? 5.727 -2.242 3.158 1 90.38 113 ILE B O 1
ATOM 3237 N N . GLY B 1 114 ? 5.551 -3.426 5.098 1 93.06 114 GLY B N 1
ATOM 3238 C CA . GLY B 1 114 ? 5.535 -4.695 4.391 1 93.06 114 GLY B CA 1
ATOM 3239 C C . GLY B 1 114 ? 6.844 -5 3.68 1 93.06 114 GLY B C 1
ATOM 3240 O O . GLY B 1 114 ? 7.91 -4.953 4.293 1 93.06 114 GLY B O 1
ATOM 3241 N N . TYR B 1 115 ? 6.699 -5.316 2.408 1 94.75 115 TYR B N 1
ATOM 3242 C CA . TYR B 1 115 ? 7.871 -5.684 1.62 1 94.75 115 TYR B CA 1
ATOM 3243 C C . TYR B 1 115 ? 8.18 -4.613 0.578 1 94.75 115 TYR B C 1
ATOM 3245 O O . TYR B 1 115 ? 8.906 -4.871 -0.385 1 94.75 115 TYR B O 1
ATOM 3253 N N . ARG B 1 116 ? 7.68 -3.438 0.75 1 97.5 116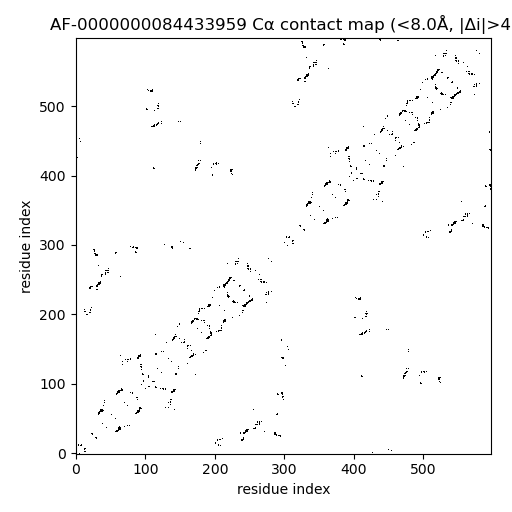 ARG B N 1
ATOM 3254 C CA . ARG B 1 116 ? 7.789 -2.377 -0.246 1 97.5 116 ARG B CA 1
ATOM 3255 C C . ARG B 1 116 ? 9.219 -1.854 -0.334 1 97.5 116 ARG B C 1
ATOM 3257 O O . ARG B 1 116 ? 10 -1.998 0.612 1 97.5 116 ARG B O 1
ATOM 3264 N N . LEU B 1 117 ? 9.523 -1.229 -1.439 1 97 117 LEU B N 1
ATOM 3265 C CA . LEU B 1 117 ? 10.883 -0.816 -1.785 1 97 117 LEU B CA 1
ATOM 3266 C C . LEU B 1 117 ? 11.188 0.562 -1.21 1 97 117 LEU B C 1
ATOM 3268 O O . LEU B 1 117 ? 10.305 1.419 -1.13 1 97 117 LEU B O 1
ATOM 3272 N N . ARG B 1 118 ? 12.492 0.757 -0.848 1 95.94 118 ARG B N 1
ATOM 3273 C CA . ARG B 1 118 ? 12.953 2.035 -0.318 1 95.94 118 ARG B CA 1
ATOM 3274 C C . ARG B 1 118 ? 14 2.66 -1.233 1 95.94 118 ARG B C 1
ATOM 3276 O O . ARG B 1 118 ? 15.07 2.088 -1.44 1 95.94 118 ARG B O 1
ATOM 3283 N N . GLY B 1 119 ? 13.617 3.83 -1.777 1 96.25 119 GLY B N 1
ATOM 3284 C CA . GLY B 1 119 ? 14.586 4.605 -2.533 1 96.25 119 GLY B CA 1
ATOM 3285 C C . GLY B 1 119 ? 14.742 4.141 -3.969 1 96.25 119 GLY B C 1
ATOM 3286 O O . GLY B 1 119 ? 14.102 3.17 -4.383 1 96.25 119 GLY B O 1
ATOM 3287 N N . TYR B 1 120 ? 15.555 4.824 -4.734 1 97.25 120 TYR B N 1
ATOM 3288 C CA . TYR B 1 120 ? 15.781 4.625 -6.16 1 97.25 120 TYR B CA 1
ATOM 3289 C C . TYR B 1 120 ? 16.562 3.336 -6.41 1 97.25 120 TYR B C 1
ATOM 3291 O O . TYR B 1 120 ? 16.188 2.547 -7.289 1 97.25 120 TYR B O 1
ATOM 3299 N N . ASP B 1 121 ? 17.609 3.1 -5.633 1 95.38 121 ASP B N 1
ATOM 3300 C CA . ASP B 1 121 ? 18.469 1.946 -5.863 1 95.38 121 ASP B CA 1
ATOM 3301 C C . ASP B 1 121 ? 17.688 0.639 -5.73 1 95.38 121 ASP B C 1
ATOM 3303 O O . ASP B 1 121 ? 17.812 -0.25 -6.574 1 95.38 121 ASP B O 1
ATOM 3307 N N . ASN B 1 122 ? 16.953 0.591 -4.648 1 95.62 122 ASN B N 1
ATOM 3308 C CA . ASN B 1 122 ? 16.188 -0.639 -4.453 1 95.62 122 ASN B CA 1
ATOM 3309 C C . ASN B 1 122 ? 15.148 -0.839 -5.551 1 95.62 122 ASN B C 1
ATOM 3311 O O . ASN B 1 122 ? 14.836 -1.974 -5.918 1 95.62 122 ASN B O 1
ATOM 3315 N N . LEU B 1 123 ? 14.625 0.266 -6.09 1 97.69 123 LEU B N 1
ATOM 3316 C CA . LEU B 1 123 ? 13.75 0.173 -7.254 1 97.69 123 LEU B CA 1
ATOM 3317 C C . LEU B 1 123 ? 14.5 -0.416 -8.445 1 97.69 123 LEU B C 1
ATOM 3319 O O . LEU B 1 123 ? 13.992 -1.318 -9.117 1 97.69 123 LEU B O 1
ATOM 3323 N N . VAL B 1 124 ? 15.672 0.042 -8.695 1 97.5 124 VAL B N 1
ATOM 3324 C CA . VAL B 1 124 ? 16.5 -0.459 -9.781 1 97.5 124 VAL B CA 1
ATOM 3325 C C . VAL B 1 124 ? 16.812 -1.937 -9.555 1 97.5 124 VAL B C 1
ATOM 3327 O O . VAL B 1 124 ? 16.703 -2.752 -10.477 1 97.5 124 VAL B O 1
ATOM 3330 N N . TYR B 1 125 ? 17.234 -2.27 -8.266 1 96.88 125 TYR B N 1
ATOM 3331 C CA . TYR B 1 125 ? 17.531 -3.658 -7.949 1 96.88 125 TYR B CA 1
ATOM 3332 C C . TYR B 1 125 ? 16.344 -4.562 -8.242 1 96.88 125 TYR B C 1
ATOM 3334 O O . TYR B 1 125 ? 16.5 -5.656 -8.789 1 96.88 125 TYR B O 1
ATOM 3342 N N . ALA B 1 126 ? 15.195 -4.07 -7.895 1 98.19 126 ALA B N 1
ATOM 3343 C CA . ALA B 1 126 ? 13.984 -4.859 -8.102 1 98.19 126 ALA B CA 1
ATOM 3344 C C . ALA B 1 126 ? 13.719 -5.082 -9.586 1 98.19 126 ALA B C 1
ATOM 3346 O O . ALA B 1 126 ? 13.375 -6.188 -10.008 1 98.19 126 ALA B O 1
ATOM 3347 N N . ILE B 1 127 ? 13.844 -4.031 -10.375 1 98.44 127 ILE B N 1
ATOM 3348 C CA . ILE B 1 127 ? 13.625 -4.129 -11.812 1 98.44 127 ILE B CA 1
ATOM 3349 C C . ILE B 1 127 ? 14.641 -5.098 -12.422 1 98.44 127 ILE B C 1
ATOM 3351 O O . ILE B 1 127 ? 14.281 -5.945 -13.242 1 98.44 127 ILE B O 1
ATOM 3355 N N . GLU B 1 128 ? 15.875 -5.012 -11.977 1 98.12 128 GLU B N 1
ATOM 3356 C CA . GLU B 1 128 ? 16.906 -5.91 -12.477 1 98.12 128 GLU B CA 1
ATOM 3357 C C . GLU B 1 128 ? 16.625 -7.355 -12.078 1 98.12 128 GLU B C 1
ATOM 3359 O O . GLU B 1 128 ? 16.906 -8.281 -12.844 1 98.12 128 GLU B O 1
ATOM 3364 N N . ASP B 1 129 ? 16.125 -7.492 -10.883 1 98.12 129 ASP B N 1
ATOM 3365 C CA . ASP B 1 129 ? 15.727 -8.812 -10.406 1 98.12 129 ASP B CA 1
ATOM 3366 C C . ASP B 1 129 ? 14.656 -9.422 -11.312 1 98.12 129 ASP B C 1
ATOM 3368 O O . ASP B 1 129 ? 14.758 -10.594 -11.695 1 98.12 129 ASP B O 1
ATOM 3372 N N . VAL B 1 130 ? 13.664 -8.648 -11.719 1 98.5 130 VAL B N 1
ATOM 3373 C CA . VAL B 1 130 ? 12.594 -9.07 -12.609 1 98.5 130 VAL B CA 1
ATOM 3374 C C . VAL B 1 130 ? 13.164 -9.398 -13.984 1 98.5 130 VAL B C 1
ATOM 3376 O O . VAL B 1 130 ? 12.844 -10.438 -14.57 1 98.5 130 VAL B O 1
ATOM 3379 N N . LYS B 1 131 ? 14.023 -8.523 -14.5 1 98.25 131 LYS B N 1
ATOM 3380 C CA . LYS B 1 131 ? 14.633 -8.75 -15.812 1 98.25 131 LYS B CA 1
ATOM 3381 C C . LYS B 1 131 ? 15.391 -10.078 -15.836 1 98.25 131 LYS B C 1
ATOM 3383 O O . LYS B 1 131 ? 15.344 -10.805 -16.828 1 98.25 131 LYS B O 1
ATOM 3388 N N . ARG B 1 132 ? 16.062 -10.344 -14.75 1 97.62 132 ARG B N 1
ATOM 3389 C CA . ARG B 1 132 ? 16.797 -11.602 -14.672 1 97.62 132 ARG B CA 1
ATOM 3390 C C . ARG B 1 132 ? 15.859 -12.789 -14.797 1 97.62 132 ARG B C 1
ATOM 3392 O O . ARG B 1 132 ? 16.094 -13.68 -15.617 1 97.62 132 ARG B O 1
ATOM 3399 N N . ALA B 1 133 ? 14.836 -12.805 -14.016 1 98.5 133 ALA B N 1
ATOM 3400 C CA . ALA B 1 133 ? 13.875 -13.906 -14.055 1 98.5 133 ALA B CA 1
ATOM 3401 C C . ALA B 1 133 ? 13.258 -14.055 -15.438 1 98.5 133 ALA B C 1
ATOM 3403 O O . ALA B 1 133 ? 13.156 -15.164 -15.961 1 98.5 133 ALA B O 1
ATOM 3404 N N . VAL B 1 134 ? 12.891 -12.938 -16.031 1 98.12 134 VAL B N 1
ATOM 3405 C CA . VAL B 1 134 ? 12.234 -12.93 -17.328 1 98.12 134 VAL B CA 1
ATOM 3406 C C . VAL B 1 134 ? 13.188 -13.477 -18.391 1 98.12 134 VAL B C 1
ATOM 3408 O O . VAL B 1 134 ? 12.789 -14.266 -19.25 1 98.12 134 VAL B O 1
ATOM 3411 N N . ASN B 1 135 ? 14.414 -13.062 -18.312 1 97.56 135 ASN B N 1
ATOM 3412 C CA . ASN B 1 135 ? 15.422 -13.516 -19.266 1 97.56 135 ASN B CA 1
ATOM 3413 C C . ASN B 1 135 ? 15.641 -15.023 -19.172 1 97.56 135 ASN B C 1
ATOM 3415 O O . ASN B 1 135 ? 16.016 -15.664 -20.156 1 97.56 135 ASN B O 1
ATOM 3419 N N . LEU B 1 136 ? 15.352 -15.531 -18 1 98.12 136 LEU B N 1
ATOM 3420 C CA . LEU B 1 136 ? 15.555 -16.953 -17.781 1 98.12 136 LEU B CA 1
ATOM 3421 C C . LEU B 1 136 ? 14.281 -17.734 -18.094 1 98.12 136 LEU B C 1
ATOM 3423 O O . LEU B 1 136 ? 14.227 -18.953 -17.875 1 98.12 136 LEU B O 1
ATOM 3427 N N . GLY B 1 137 ? 13.258 -17.078 -18.516 1 97.94 137 GLY B N 1
ATOM 3428 C CA . GLY B 1 137 ? 12.094 -17.766 -19.047 1 97.94 137 GLY B CA 1
ATOM 3429 C C . GLY B 1 137 ? 10.852 -17.609 -18.188 1 97.94 137 GLY B C 1
ATOM 3430 O O . GLY B 1 137 ? 9.766 -18.062 -18.562 1 97.94 137 GLY B O 1
ATOM 3431 N N . VAL B 1 138 ? 10.953 -16.969 -17.047 1 98.44 138 VAL B N 1
ATOM 3432 C CA . VAL B 1 138 ? 9.836 -16.781 -16.141 1 98.44 138 VAL B CA 1
ATOM 3433 C C . VAL B 1 138 ? 8.828 -15.805 -16.75 1 98.44 138 VAL B C 1
ATOM 3435 O O . VAL B 1 138 ? 9.211 -14.805 -17.359 1 98.44 138 VAL B O 1
ATOM 3438 N N . ARG B 1 139 ? 7.551 -16.047 -16.547 1 98.06 139 ARG B N 1
ATOM 3439 C CA . ARG B 1 139 ? 6.531 -15.18 -17.141 1 98.06 139 ARG B CA 1
ATOM 3440 C C . ARG B 1 139 ? 5.523 -14.734 -16.078 1 98.06 139 ARG B C 1
ATOM 3442 O O . ARG B 1 139 ? 4.59 -13.992 -16.375 1 98.06 139 ARG B O 1
ATOM 3449 N N . GLY B 1 140 ? 5.598 -15.203 -14.867 1 98.5 140 GLY B N 1
ATOM 3450 C CA . GLY B 1 140 ? 4.816 -14.742 -13.734 1 98.5 140 GLY B CA 1
ATOM 3451 C C . GLY B 1 140 ? 5.66 -14.086 -12.656 1 98.5 140 GLY B C 1
ATOM 3452 O O . GLY B 1 140 ? 6.613 -14.688 -12.156 1 98.5 140 GLY B O 1
ATOM 3453 N N . ILE B 1 141 ? 5.316 -12.867 -12.289 1 98.75 141 ILE B N 1
ATOM 3454 C CA . ILE B 1 141 ? 6.07 -12.133 -11.281 1 98.75 141 ILE B CA 1
ATOM 3455 C C . ILE B 1 141 ? 5.141 -11.711 -10.141 1 98.75 141 ILE B C 1
ATOM 3457 O O . ILE B 1 141 ? 4.09 -11.109 -10.383 1 98.75 141 ILE B O 1
ATOM 3461 N N . LEU B 1 142 ? 5.469 -12.094 -8.945 1 98.81 142 LEU B N 1
ATOM 3462 C CA . LEU B 1 142 ? 4.777 -11.656 -7.734 1 98.81 142 LEU B CA 1
ATOM 3463 C C . LEU B 1 142 ? 5.414 -10.391 -7.168 1 98.81 142 LEU B C 1
ATOM 3465 O O . LEU B 1 142 ? 6.617 -10.359 -6.898 1 98.81 142 LEU B O 1
ATOM 3469 N N . LEU B 1 143 ? 4.586 -9.359 -7.004 1 98.69 143 LEU B N 1
ATOM 3470 C CA . LEU B 1 143 ? 5.055 -8.039 -6.602 1 98.69 143 LEU B CA 1
ATOM 3471 C C . LEU B 1 143 ? 4.52 -7.668 -5.223 1 98.69 143 LEU B C 1
ATOM 3473 O O . LEU B 1 143 ? 3.512 -8.227 -4.773 1 98.69 143 LEU B O 1
ATOM 3477 N N . TYR B 1 144 ? 5.199 -6.637 -4.594 1 97.88 144 TYR B N 1
ATOM 3478 C CA . TYR B 1 144 ? 4.824 -6.18 -3.26 1 97.88 144 TYR B CA 1
ATOM 3479 C C . TYR B 1 144 ? 4.715 -4.66 -3.213 1 97.88 144 TYR B C 1
ATOM 3481 O O . TYR B 1 144 ? 4.602 -4.074 -2.137 1 97.88 144 TYR B O 1
ATOM 3489 N N . ASP B 1 145 ? 4.848 -3.971 -4.367 1 98.31 145 ASP B N 1
ATOM 3490 C CA . ASP B 1 145 ? 4.984 -2.518 -4.43 1 98.31 145 ASP B CA 1
ATOM 3491 C C . ASP B 1 145 ? 4.219 -1.946 -5.621 1 98.31 145 ASP B C 1
ATOM 3493 O O . ASP B 1 145 ? 4.465 -2.334 -6.766 1 98.31 145 ASP B O 1
ATOM 3497 N N . GLU B 1 146 ? 3.338 -0.986 -5.336 1 98.62 146 GLU B N 1
ATOM 3498 C CA . GLU B 1 146 ? 2.498 -0.404 -6.379 1 98.62 146 GLU B CA 1
ATOM 3499 C C . GLU B 1 146 ? 3.328 0.405 -7.371 1 98.62 146 GLU B C 1
ATOM 3501 O O . GLU B 1 146 ? 3.045 0.404 -8.57 1 98.62 146 GLU B O 1
ATOM 3506 N N . GLY B 1 147 ? 4.312 1.159 -6.875 1 98.69 147 GLY B N 1
ATOM 3507 C CA . GLY B 1 147 ? 5.195 1.896 -7.762 1 98.69 147 GLY B CA 1
ATOM 3508 C C . GLY B 1 147 ? 5.977 1.001 -8.703 1 98.69 147 GLY B C 1
ATOM 3509 O O . GLY B 1 147 ? 6.152 1.33 -9.883 1 98.69 147 GLY B O 1
ATOM 3510 N N . LEU B 1 148 ? 6.469 -0.132 -8.195 1 98.69 148 LEU B N 1
ATOM 3511 C CA . LEU B 1 148 ? 7.16 -1.097 -9.047 1 98.69 148 LEU B CA 1
ATOM 3512 C C . LEU B 1 148 ? 6.234 -1.616 -10.141 1 98.69 148 LEU B C 1
ATOM 3514 O O . LEU B 1 148 ? 6.633 -1.707 -11.305 1 98.69 148 LEU B O 1
ATOM 3518 N N . LEU B 1 149 ? 4.973 -1.964 -9.742 1 98.81 149 LEU B N 1
ATOM 3519 C CA . LEU B 1 149 ? 3.996 -2.404 -10.734 1 98.81 149 LEU B CA 1
ATOM 3520 C C . LEU B 1 149 ? 3.828 -1.358 -11.828 1 98.81 149 LEU B C 1
ATOM 3522 O O . LEU B 1 149 ? 3.832 -1.692 -13.016 1 98.81 149 LEU B O 1
ATOM 3526 N N . TYR B 1 150 ? 3.695 -0.125 -11.43 1 98.5 150 TYR B N 1
ATOM 3527 C CA . TYR B 1 150 ? 3.518 0.98 -12.359 1 98.5 150 TYR B CA 1
ATOM 3528 C C . TYR B 1 150 ? 4.664 1.037 -13.367 1 98.5 150 TYR B C 1
ATOM 3530 O O . TYR B 1 150 ? 4.434 1.083 -14.578 1 98.5 150 TYR B O 1
ATOM 3538 N N . VAL B 1 151 ? 5.895 0.951 -12.898 1 98.62 151 VAL B N 1
ATOM 3539 C CA . VAL B 1 151 ? 7.074 1.059 -13.75 1 98.62 151 VAL B CA 1
ATOM 3540 C C . VAL B 1 151 ? 7.156 -0.158 -14.672 1 98.62 151 VAL B C 1
ATOM 3542 O O . VAL B 1 151 ? 7.41 -0.021 -15.867 1 98.62 151 VAL B O 1
ATOM 3545 N N . LEU B 1 152 ? 6.957 -1.343 -14.086 1 98.62 152 LEU B N 1
ATOM 3546 C CA . LEU B 1 152 ? 7.055 -2.566 -14.875 1 98.62 152 LEU B CA 1
ATOM 3547 C C . LEU B 1 152 ? 6.004 -2.588 -15.984 1 98.62 152 LEU B C 1
ATOM 3549 O O . LEU B 1 152 ? 6.266 -3.07 -17.078 1 98.62 152 LEU B O 1
ATOM 3553 N N . ASN B 1 153 ? 4.816 -2.066 -15.664 1 98.44 153 ASN B N 1
ATOM 3554 C CA . ASN B 1 153 ? 3.793 -1.998 -16.703 1 98.44 153 ASN B CA 1
ATOM 3555 C C . ASN B 1 153 ? 4.18 -1.021 -17.812 1 98.44 153 ASN B C 1
ATOM 3557 O O . ASN B 1 153 ? 3.906 -1.269 -18.984 1 98.44 153 ASN B O 1
ATOM 3561 N N . GLN B 1 154 ? 4.77 0.136 -17.422 1 97.88 154 GLN B N 1
ATOM 3562 C CA . GLN B 1 154 ? 5.258 1.062 -18.438 1 97.88 154 GLN B CA 1
ATOM 3563 C C . GLN B 1 154 ? 6.293 0.397 -19.328 1 97.88 154 GLN B C 1
ATOM 3565 O O . GLN B 1 154 ? 6.301 0.614 -20.547 1 97.88 154 GLN B O 1
ATOM 3570 N N . MET B 1 155 ? 7.129 -0.403 -18.719 1 97.88 155 MET B N 1
ATOM 3571 C CA . MET B 1 155 ? 8.133 -1.136 -19.484 1 97.88 155 MET B CA 1
ATOM 3572 C C . MET B 1 155 ? 7.477 -2.121 -20.438 1 97.88 155 MET B C 1
ATOM 3574 O O . MET B 1 155 ? 7.938 -2.291 -21.578 1 97.88 155 MET B O 1
ATOM 3578 N N . ARG B 1 156 ? 6.453 -2.805 -19.938 1 97.06 156 ARG B N 1
ATOM 3579 C CA . ARG B 1 156 ? 5.719 -3.744 -20.781 1 97.06 156 ARG B CA 1
ATOM 3580 C C . ARG B 1 156 ? 5.07 -3.029 -21.969 1 97.06 156 ARG B C 1
ATOM 3582 O O . ARG B 1 156 ? 5.195 -3.473 -23.109 1 97.06 156 ARG B O 1
ATOM 3589 N N . ILE B 1 157 ? 4.434 -1.865 -21.781 1 96.62 157 ILE B N 1
ATOM 3590 C CA . ILE B 1 157 ? 3.744 -1.075 -22.797 1 96.62 157 ILE B CA 1
ATOM 3591 C C . ILE B 1 157 ? 4.746 -0.594 -23.844 1 96.62 157 ILE B C 1
ATOM 3593 O O . ILE B 1 157 ? 4.457 -0.603 -25.031 1 96.62 157 ILE B O 1
ATOM 3597 N N . ASP B 1 158 ? 5.953 -0.316 -23.453 1 96.38 158 ASP B N 1
ATOM 3598 C CA . ASP B 1 158 ? 6.957 0.263 -24.328 1 96.38 158 ASP B CA 1
ATOM 3599 C C . ASP B 1 158 ? 7.777 -0.827 -25.016 1 96.38 158 ASP B C 1
ATOM 3601 O O . ASP B 1 158 ? 8.68 -0.531 -25.797 1 96.38 158 ASP B O 1
ATOM 3605 N N . GLY B 1 159 ? 7.566 -2.061 -24.625 1 95.5 159 GLY B N 1
ATOM 3606 C CA . GLY B 1 159 ? 8.219 -3.17 -25.312 1 95.5 159 GLY B CA 1
ATOM 3607 C C . GLY B 1 159 ? 9.547 -3.553 -24.688 1 95.5 159 GLY B C 1
ATOM 3608 O O . GLY B 1 159 ? 10.273 -4.387 -25.234 1 95.5 159 GLY B O 1
ATOM 3609 N N . GLU B 1 160 ? 9.859 -2.902 -23.5 1 95.25 160 GLU B N 1
ATOM 3610 C CA . GLU B 1 160 ? 11.078 -3.27 -22.781 1 95.25 160 GLU B CA 1
ATOM 3611 C C . GLU B 1 160 ? 10.922 -4.621 -22.094 1 95.25 160 GLU B C 1
ATOM 3613 O O . GLU B 1 160 ? 11.922 -5.293 -21.797 1 95.25 160 GLU B O 1
ATOM 3618 N N . LEU B 1 161 ? 9.742 -4.957 -21.672 1 96.44 161 LEU B N 1
ATOM 3619 C CA . LEU B 1 161 ? 9.359 -6.27 -21.156 1 96.44 161 LEU B CA 1
ATOM 3620 C C . LEU B 1 161 ? 8.312 -6.914 -22.062 1 96.44 161 LEU B C 1
ATOM 3622 O O . LEU B 1 161 ? 7.594 -6.223 -22.781 1 96.44 161 LEU B O 1
ATOM 3626 N N . SER B 1 162 ? 8.32 -8.18 -21.984 1 94.06 162 SER B N 1
ATOM 3627 C CA . SER B 1 162 ? 7.395 -8.914 -22.844 1 94.06 162 SER B CA 1
ATOM 3628 C C . SER B 1 162 ? 5.945 -8.633 -22.469 1 94.06 162 SER B C 1
ATOM 3630 O O . SER B 1 162 ? 5.625 -8.492 -21.281 1 94.06 162 SER B O 1
ATOM 3632 N N . ASN B 1 163 ? 5.039 -8.625 -23.453 1 93.38 163 ASN B N 1
ATOM 3633 C CA . ASN B 1 163 ? 3.619 -8.367 -23.25 1 93.38 163 ASN B CA 1
ATOM 3634 C C . ASN B 1 163 ? 2.93 -9.531 -22.547 1 93.38 163 ASN B C 1
ATOM 3636 O O . ASN B 1 163 ? 1.841 -9.375 -22 1 93.38 163 ASN B O 1
ATOM 3640 N N . ASN B 1 164 ? 3.52 -10.664 -22.594 1 93.06 164 ASN B N 1
ATOM 3641 C CA . ASN B 1 164 ? 2.893 -11.844 -22.016 1 93.06 164 ASN B CA 1
ATOM 3642 C C . ASN B 1 164 ? 3.287 -12.023 -20.547 1 93.06 164 ASN B C 1
ATOM 3644 O O . ASN B 1 164 ? 2.949 -13.039 -19.922 1 93.06 164 ASN B O 1
ATOM 3648 N N . LEU B 1 165 ? 4.039 -11.078 -20.016 1 96.69 165 LEU B N 1
ATOM 3649 C CA . LEU B 1 165 ? 4.387 -11.125 -18.594 1 96.69 165 LEU B CA 1
ATOM 3650 C C . LEU B 1 165 ? 3.156 -10.883 -17.734 1 96.69 165 LEU B C 1
ATOM 3652 O O . LEU B 1 165 ? 2.363 -9.977 -18.016 1 96.69 165 LEU B O 1
ATOM 3656 N N . HIS B 1 166 ? 2.99 -11.703 -16.734 1 98.06 166 HIS B N 1
ATOM 3657 C CA . HIS B 1 166 ? 1.876 -11.586 -15.805 1 98.06 166 HIS B CA 1
ATOM 3658 C C . HIS B 1 166 ? 2.348 -11.086 -14.445 1 98.06 166 HIS B C 1
ATOM 3660 O O . HIS B 1 166 ? 3.209 -11.711 -13.812 1 98.06 166 HIS B O 1
ATOM 3666 N N . PHE B 1 167 ? 1.774 -9.961 -14.055 1 98.75 167 PHE B N 1
ATOM 3667 C CA . PHE B 1 167 ? 2.086 -9.383 -12.75 1 98.75 167 PHE B CA 1
ATOM 3668 C C . PHE B 1 167 ? 0.989 -9.703 -11.742 1 98.75 167 PHE B C 1
ATOM 3670 O O . PHE B 1 167 ? -0.197 -9.539 -12.031 1 98.75 167 PHE B O 1
ATOM 3677 N N . LYS B 1 168 ? 1.403 -10.195 -10.633 1 98.69 168 LYS B N 1
ATOM 3678 C CA . LYS B 1 168 ? 0.532 -10.484 -9.5 1 98.69 168 LYS B CA 1
ATOM 3679 C C . LYS B 1 168 ? 0.918 -9.648 -8.281 1 98.69 168 LYS B C 1
ATOM 3681 O O . LYS B 1 168 ? 2.104 -9.484 -7.988 1 98.69 168 LYS B O 1
ATOM 3686 N N . MET B 1 169 ? -0.08 -9.016 -7.637 1 98.44 169 MET B N 1
ATOM 3687 C CA . MET B 1 169 ? 0.184 -8.281 -6.406 1 98.44 169 MET B CA 1
ATOM 3688 C C . MET B 1 169 ? -0.085 -9.148 -5.184 1 98.44 169 MET B C 1
ATOM 3690 O O . MET B 1 169 ? -1.151 -9.758 -5.07 1 98.44 169 MET B O 1
ATOM 3694 N N . SER B 1 170 ? 0.828 -9.164 -4.297 1 97.88 170 SER B N 1
ATOM 3695 C CA . SER B 1 170 ? 0.774 -10.008 -3.107 1 97.88 170 SER B CA 1
ATOM 3696 C C . SER B 1 170 ? -0.295 -9.516 -2.135 1 97.88 170 SER B C 1
ATOM 3698 O O . SER B 1 170 ? -0.525 -8.312 -2.01 1 97.88 170 SER B O 1
ATOM 3700 N N . ALA B 1 171 ? -0.847 -10.477 -1.344 1 96.5 171 ALA B N 1
ATOM 3701 C CA . ALA B 1 171 ? -1.735 -10.133 -0.236 1 96.5 171 ALA B CA 1
ATOM 3702 C C . ALA B 1 171 ? -1.005 -9.312 0.822 1 96.5 171 ALA B C 1
ATOM 3704 O O . ALA B 1 171 ? -1.624 -8.531 1.544 1 96.5 171 ALA B O 1
ATOM 3705 N N . HIS B 1 172 ? 0.294 -9.414 0.871 1 95.5 172 HIS B N 1
ATOM 3706 C CA . HIS B 1 172 ? 1.099 -8.703 1.862 1 95.5 172 HIS B CA 1
ATOM 3707 C C . HIS B 1 172 ? 1.243 -7.23 1.507 1 95.5 172 HIS B C 1
ATOM 3709 O O . HIS B 1 172 ? 1.768 -6.445 2.301 1 95.5 172 HIS B O 1
ATOM 3715 N N . ALA B 1 173 ? 0.768 -6.895 0.325 1 96.44 173 ALA B N 1
ATOM 3716 C CA . ALA B 1 173 ? 0.692 -5.473 0.007 1 96.44 173 ALA B CA 1
ATOM 3717 C C . ALA B 1 173 ? -0.5 -4.816 0.7 1 96.44 173 ALA B C 1
ATOM 3719 O O . ALA B 1 173 ? -0.577 -3.59 0.788 1 96.44 173 ALA B O 1
ATOM 3720 N N . GLY B 1 174 ? -1.49 -5.59 1.092 1 96.38 174 GLY B N 1
ATOM 3721 C CA . GLY B 1 174 ? -2.479 -5.121 2.051 1 96.38 174 GLY B CA 1
ATOM 3722 C C . GLY B 1 174 ? -3.746 -4.605 1.397 1 96.38 174 GLY B C 1
ATOM 3723 O O . GLY B 1 174 ? -4.566 -3.959 2.051 1 96.38 174 GLY B O 1
ATOM 3724 N N . HIS B 1 175 ? -4.008 -4.891 0.127 1 97.81 175 HIS B N 1
ATOM 3725 C CA . HIS B 1 175 ? -5.191 -4.375 -0.548 1 97.81 175 HIS B CA 1
ATOM 3726 C C . HIS B 1 175 ? -6.406 -5.262 -0.284 1 97.81 175 HIS B C 1
ATOM 3728 O O . HIS B 1 175 ? -6.273 -6.484 -0.189 1 97.81 175 HIS B O 1
ATOM 3734 N N . GLY B 1 176 ? -7.617 -4.605 -0.159 1 97.44 176 GLY B N 1
ATOM 3735 C CA . GLY B 1 176 ? -8.758 -5.434 0.188 1 97.44 176 GLY B CA 1
ATOM 3736 C C . GLY B 1 176 ? -10.086 -4.805 -0.186 1 97.44 176 GLY B C 1
ATOM 3737 O O . GLY B 1 176 ? -11.133 -5.168 0.364 1 97.44 176 GLY B O 1
ATOM 3738 N N . ASN B 1 177 ? -10.062 -3.779 -1.05 1 98.12 177 ASN B N 1
ATOM 3739 C CA . ASN B 1 177 ? -11.32 -3.16 -1.445 1 98.12 177 ASN B CA 1
ATOM 3740 C C . ASN B 1 177 ? -11.398 -2.971 -2.957 1 98.12 177 ASN B C 1
ATOM 3742 O O . ASN B 1 177 ? -10.383 -3.037 -3.65 1 98.12 177 ASN B O 1
ATOM 3746 N N . PRO B 1 178 ? -12.656 -2.779 -3.496 1 98.62 178 PRO B N 1
ATOM 3747 C CA . PRO B 1 178 ? -12.828 -2.758 -4.953 1 98.62 178 PRO B CA 1
ATOM 3748 C C . PRO B 1 178 ? -12.109 -1.581 -5.609 1 98.62 178 PRO B C 1
ATOM 3750 O O . PRO B 1 178 ? -11.672 -1.687 -6.758 1 98.62 178 PRO B O 1
ATOM 3753 N N . ALA B 1 179 ? -11.969 -0.472 -4.93 1 98.75 179 ALA B N 1
ATOM 3754 C CA . ALA B 1 179 ? -11.273 0.677 -5.508 1 98.75 179 ALA B CA 1
ATOM 3755 C C . ALA B 1 179 ? -9.789 0.388 -5.695 1 98.75 179 ALA B C 1
ATOM 3757 O O . ALA B 1 179 ? -9.211 0.717 -6.734 1 98.75 179 ALA B O 1
ATOM 3758 N N . SER B 1 180 ? -9.203 -0.214 -4.711 1 98.69 180 SER B N 1
ATOM 3759 C CA . SER B 1 180 ? -7.797 -0.593 -4.805 1 98.69 180 SER B CA 1
ATOM 3760 C C . SER B 1 180 ? -7.574 -1.623 -5.906 1 98.69 180 SER B C 1
ATOM 3762 O O . SER B 1 180 ? -6.602 -1.533 -6.66 1 98.69 180 SER B O 1
ATOM 3764 N N . ALA B 1 181 ? -8.484 -2.615 -5.922 1 98.75 181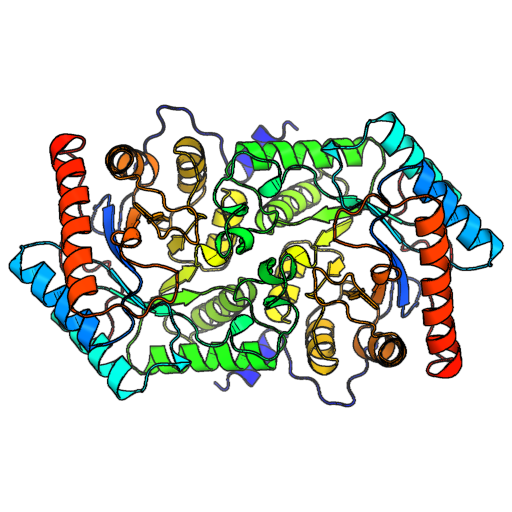 ALA B N 1
ATOM 3765 C CA . ALA B 1 181 ? -8.383 -3.621 -6.977 1 98.75 181 ALA B CA 1
ATOM 3766 C C . ALA B 1 181 ? -8.461 -2.975 -8.359 1 98.75 181 ALA B C 1
ATOM 3768 O O . ALA B 1 181 ? -7.656 -3.289 -9.242 1 98.75 181 ALA B O 1
ATOM 3769 N N . LYS B 1 182 ? -9.391 -2.096 -8.539 1 98.5 182 LYS B N 1
ATOM 3770 C CA . LYS B 1 182 ? -9.578 -1.403 -9.812 1 98.5 182 LYS B CA 1
ATOM 3771 C C . LYS B 1 182 ? -8.344 -0.578 -10.172 1 98.5 182 LYS B C 1
ATOM 3773 O O . LYS B 1 182 ? -7.895 -0.597 -11.32 1 98.5 182 LYS B O 1
ATOM 3778 N N . LEU B 1 183 ? -7.82 0.136 -9.203 1 98.62 183 LEU B N 1
ATOM 3779 C CA . LEU B 1 183 ? -6.613 0.924 -9.422 1 98.62 183 LEU B CA 1
ATOM 3780 C C . LEU B 1 183 ? -5.465 0.04 -9.898 1 98.62 183 LEU B C 1
ATOM 3782 O O . LEU B 1 183 ? -4.777 0.377 -10.867 1 98.62 183 LEU B O 1
ATOM 3786 N N . LEU B 1 184 ? -5.25 -1.083 -9.227 1 98.75 184 LEU B N 1
ATOM 3787 C CA . LEU B 1 184 ? -4.141 -1.967 -9.562 1 98.75 184 LEU B CA 1
ATOM 3788 C C . LEU B 1 184 ? -4.324 -2.562 -10.953 1 98.75 184 LEU B C 1
ATOM 3790 O O . LEU B 1 184 ? -3.359 -2.711 -11.703 1 98.75 184 LEU B O 1
ATOM 3794 N N . GLU B 1 185 ? -5.574 -2.9 -11.289 1 98.69 185 GLU B N 1
ATOM 3795 C CA . GLU B 1 185 ? -5.84 -3.355 -12.648 1 98.69 185 GLU B CA 1
ATOM 3796 C C . GLU B 1 185 ? -5.52 -2.266 -13.664 1 98.69 185 GLU B C 1
ATOM 3798 O O . GLU B 1 185 ? -4.898 -2.537 -14.695 1 98.69 185 GLU B O 1
ATOM 3803 N N . LEU B 1 186 ? -5.859 -1.053 -13.359 1 97.75 186 LEU B N 1
ATOM 3804 C CA . LEU B 1 186 ? -5.648 0.082 -14.25 1 97.75 186 LEU B CA 1
ATOM 3805 C C . LEU B 1 186 ? -4.16 0.3 -14.508 1 97.75 186 LEU B C 1
ATOM 3807 O O . LEU B 1 186 ? -3.766 0.662 -15.617 1 97.75 186 LEU B O 1
ATOM 3811 N N . ILE B 1 187 ? -3.363 -0.033 -13.484 1 97.81 187 ILE B N 1
ATOM 3812 C CA . ILE B 1 187 ? -1.947 0.266 -13.672 1 97.81 187 ILE B CA 1
ATOM 3813 C C . ILE B 1 187 ? -1.204 -0.997 -14.094 1 97.81 187 ILE B C 1
ATOM 3815 O O . ILE B 1 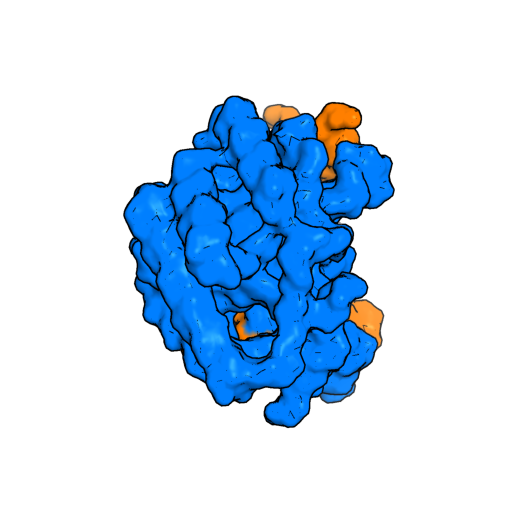187 ? 0.025 -1.059 -14.016 1 97.81 187 ILE B O 1
ATOM 3819 N N . GLY B 1 188 ? -1.9 -2.072 -14.461 1 98.19 188 GLY B N 1
ATOM 3820 C CA . GLY B 1 188 ? -1.257 -3.109 -15.25 1 98.19 188 GLY B CA 1
ATOM 3821 C C . GLY B 1 188 ? -1.214 -4.453 -14.547 1 98.19 188 GLY B C 1
ATOM 3822 O O . GLY B 1 188 ? -0.517 -5.371 -14.984 1 98.19 188 GLY B O 1
ATOM 3823 N N . LEU B 1 189 ? -1.963 -4.59 -13.445 1 98.69 189 LEU B N 1
ATOM 3824 C CA . LEU B 1 189 ? -1.985 -5.852 -12.711 1 98.69 189 LEU B CA 1
ATOM 3825 C C . LEU B 1 189 ? -2.715 -6.93 -13.516 1 98.69 189 LEU B C 1
ATOM 3827 O O . LEU B 1 189 ? -3.684 -6.637 -14.219 1 98.69 189 LEU B O 1
ATOM 3831 N N . ASN B 1 190 ? -2.273 -8.219 -13.391 1 98.5 190 ASN B N 1
ATOM 3832 C CA . ASN B 1 190 ? -2.896 -9.312 -14.125 1 98.5 190 ASN B CA 1
ATOM 3833 C C . ASN B 1 190 ? -3.6 -10.289 -13.18 1 98.5 190 ASN B C 1
ATOM 3835 O O . ASN B 1 190 ? -4.426 -11.094 -13.617 1 98.5 190 ASN B O 1
ATOM 3839 N N . SER B 1 191 ? -3.277 -10.258 -11.961 1 98.5 191 SER B N 1
ATOM 3840 C CA . SER B 1 191 ? -3.916 -11.094 -10.945 1 98.5 191 SER B CA 1
ATOM 3841 C C . SER B 1 191 ? -3.902 -10.414 -9.586 1 98.5 191 SER B C 1
ATOM 3843 O O . SER B 1 191 ? -2.855 -9.945 -9.125 1 98.5 191 SER B O 1
ATOM 3845 N N . PHE B 1 192 ? -5.078 -10.367 -8.977 1 98.69 192 PHE B N 1
ATOM 3846 C CA . PHE B 1 192 ? -5.227 -9.602 -7.738 1 98.69 192 PHE B CA 1
ATOM 3847 C C . PHE B 1 192 ? -5.332 -10.531 -6.539 1 98.69 192 PHE B C 1
ATOM 3849 O O . PHE B 1 192 ? -6.227 -11.383 -6.477 1 98.69 192 PHE B O 1
ATOM 3856 N N . ASN B 1 193 ? -4.391 -10.414 -5.582 1 98.19 193 ASN B N 1
ATOM 3857 C CA . ASN B 1 193 ? -4.398 -11.156 -4.328 1 98.19 193 ASN B CA 1
ATOM 3858 C C . ASN B 1 193 ? -4.836 -10.281 -3.158 1 98.19 193 ASN B C 1
ATOM 3860 O O . ASN B 1 193 ? -4.016 -9.602 -2.541 1 98.19 193 ASN B O 1
ATOM 3864 N N . PRO B 1 194 ? -6.121 -10.312 -2.768 1 97.62 194 PRO B N 1
ATOM 3865 C CA . PRO B 1 194 ? -6.57 -9.492 -1.642 1 97.62 194 PRO B CA 1
ATOM 3866 C C . PRO B 1 194 ? -6.113 -10.039 -0.292 1 97.62 194 PRO B C 1
ATOM 3868 O O . PRO B 1 194 ? -5.629 -11.172 -0.214 1 97.62 194 PRO B O 1
ATOM 3871 N N . VAL B 1 195 ? -6.25 -9.203 0.738 1 95.75 195 VAL B N 1
ATOM 3872 C CA . VAL B 1 195 ? -6.004 -9.664 2.1 1 95.75 195 VAL B CA 1
ATOM 3873 C C . VAL B 1 195 ? -6.887 -10.875 2.396 1 95.75 195 VAL B C 1
ATOM 3875 O O . VAL B 1 195 ? -7.93 -11.062 1.766 1 95.75 195 VAL B O 1
ATOM 3878 N N . ARG B 1 196 ? -6.508 -11.617 3.344 1 93.38 196 ARG B N 1
ATOM 3879 C CA . ARG B 1 196 ? -6.961 -13 3.455 1 93.38 196 ARG B CA 1
ATOM 3880 C C . ARG B 1 196 ? -8.281 -13.086 4.215 1 93.38 196 ARG B C 1
ATOM 3882 O O . ARG B 1 196 ? -8.984 -14.094 4.137 1 93.38 196 ARG B O 1
ATOM 3889 N N . ASP B 1 197 ? -8.672 -12.102 4.934 1 93.31 197 ASP B N 1
ATOM 3890 C CA . ASP B 1 197 ? -9.812 -12.258 5.832 1 93.31 197 ASP B CA 1
ATOM 3891 C C . ASP B 1 197 ? -11.047 -11.539 5.301 1 93.31 197 ASP B C 1
ATOM 3893 O O . ASP B 1 197 ? -11.883 -11.078 6.074 1 93.31 197 ASP B O 1
ATOM 3897 N N . LEU B 1 198 ? -11.141 -11.375 4.055 1 96.12 198 LEU B N 1
ATOM 3898 C CA . LEU B 1 198 ? -12.32 -10.75 3.465 1 96.12 198 LEU B CA 1
ATOM 3899 C C . LEU B 1 198 ? -13.508 -11.711 3.48 1 96.12 198 LEU B C 1
ATOM 3901 O O . LEU B 1 198 ? -13.359 -12.891 3.162 1 96.12 198 LEU B O 1
ATOM 3905 N N . GLN B 1 199 ? -14.641 -11.164 3.84 1 94.69 199 GLN B N 1
ATOM 3906 C CA . GLN B 1 199 ? -15.883 -11.93 3.781 1 94.69 199 GLN B CA 1
ATOM 3907 C C . GLN B 1 199 ? -16.406 -12.031 2.35 1 94.69 199 GLN B C 1
ATOM 3909 O O . GLN B 1 199 ? -15.969 -11.273 1.476 1 94.69 199 GLN B O 1
ATOM 3914 N N . ILE B 1 200 ? -17.359 -12.938 2.135 1 96.5 200 ILE B N 1
ATOM 3915 C CA . ILE B 1 200 ? -17.844 -13.289 0.806 1 96.5 200 ILE B CA 1
ATOM 3916 C C . ILE B 1 200 ? -18.391 -12.039 0.108 1 96.5 200 ILE B C 1
ATOM 3918 O O . ILE B 1 200 ? -18.047 -11.773 -1.045 1 96.5 200 ILE B O 1
ATOM 3922 N N . PRO B 1 201 ? -19.203 -11.18 0.79 1 95.81 201 PRO B N 1
ATOM 3923 C CA . PRO B 1 201 ? -19.719 -9.992 0.089 1 95.81 201 PRO B CA 1
ATOM 3924 C C . PRO B 1 201 ? -18.609 -9.023 -0.309 1 95.81 201 PRO B C 1
ATOM 3926 O O . PRO B 1 201 ? -18.703 -8.352 -1.336 1 95.81 201 PRO B O 1
ATOM 3929 N N . MET B 1 202 ? -17.562 -8.977 0.495 1 96.88 202 MET B N 1
ATOM 3930 C CA . MET B 1 202 ? -16.422 -8.125 0.17 1 96.88 202 MET B CA 1
ATOM 3931 C C . MET B 1 202 ? -15.727 -8.609 -1.095 1 96.88 202 MET B C 1
ATOM 3933 O O . MET B 1 202 ? -15.383 -7.812 -1.964 1 96.88 202 MET B O 1
ATOM 3937 N N . LEU B 1 203 ? -15.57 -9.93 -1.21 1 98.12 203 LEU B N 1
ATOM 3938 C CA . LEU B 1 203 ? -14.961 -10.531 -2.389 1 98.12 203 LEU B CA 1
ATOM 3939 C C . LEU B 1 203 ? -15.805 -10.281 -3.631 1 98.12 203 LEU B C 1
ATOM 3941 O O . LEU B 1 203 ? -15.281 -9.969 -4.699 1 98.12 203 LEU B O 1
ATOM 3945 N N . ALA B 1 204 ? -17.109 -10.359 -3.473 1 98.25 204 ALA B N 1
ATOM 3946 C CA . ALA B 1 204 ? -18.031 -10.148 -4.582 1 98.25 204 ALA B CA 1
ATOM 3947 C C . ALA B 1 204 ? -17.906 -8.734 -5.137 1 98.25 204 ALA B C 1
ATOM 3949 O O . ALA B 1 204 ? -17.922 -8.531 -6.355 1 98.25 204 ALA B O 1
ATOM 3950 N N . SER B 1 205 ? -17.797 -7.777 -4.258 1 97.75 205 SER B N 1
ATOM 3951 C CA . SER B 1 205 ? -17.688 -6.391 -4.695 1 97.75 205 SER B CA 1
ATOM 3952 C C . SER B 1 205 ? -16.375 -6.152 -5.449 1 97.75 205 SER B C 1
ATOM 3954 O O . SER B 1 205 ? -16.344 -5.371 -6.402 1 97.75 205 SER B O 1
ATOM 3956 N N . ILE B 1 206 ? -15.336 -6.805 -5.012 1 98.56 206 ILE B N 1
ATOM 3957 C CA . ILE B 1 206 ? -14.055 -6.703 -5.707 1 98.56 206 ILE B CA 1
ATOM 3958 C C . ILE B 1 206 ? -14.164 -7.336 -7.09 1 98.56 206 ILE B C 1
ATOM 3960 O O . ILE B 1 206 ? -13.766 -6.734 -8.086 1 98.56 206 ILE B O 1
ATOM 3964 N N . ARG B 1 207 ? -14.75 -8.508 -7.168 1 98.75 207 ARG B N 1
ATOM 3965 C CA . ARG B 1 207 ? -14.914 -9.188 -8.453 1 98.75 207 ARG B CA 1
ATOM 3966 C C . ARG B 1 207 ? -15.711 -8.328 -9.422 1 98.75 207 ARG B C 1
ATOM 3968 O O . ARG B 1 207 ? -15.359 -8.219 -10.602 1 98.75 207 ARG B O 1
ATOM 3975 N N . ASN B 1 208 ? -16.734 -7.723 -8.922 1 98.06 208 ASN B N 1
ATOM 3976 C CA . ASN B 1 208 ? -17.594 -6.898 -9.773 1 98.06 208 ASN B CA 1
ATOM 3977 C C . ASN B 1 208 ? -16.828 -5.719 -10.359 1 98.06 208 ASN B C 1
ATOM 3979 O O . ASN B 1 208 ? -17.109 -5.281 -11.477 1 98.06 208 ASN B O 1
ATOM 3983 N N . ALA B 1 209 ? -15.812 -5.246 -9.711 1 98.19 209 ALA B N 1
ATOM 3984 C CA . ALA B 1 209 ? -15.117 -4.016 -10.078 1 98.19 209 ALA B CA 1
ATOM 3985 C C . ALA B 1 209 ? -13.984 -4.301 -11.062 1 98.19 209 ALA B C 1
ATOM 3987 O O . ALA B 1 209 ? -13.469 -3.383 -11.711 1 98.19 209 ALA B O 1
ATOM 3988 N N . ILE B 1 210 ? -13.547 -5.59 -11.172 1 98.56 210 ILE B N 1
ATOM 3989 C CA . ILE B 1 210 ? -12.375 -5.863 -12 1 98.56 210 ILE B CA 1
ATOM 3990 C C . ILE B 1 210 ? -12.641 -7.086 -12.867 1 98.56 210 ILE B C 1
ATOM 3992 O O . ILE B 1 210 ? -13.555 -7.863 -12.602 1 98.56 210 ILE B O 1
ATOM 3996 N N . ASP B 1 211 ? -11.773 -7.277 -13.883 1 98.38 211 ASP B N 1
ATOM 3997 C CA . ASP B 1 211 ? -11.93 -8.398 -14.812 1 98.38 211 ASP B CA 1
ATOM 3998 C C . ASP B 1 211 ? -10.812 -9.414 -14.641 1 98.38 211 ASP B C 1
ATOM 4000 O O . ASP B 1 211 ? -10.977 -10.594 -14.984 1 98.38 211 ASP B O 1
ATOM 4004 N N . ILE B 1 212 ? -9.656 -9.008 -14.109 1 98.5 212 ILE B N 1
ATOM 4005 C CA . ILE B 1 212 ? -8.523 -9.906 -13.961 1 98.5 212 ILE B CA 1
ATOM 4006 C C . ILE B 1 212 ? -8.828 -10.945 -12.875 1 98.5 212 ILE B C 1
ATOM 4008 O O . ILE B 1 212 ? -9.672 -10.711 -12.008 1 98.5 212 ILE B O 1
ATOM 4012 N N . PRO B 1 213 ? -8.164 -12.055 -12.883 1 98.75 213 PRO B N 1
ATOM 4013 C CA . PRO B 1 213 ? -8.406 -13.078 -11.867 1 98.75 213 PRO B CA 1
ATOM 4014 C C . PRO B 1 213 ? -8.109 -12.586 -10.453 1 98.75 213 PRO B C 1
ATOM 4016 O O . PRO B 1 213 ? -7.285 -11.68 -10.266 1 98.75 213 PRO B O 1
ATOM 4019 N N . ILE B 1 214 ? -8.828 -13.203 -9.516 1 98.81 214 ILE B N 1
ATOM 4020 C CA . ILE B 1 214 ? -8.602 -12.992 -8.094 1 98.81 214 ILE B CA 1
ATOM 4021 C C . ILE B 1 214 ? -7.992 -14.258 -7.48 1 98.81 214 ILE B C 1
ATOM 4023 O O . ILE B 1 214 ? -8.406 -15.367 -7.805 1 98.81 214 ILE B O 1
ATOM 4027 N N . ASP B 1 215 ? -7.008 -14.094 -6.633 1 98.69 215 ASP B N 1
ATOM 4028 C CA . ASP B 1 215 ? -6.363 -15.203 -5.93 1 98.69 215 ASP B CA 1
ATOM 4029 C C . ASP B 1 215 ? -6.816 -15.266 -4.477 1 98.69 215 ASP B C 1
ATOM 4031 O O . ASP B 1 215 ? -6.508 -14.375 -3.682 1 98.69 215 ASP B O 1
ATOM 4035 N N . LEU B 1 216 ? -7.477 -16.328 -4.086 1 98.56 216 LEU B N 1
ATOM 4036 C CA . LEU B 1 216 ? -8.039 -16.406 -2.744 1 98.56 216 LEU B CA 1
ATOM 4037 C C . LEU B 1 216 ? -7.422 -17.547 -1.95 1 98.56 216 LEU B C 1
ATOM 4039 O O . LEU B 1 216 ? -7.371 -18.688 -2.426 1 98.56 216 LEU B O 1
ATOM 4043 N N . HIS B 1 217 ? -6.992 -17.203 -0.792 1 97.19 217 HIS B N 1
ATOM 4044 C CA . HIS B 1 217 ? -6.477 -18.234 0.107 1 97.19 217 HIS B CA 1
ATOM 4045 C C . HIS B 1 217 ? -7.605 -19.094 0.672 1 97.19 217 HIS B C 1
ATOM 4047 O O . HIS B 1 217 ? -8.539 -18.562 1.29 1 97.19 217 HIS B O 1
ATOM 4053 N N . THR B 1 218 ? -7.449 -20.328 0.5 1 97.44 218 THR B N 1
ATOM 4054 C CA . THR B 1 218 ? -8.414 -21.234 1.113 1 97.44 218 THR B CA 1
ATOM 4055 C C . THR B 1 218 ? -7.992 -21.594 2.535 1 97.44 218 THR B C 1
ATOM 4057 O O . THR B 1 218 ? -8.805 -22.062 3.334 1 97.44 218 THR B O 1
ATOM 4060 N N . GLU B 1 219 ? -6.828 -21.469 2.787 1 93.56 219 GLU B N 1
ATOM 4061 C CA . GLU B 1 219 ? -6.25 -21.578 4.125 1 93.56 219 GLU B CA 1
ATOM 4062 C C . GLU B 1 219 ? -4.906 -20.859 4.203 1 93.56 219 GLU B C 1
ATOM 4064 O O . GLU B 1 219 ? -4.273 -20.594 3.178 1 93.56 219 GLU B O 1
ATOM 4069 N N . ASN B 1 220 ? -4.516 -20.453 5.387 1 91.94 220 ASN B N 1
ATOM 4070 C CA . ASN B 1 220 ? -3.281 -19.688 5.535 1 91.94 220 ASN B CA 1
ATOM 4071 C C . ASN B 1 220 ? -2.598 -19.984 6.867 1 91.94 220 ASN B C 1
ATOM 4073 O O . ASN B 1 220 ? -3.199 -20.578 7.762 1 91.94 220 ASN B O 1
ATOM 4077 N N . PRO B 1 221 ? -1.318 -19.641 6.957 1 90.12 221 PRO B N 1
ATOM 4078 C CA . PRO B 1 221 ? -0.598 -19.891 8.211 1 90.12 221 PRO B CA 1
ATOM 4079 C C . PRO B 1 221 ? -1.152 -19.062 9.375 1 90.12 221 PRO B C 1
ATOM 4081 O O . PRO B 1 221 ? -1.857 -18.078 9.156 1 90.12 221 PRO B O 1
ATOM 4084 N N . LYS B 1 222 ? -0.734 -19.453 10.539 1 88.12 222 LYS B N 1
ATOM 4085 C CA . LYS B 1 222 ? -1.153 -18.766 11.758 1 88.12 222 LYS B CA 1
ATOM 4086 C C . LYS B 1 222 ? -0.651 -17.312 11.766 1 88.12 222 LYS B C 1
ATOM 4088 O O . LYS B 1 222 ? -1.325 -16.422 12.281 1 88.12 222 LYS B O 1
ATOM 4093 N N . SER B 1 223 ? 0.458 -17.062 11.18 1 90.19 223 SER B N 1
ATOM 4094 C CA . SER B 1 223 ? 1.105 -15.758 11.188 1 90.19 223 SER B CA 1
ATOM 4095 C C . SER B 1 223 ? 0.267 -14.719 10.445 1 90.19 223 SER B C 1
ATOM 4097 O O . SER B 1 223 ? 0.493 -13.516 10.586 1 90.19 223 SER B O 1
ATOM 4099 N N . THR B 1 224 ? -0.713 -15.164 9.672 1 90.81 224 THR B N 1
ATOM 4100 C CA . THR B 1 224 ? -1.601 -14.242 8.961 1 90.81 224 THR B CA 1
ATOM 4101 C C . THR B 1 224 ? -3.061 -14.562 9.266 1 90.81 224 THR B C 1
ATOM 4103 O O . THR B 1 224 ? -3.947 -14.266 8.461 1 90.81 224 THR B O 1
ATOM 4106 N N . GLY B 1 225 ? -3.342 -15.234 10.375 1 87.44 225 GLY B N 1
ATOM 4107 C CA . GLY B 1 225 ? -4.703 -15.43 10.844 1 87.44 225 GLY B CA 1
ATOM 4108 C C . GLY B 1 225 ? -5.051 -16.891 11.078 1 87.44 225 GLY B C 1
ATOM 4109 O O . GLY B 1 225 ? -5.949 -17.203 11.867 1 87.44 225 GLY B O 1
ATOM 4110 N N . GLY B 1 226 ? -4.379 -17.844 10.273 1 89.06 226 GLY B N 1
ATOM 4111 C CA . GLY B 1 226 ? -4.586 -19.266 10.516 1 89.06 226 GLY B CA 1
ATOM 4112 C C . GLY B 1 226 ? -5.973 -19.75 10.133 1 89.06 226 GLY B C 1
ATOM 4113 O O . GLY B 1 226 ? -6.496 -20.688 10.719 1 89.06 226 GLY B O 1
ATOM 4114 N N . PHE B 1 227 ? -6.52 -19.188 9.219 1 90.31 227 PHE B N 1
ATOM 4115 C CA . PHE B 1 227 ? -7.875 -19.531 8.805 1 90.31 227 PHE B CA 1
ATOM 4116 C C . PHE B 1 227 ? -7.871 -20.766 7.914 1 90.31 227 PHE B C 1
ATOM 4118 O O . PHE B 1 227 ? -6.914 -21 7.176 1 90.31 227 PHE B O 1
ATOM 4125 N N . ILE B 1 228 ? -8.922 -21.531 8.062 1 93.12 228 ILE B N 1
ATOM 4126 C CA . ILE B 1 228 ? -9.289 -22.609 7.145 1 93.12 228 ILE B CA 1
ATOM 4127 C C . ILE B 1 228 ? -10.68 -22.344 6.574 1 93.12 228 ILE B C 1
ATOM 4129 O O . ILE B 1 228 ? -11.672 -22.391 7.301 1 93.12 228 ILE B O 1
ATOM 4133 N N . ARG B 1 229 ? -10.734 -22.125 5.25 1 96 229 ARG B N 1
ATOM 4134 C CA . ARG B 1 229 ? -11.977 -21.672 4.648 1 96 229 ARG B CA 1
ATOM 4135 C C . ARG B 1 229 ? -12.461 -22.641 3.58 1 96 229 ARG B C 1
ATOM 4137 O O . ARG B 1 229 ? -13.094 -22.234 2.602 1 96 229 ARG B O 1
ATOM 4144 N N . HIS B 1 230 ? -12.219 -23.891 3.74 1 95.88 230 HIS B N 1
ATOM 4145 C CA . HIS B 1 230 ? -12.539 -24.891 2.729 1 95.88 230 HIS B CA 1
ATOM 4146 C C . HIS B 1 230 ? -14.031 -24.938 2.438 1 95.88 230 HIS B C 1
ATOM 4148 O O . HIS B 1 230 ? -14.438 -25.031 1.277 1 95.88 230 HIS B O 1
ATOM 4154 N N . TYR B 1 231 ? -14.852 -24.797 3.436 1 95.88 231 TYR B N 1
ATOM 4155 C CA . TYR B 1 231 ? -16.297 -24.875 3.246 1 95.88 231 TYR B CA 1
ATOM 4156 C C . TYR B 1 231 ? -16.812 -23.641 2.512 1 95.88 231 TYR B C 1
ATOM 4158 O O . TYR B 1 231 ? -17.938 -23.641 2.02 1 95.88 231 TYR B O 1
ATOM 4166 N N . GLU B 1 232 ? -15.992 -22.594 2.365 1 96.88 232 GLU B N 1
ATOM 4167 C CA . GLU B 1 232 ? -16.406 -21.375 1.663 1 96.88 232 GLU B CA 1
ATOM 4168 C C . GLU B 1 232 ? -16 -21.422 0.192 1 96.88 232 GLU B C 1
ATOM 4170 O O . GLU B 1 232 ? -16.406 -20.578 -0.6 1 96.88 232 GLU B O 1
ATOM 4175 N N . VAL B 1 233 ? -15.281 -22.422 -0.192 1 97.94 233 VAL B N 1
ATOM 4176 C CA . VAL B 1 233 ? -14.688 -22.484 -1.522 1 97.94 233 VAL B CA 1
ATOM 4177 C C . VAL B 1 233 ? -15.789 -22.469 -2.582 1 97.94 233 VAL B C 1
ATOM 4179 O O . VAL B 1 233 ? -15.695 -21.75 -3.574 1 97.94 233 VAL B O 1
ATOM 4182 N N . PRO B 1 234 ? -16.875 -23.234 -2.408 1 97.88 234 PRO B N 1
ATOM 4183 C CA . PRO B 1 234 ? -17.953 -23.156 -3.404 1 97.88 234 PRO B CA 1
ATOM 4184 C C . PRO B 1 234 ? -18.469 -21.734 -3.59 1 97.88 234 PRO B C 1
ATOM 4186 O O . PRO B 1 234 ? -18.734 -21.297 -4.719 1 97.88 234 PRO B O 1
ATOM 4189 N N . LYS B 1 235 ? -18.609 -21 -2.52 1 97.69 235 LYS B N 1
ATOM 4190 C CA . LYS B 1 235 ? -19.062 -19.625 -2.605 1 97.69 235 LYS B CA 1
ATOM 4191 C C . LYS B 1 235 ? -17.984 -18.734 -3.232 1 97.69 235 LYS B C 1
ATOM 4193 O O . LYS B 1 235 ? -18.297 -17.781 -3.945 1 97.69 235 LYS B O 1
ATOM 4198 N N . PHE B 1 236 ? -16.656 -19.047 -2.955 1 98.44 236 PHE B N 1
ATOM 4199 C CA . PHE B 1 236 ? -15.57 -18.344 -3.637 1 98.44 236 PHE B CA 1
ATOM 4200 C C . PHE B 1 236 ? -15.75 -18.422 -5.148 1 98.44 236 PHE B C 1
ATOM 4202 O O . PHE B 1 236 ? -15.734 -17.391 -5.832 1 98.44 236 PHE B O 1
ATOM 4209 N N . ILE B 1 237 ? -15.922 -19.641 -5.59 1 98.75 237 ILE B N 1
ATOM 4210 C CA . ILE B 1 237 ? -16.016 -19.859 -7.027 1 98.75 237 ILE B CA 1
ATOM 4211 C C . ILE B 1 237 ? -17.234 -19.109 -7.59 1 98.75 237 ILE B C 1
ATOM 4213 O O . ILE B 1 237 ? -17.141 -18.469 -8.641 1 98.75 237 ILE B O 1
ATOM 4217 N N . LYS B 1 238 ? -18.312 -19.141 -6.879 1 98.25 238 LYS B N 1
ATOM 4218 C CA . LYS B 1 238 ? -19.562 -18.516 -7.324 1 98.25 238 LYS B CA 1
ATOM 4219 C C . LYS B 1 238 ? -19.391 -17.016 -7.457 1 98.25 238 LYS B C 1
ATOM 4221 O O . LYS B 1 238 ? -19.766 -16.422 -8.477 1 98.25 238 LYS B O 1
ATOM 4226 N N . VAL B 1 239 ? -18.734 -16.359 -6.527 1 98.44 239 VAL B N 1
ATOM 4227 C CA . VAL B 1 239 ? -18.797 -14.906 -6.492 1 98.44 239 VAL B CA 1
ATOM 4228 C C . VAL B 1 239 ? -17.531 -14.32 -7.109 1 98.44 239 VAL B C 1
ATOM 4230 O O . VAL B 1 239 ? -17.516 -13.156 -7.508 1 98.44 239 VAL B O 1
ATOM 4233 N N . ALA B 1 240 ? -16.422 -15.102 -7.242 1 98.69 240 ALA B N 1
ATOM 4234 C CA . ALA B 1 240 ? -15.133 -14.484 -7.539 1 98.69 240 ALA B CA 1
ATOM 4235 C C . ALA B 1 240 ? -14.539 -15.039 -8.836 1 98.69 240 ALA B C 1
ATOM 4237 O O . ALA B 1 240 ? -13.43 -14.672 -9.219 1 98.69 240 ALA B O 1
ATOM 4238 N N . SER B 1 241 ? -15.258 -15.898 -9.516 1 98.62 241 SER B N 1
ATOM 4239 C CA . SER B 1 241 ? -14.766 -16.406 -10.789 1 98.62 241 SER B CA 1
ATOM 4240 C C . SER B 1 241 ? -14.422 -15.266 -11.742 1 98.62 241 SER B C 1
ATOM 4242 O O . SER B 1 241 ? -15.164 -14.289 -11.836 1 98.62 241 SER B O 1
ATOM 4244 N N . PRO B 1 242 ? -13.375 -15.469 -12.641 1 98.75 242 PRO B N 1
ATOM 4245 C CA . PRO B 1 242 ? -12.328 -16.484 -12.539 1 98.75 242 PRO B CA 1
ATOM 4246 C C . PRO B 1 242 ? -11.453 -16.312 -11.305 1 98.75 242 PRO B C 1
ATOM 4248 O O . PRO B 1 242 ? -11.055 -15.203 -10.977 1 98.75 242 PRO B O 1
ATOM 4251 N N . VAL B 1 243 ? -11.195 -17.422 -10.625 1 98.88 243 VAL B N 1
ATOM 4252 C CA . VAL B 1 243 ? -10.531 -17.344 -9.328 1 98.88 243 VAL B CA 1
ATOM 4253 C C . VAL B 1 243 ? -9.461 -18.422 -9.227 1 98.88 243 VAL B C 1
ATOM 4255 O O . VAL B 1 243 ? -9.672 -19.562 -9.656 1 98.88 243 VAL B O 1
ATOM 4258 N N . TYR B 1 244 ? -8.258 -18.016 -8.781 1 98.81 244 TYR B N 1
ATOM 4259 C CA . TYR B 1 244 ? -7.273 -18.984 -8.305 1 98.81 244 TYR B CA 1
ATOM 4260 C C . TYR B 1 244 ? -7.531 -19.328 -6.848 1 98.81 244 TYR B C 1
ATOM 4262 O O . TYR B 1 244 ? -7.59 -18.453 -5.984 1 98.81 244 TYR B O 1
ATOM 4270 N N . LEU B 1 245 ? -7.719 -20.578 -6.609 1 98.69 245 LEU B N 1
ATOM 4271 C CA . LEU B 1 245 ? -7.789 -21.094 -5.246 1 98.69 245 LEU B CA 1
ATOM 4272 C C . LEU B 1 245 ? -6.398 -21.422 -4.711 1 98.69 245 LEU B C 1
ATOM 4274 O O . LEU B 1 245 ? -5.793 -22.422 -5.109 1 98.69 245 LEU B O 1
ATOM 4278 N N . LYS B 1 246 ? -5.93 -20.531 -3.865 1 97.94 246 LYS B N 1
ATOM 4279 C CA . LYS B 1 246 ? -4.625 -20.734 -3.246 1 97.94 246 LYS B CA 1
ATOM 4280 C C . LYS B 1 246 ? -4.715 -21.688 -2.061 1 97.94 246 LYS B C 1
ATOM 4282 O O . LYS B 1 246 ? -5.277 -21.344 -1.019 1 97.94 246 LYS B O 1
ATOM 4287 N N . THR B 1 247 ? -4.074 -22.812 -2.256 1 96.5 247 THR B N 1
ATOM 4288 C CA . THR B 1 247 ? -4.285 -23.906 -1.32 1 96.5 247 THR B CA 1
ATOM 4289 C C . THR B 1 247 ? -2.953 -24.453 -0.817 1 96.5 247 THR B C 1
ATOM 4291 O O . THR B 1 247 ? -1.988 -24.547 -1.578 1 96.5 247 THR B O 1
ATOM 4294 N N . GLY B 1 248 ? -2.963 -24.828 0.447 1 93.19 248 GLY B N 1
ATOM 4295 C CA . GLY B 1 248 ? -1.784 -25.438 1.048 1 93.19 248 GLY B CA 1
ATOM 4296 C C . GLY B 1 248 ? -1.062 -24.5 2.008 1 93.19 248 GLY B C 1
ATOM 4297 O O . GLY B 1 248 ? -0.101 -24.906 2.664 1 93.19 248 GLY B O 1
ATOM 4298 N N . GLY B 1 249 ? -1.579 -23.312 2.199 1 88.94 249 GLY B N 1
ATOM 4299 C CA . GLY B 1 249 ? -0.904 -22.312 3.008 1 88.94 249 GLY B CA 1
ATOM 4300 C C . GLY B 1 249 ? -0.853 -22.656 4.48 1 88.94 249 GLY B C 1
ATOM 4301 O O . GLY B 1 249 ? 0.026 -22.188 5.207 1 88.94 249 GLY B O 1
ATOM 4302 N N . SER B 1 250 ? -1.747 -23.469 4.941 1 86.19 250 SER B N 1
ATOM 4303 C CA . SER B 1 250 ? -1.829 -23.797 6.359 1 86.19 250 SER B CA 1
ATOM 4304 C C . SER B 1 250 ? -0.687 -24.719 6.785 1 86.19 250 SER B C 1
ATOM 4306 O O . SER B 1 250 ? -0.431 -24.891 7.977 1 86.19 250 SER B O 1
ATOM 4308 N N . VAL B 1 251 ? -0.056 -25.297 5.836 1 86.31 251 VAL B N 1
ATOM 4309 C CA . VAL B 1 251 ? 1.07 -26.172 6.133 1 86.31 251 VAL B CA 1
ATOM 4310 C C . VAL B 1 251 ? 2.27 -25.344 6.586 1 86.31 251 VAL B C 1
ATOM 4312 O O . VAL B 1 251 ? 3.117 -25.828 7.34 1 86.31 251 VAL B O 1
ATOM 4315 N N . ALA B 1 252 ? 2.338 -24.109 6.133 1 86.06 252 ALA B N 1
ATOM 4316 C CA . ALA B 1 252 ? 3.447 -23.219 6.457 1 86.06 252 ALA B CA 1
ATOM 4317 C C . ALA B 1 252 ? 3.248 -22.562 7.824 1 86.06 252 ALA B C 1
ATOM 4319 O O . ALA B 1 252 ? 2.115 -22.375 8.266 1 86.06 252 ALA B O 1
ATOM 4320 N N . ALA B 1 253 ? 4.332 -22.312 8.453 1 82.81 253 ALA B N 1
ATOM 4321 C CA . ALA B 1 253 ? 4.262 -21.562 9.711 1 82.81 253 ALA B CA 1
ATOM 4322 C C . ALA B 1 253 ? 4.121 -20.062 9.445 1 82.81 253 ALA B C 1
ATOM 4324 O O . ALA B 1 253 ? 3.486 -19.344 10.227 1 82.81 253 ALA B O 1
ATOM 4325 N N . ASN B 1 254 ? 4.758 -19.641 8.383 1 86.19 254 ASN B N 1
ATOM 4326 C CA . ASN B 1 254 ? 4.723 -18.234 7.984 1 86.19 254 ASN B CA 1
ATOM 4327 C C . ASN B 1 254 ? 4.926 -18.078 6.48 1 86.19 254 ASN B C 1
ATOM 4329 O O . ASN B 1 254 ? 5.074 -19.062 5.762 1 86.19 254 ASN B O 1
ATOM 4333 N N . HIS B 1 255 ? 4.836 -16.859 5.879 1 82.88 255 HIS B N 1
ATOM 4334 C CA . HIS B 1 255 ? 4.84 -16.547 4.453 1 82.88 255 HIS B CA 1
ATOM 4335 C C . HIS B 1 255 ? 6.133 -17 3.791 1 82.88 255 HIS B C 1
ATOM 4337 O O . HIS B 1 255 ? 6.113 -17.531 2.676 1 82.88 255 HIS B O 1
ATOM 4343 N N . ASN B 1 256 ? 7.289 -16.938 4.289 1 83.44 256 ASN B N 1
ATOM 4344 C CA . ASN B 1 256 ? 8.578 -17.297 3.715 1 83.44 256 ASN B CA 1
ATOM 4345 C C . ASN B 1 256 ? 9.125 -18.578 4.328 1 83.44 256 ASN B C 1
ATOM 4347 O O . ASN B 1 256 ? 10.344 -18.781 4.383 1 83.44 256 ASN B O 1
ATOM 4351 N N . TRP B 1 257 ? 8.188 -19.469 4.641 1 84.38 257 TRP B N 1
ATOM 4352 C CA . TRP B 1 257 ? 8.531 -20.75 5.25 1 84.38 257 TRP B CA 1
ATOM 4353 C C . TRP B 1 257 ? 9.305 -21.625 4.277 1 84.38 257 TRP B C 1
ATOM 4355 O O . TRP B 1 257 ? 8.938 -21.734 3.104 1 84.38 257 TRP B O 1
ATOM 4365 N N . ASP B 1 258 ? 10.383 -22.219 4.742 1 87.31 258 ASP B N 1
ATOM 4366 C CA . ASP B 1 258 ? 11.156 -23.141 3.91 1 87.31 258 ASP B CA 1
ATOM 4367 C C . ASP B 1 258 ? 10.469 -24.5 3.816 1 87.31 258 ASP B C 1
ATOM 4369 O O . ASP B 1 258 ? 10.781 -25.422 4.578 1 87.31 258 ASP B O 1
ATOM 4373 N N . THR B 1 259 ? 9.68 -24.609 2.861 1 90.06 259 THR B N 1
ATOM 4374 C CA . THR B 1 259 ? 8.891 -25.812 2.648 1 90.06 259 THR B CA 1
ATOM 4375 C C . THR B 1 259 ? 9.797 -27.016 2.359 1 90.06 259 THR B C 1
ATOM 4377 O O . THR B 1 259 ? 10.68 -26.938 1.505 1 90.06 259 THR B O 1
ATOM 4380 N N . THR B 1 260 ? 9.594 -28.109 3.072 1 91.19 260 THR B N 1
ATOM 4381 C CA . THR B 1 260 ? 10.289 -29.359 2.803 1 91.19 260 THR B CA 1
ATOM 4382 C C . THR B 1 260 ? 9.555 -30.188 1.748 1 91.19 260 THR B C 1
ATOM 4384 O O . THR B 1 260 ? 8.422 -29.859 1.385 1 91.19 260 THR B O 1
ATOM 4387 N N . GLU B 1 261 ? 10.211 -31.219 1.252 1 94.5 261 GLU B N 1
ATOM 4388 C CA . GLU B 1 261 ? 9.547 -32.094 0.309 1 94.5 261 GLU B CA 1
ATOM 4389 C C . GLU B 1 261 ? 8.297 -32.719 0.926 1 94.5 261 GLU B C 1
ATOM 4391 O O . GLU B 1 261 ? 7.258 -32.812 0.272 1 94.5 261 GLU B O 1
ATOM 4396 N N . LYS B 1 262 ? 8.453 -33.125 2.182 1 93.5 262 LYS B N 1
ATOM 4397 C CA . LYS B 1 262 ? 7.316 -33.688 2.896 1 93.5 262 LYS B CA 1
ATOM 4398 C C . LYS B 1 262 ? 6.168 -32.688 2.996 1 93.5 262 LYS B C 1
ATOM 4400 O O . LYS B 1 262 ? 5.004 -33.062 2.809 1 93.5 262 LYS B O 1
ATOM 4405 N N . GLU B 1 263 ? 6.484 -31.5 3.242 1 94.12 263 GLU B N 1
ATOM 4406 C CA . GLU B 1 263 ? 5.469 -30.453 3.377 1 94.12 263 GLU B CA 1
ATOM 4407 C C . GLU B 1 263 ? 4.871 -30.094 2.021 1 94.12 263 GLU B C 1
ATOM 4409 O O . GLU B 1 263 ? 3.689 -29.734 1.931 1 94.12 263 GLU B O 1
ATOM 4414 N N . ALA B 1 264 ? 5.715 -30.109 0.986 1 95.25 264 ALA B N 1
ATOM 4415 C CA . ALA B 1 264 ? 5.191 -29.906 -0.362 1 95.25 264 ALA B CA 1
ATOM 4416 C C . ALA B 1 264 ? 4.145 -30.969 -0.708 1 95.25 264 ALA B C 1
ATOM 4418 O O . ALA B 1 264 ? 3.09 -30.641 -1.262 1 95.25 264 ALA B O 1
ATOM 4419 N N . ILE B 1 265 ? 4.422 -32.188 -0.358 1 94.31 265 ILE B N 1
ATOM 4420 C CA . ILE B 1 265 ? 3.494 -33.281 -0.583 1 94.31 265 ILE B CA 1
ATOM 4421 C C . ILE B 1 265 ? 2.232 -33.094 0.253 1 94.31 265 ILE B C 1
ATOM 4423 O O . ILE B 1 265 ? 1.12 -33.312 -0.22 1 94.31 265 ILE B O 1
ATOM 4427 N N . ALA B 1 266 ? 2.422 -32.594 1.457 1 94.38 266 ALA B N 1
ATOM 4428 C CA . ALA B 1 266 ? 1.294 -32.344 2.35 1 94.38 266 ALA B CA 1
ATOM 4429 C C . ALA B 1 266 ? 0.361 -31.297 1.768 1 94.38 266 ALA B C 1
ATOM 4431 O O . ALA B 1 266 ? -0.847 -31.312 2.014 1 94.38 266 ALA B O 1
ATOM 4432 N N . ARG B 1 267 ? 0.905 -30.375 1.018 1 95.75 267 ARG B N 1
ATOM 4433 C CA . ARG B 1 267 ? 0.078 -29.359 0.381 1 95.75 267 ARG B CA 1
ATOM 4434 C C . ARG B 1 267 ? -0.862 -29.984 -0.647 1 95.75 267 ARG B C 1
ATOM 4436 O O . ARG B 1 267 ? -1.96 -29.469 -0.879 1 95.75 267 ARG B O 1
ATOM 4443 N N . ILE B 1 268 ? -0.474 -31.062 -1.254 1 96.06 268 ILE B N 1
ATOM 4444 C CA . ILE B 1 268 ? -1.326 -31.766 -2.215 1 96.06 268 ILE B CA 1
ATOM 4445 C C . ILE B 1 268 ? -2.557 -32.312 -1.504 1 96.06 268 ILE B C 1
ATOM 4447 O O . ILE B 1 268 ? -3.654 -32.344 -2.068 1 96.06 268 ILE B O 1
ATOM 4451 N N . LYS B 1 269 ? -2.393 -32.781 -0.305 1 93.38 269 LYS B N 1
ATOM 4452 C CA . LYS B 1 269 ? -3.553 -33.219 0.468 1 93.38 269 LYS B CA 1
ATOM 4453 C C . LYS B 1 269 ? -4.566 -32.094 0.625 1 93.38 269 LYS B C 1
ATOM 4455 O O . LYS B 1 269 ? -5.777 -32.344 0.539 1 93.38 269 LYS B O 1
ATOM 4460 N N . GLN B 1 270 ? -4.066 -30.891 0.92 1 94.88 270 GLN B N 1
ATOM 4461 C CA . GLN B 1 270 ? -4.961 -29.75 1.045 1 94.88 270 GLN B CA 1
ATOM 4462 C C . GLN B 1 270 ? -5.719 -29.5 -0.256 1 94.88 270 GLN B C 1
ATOM 4464 O O . GLN B 1 270 ? -6.91 -29.188 -0.236 1 94.88 270 GLN B O 1
ATOM 4469 N N . VAL B 1 271 ? -5.043 -29.609 -1.371 1 96.81 271 VAL B N 1
ATOM 4470 C CA . VAL B 1 271 ? -5.688 -29.453 -2.668 1 96.81 271 VAL B CA 1
ATOM 4471 C C . VAL B 1 271 ? -6.805 -30.484 -2.816 1 96.81 271 VAL B C 1
ATOM 4473 O O . VAL B 1 271 ? -7.91 -30.156 -3.252 1 96.81 271 VAL B O 1
ATOM 4476 N N . LYS B 1 272 ? -6.531 -31.688 -2.428 1 95.56 272 LYS B N 1
ATOM 4477 C CA . LYS B 1 272 ? -7.516 -32.75 -2.5 1 95.56 272 LYS B CA 1
ATOM 4478 C C . LYS B 1 272 ? -8.734 -32.438 -1.638 1 95.56 272 LYS B C 1
ATOM 4480 O O . LYS B 1 272 ? -9.867 -32.719 -2.039 1 95.56 272 LYS B O 1
ATOM 4485 N N . LEU B 1 273 ? -8.492 -31.969 -0.473 1 95.44 273 LEU B N 1
ATOM 4486 C CA . LEU B 1 273 ? -9.578 -31.609 0.438 1 95.44 273 LEU B CA 1
ATOM 4487 C C . LEU B 1 273 ? -10.453 -30.516 -0.159 1 95.44 273 LEU B C 1
ATOM 4489 O O . LEU B 1 273 ? -11.68 -30.578 -0.049 1 95.44 273 LEU B O 1
ATOM 4493 N N . VAL B 1 274 ? -9.844 -29.5 -0.754 1 97.31 274 VAL B N 1
ATOM 4494 C CA . VAL B 1 274 ? -10.602 -28.422 -1.379 1 97.31 274 VAL B CA 1
ATOM 4495 C C . VAL B 1 274 ? -11.375 -28.953 -2.58 1 97.31 274 VAL B C 1
ATOM 4497 O O . VAL B 1 274 ? -12.547 -28.609 -2.779 1 97.31 274 VAL B O 1
ATOM 4500 N N . GLU B 1 275 ? -10.75 -29.766 -3.379 1 96.69 275 GLU B N 1
ATOM 4501 C CA . GLU B 1 275 ? -11.438 -30.391 -4.512 1 96.69 275 GLU B CA 1
ATOM 4502 C C . GLU B 1 275 ? -12.656 -31.172 -4.051 1 96.69 275 GLU B C 1
ATOM 4504 O O . GLU B 1 275 ? -13.695 -31.156 -4.715 1 96.69 275 GLU B O 1
ATOM 4509 N N . ARG B 1 276 ? -12.508 -31.938 -2.977 1 95.38 276 ARG B N 1
ATOM 4510 C CA . ARG B 1 276 ? -13.633 -32.688 -2.422 1 95.38 276 ARG B CA 1
ATOM 4511 C C . ARG B 1 276 ? -14.812 -31.766 -2.127 1 95.38 276 ARG B C 1
ATOM 4513 O O . ARG B 1 276 ? -15.961 -32.094 -2.412 1 95.38 276 ARG B O 1
ATOM 4520 N N . MET B 1 277 ? -14.5 -30.562 -1.519 1 96.31 277 MET B N 1
ATOM 4521 C CA . MET B 1 277 ? -15.547 -29.578 -1.226 1 96.31 277 MET B CA 1
ATOM 4522 C C . MET B 1 277 ? -16.266 -29.156 -2.502 1 96.31 277 MET B C 1
ATOM 4524 O O . MET B 1 277 ? -17.5 -29.031 -2.514 1 96.31 277 MET B O 1
ATOM 4528 N N . ILE B 1 278 ? -15.523 -28.953 -3.535 1 97.81 278 ILE B N 1
ATOM 4529 C CA . ILE B 1 278 ? -16.094 -28.5 -4.801 1 97.81 278 ILE B CA 1
ATOM 4530 C C . ILE B 1 278 ? -16.969 -29.594 -5.391 1 97.81 278 ILE B C 1
ATOM 4532 O O . ILE B 1 278 ? -18.109 -29.328 -5.797 1 97.81 278 ILE B O 1
ATOM 4536 N N . ARG B 1 279 ? -16.484 -30.812 -5.414 1 96.56 279 ARG B N 1
ATOM 4537 C CA . ARG B 1 279 ? -17.25 -31.922 -5.957 1 96.56 279 ARG B CA 1
ATOM 4538 C C . ARG B 1 279 ? -18.562 -32.125 -5.211 1 96.56 279 ARG B C 1
ATOM 4540 O O . ARG B 1 279 ? -19.594 -32.438 -5.82 1 96.56 279 ARG B O 1
ATOM 4547 N N . GLN B 1 280 ? -18.547 -31.906 -3.979 1 96.75 280 GLN B N 1
ATOM 4548 C CA . GLN B 1 280 ? -19.703 -32.156 -3.139 1 96.75 280 GLN B CA 1
ATOM 4549 C C . GLN B 1 280 ? -20.703 -31.016 -3.209 1 96.75 280 GLN B C 1
ATOM 4551 O O . GLN B 1 280 ? -21.922 -31.25 -3.25 1 96.75 280 GLN B O 1
ATOM 4556 N N . TYR B 1 281 ? -20.219 -29.812 -3.174 1 97.25 281 TYR B N 1
ATOM 4557 C CA . TYR B 1 281 ? -21.125 -28.703 -2.9 1 97.25 281 TYR B CA 1
ATOM 4558 C C . TYR B 1 281 ? -21.234 -27.781 -4.105 1 97.25 281 TYR B C 1
ATOM 4560 O O . TYR B 1 281 ? -22.109 -26.906 -4.152 1 97.25 281 TYR B O 1
ATOM 4568 N N . ALA B 1 282 ? -20.391 -27.891 -5.098 1 97.75 282 ALA B N 1
ATOM 4569 C CA . ALA B 1 282 ? -20.438 -27.109 -6.336 1 97.75 282 ALA B CA 1
ATOM 4570 C C . ALA B 1 282 ? -20.016 -27.969 -7.531 1 97.75 282 ALA B C 1
ATOM 4572 O O . ALA B 1 282 ? -19.125 -27.578 -8.297 1 97.75 282 ALA B O 1
ATOM 4573 N N . PRO B 1 283 ? -20.656 -29.047 -7.742 1 96.81 283 PRO B N 1
ATOM 4574 C CA . PRO B 1 283 ? -20.234 -30 -8.758 1 96.81 283 PRO B CA 1
ATOM 4575 C C . PRO B 1 283 ? -20.312 -29.453 -10.172 1 96.81 283 PRO B C 1
ATOM 4577 O O . PRO B 1 283 ? -19.656 -29.969 -11.086 1 96.81 283 PRO B O 1
ATOM 4580 N N . ASP B 1 284 ? -21.062 -28.359 -10.406 1 97.44 284 ASP B N 1
ATOM 4581 C CA . ASP B 1 284 ? -21.234 -27.812 -11.742 1 97.44 284 ASP B CA 1
ATOM 4582 C C . ASP B 1 284 ? -20.156 -26.766 -12.055 1 97.44 284 ASP B C 1
ATOM 4584 O O . ASP B 1 284 ? -20.125 -26.219 -13.156 1 97.44 284 ASP B O 1
ATOM 4588 N N . SER B 1 285 ? -19.281 -26.484 -11.055 1 97.94 285 SER B N 1
ATOM 4589 C CA . SER B 1 285 ? -18.188 -25.531 -11.305 1 97.94 285 SER B CA 1
ATOM 4590 C C . SER B 1 285 ? -17.203 -26.094 -12.32 1 97.94 285 SER B C 1
ATOM 4592 O O . SER B 1 285 ? -16.922 -27.297 -12.336 1 97.94 285 SER B O 1
ATOM 4594 N N . THR B 1 286 ? -16.688 -25.203 -13.117 1 98 286 THR B N 1
ATOM 4595 C CA . THR B 1 286 ? -15.797 -25.625 -14.195 1 98 286 THR B CA 1
ATOM 4596 C C . THR B 1 286 ? -14.344 -25.266 -13.875 1 98 286 THR B C 1
ATOM 4598 O O . THR B 1 286 ? -13.992 -24.094 -13.781 1 98 286 THR B O 1
ATOM 4601 N N . ILE B 1 287 ? -13.492 -26.25 -13.742 1 97.94 287 ILE B N 1
ATOM 4602 C CA . ILE B 1 287 ? -12.062 -26.062 -13.555 1 97.94 287 ILE B CA 1
ATOM 4603 C C . ILE B 1 287 ? -11.391 -25.828 -14.898 1 97.94 287 ILE B C 1
ATOM 4605 O O . ILE B 1 287 ? -11.805 -26.391 -15.922 1 97.94 287 ILE B O 1
ATOM 4609 N N . SER B 1 288 ? -10.367 -24.953 -14.953 1 97.56 288 SER B N 1
ATOM 4610 C CA . SER B 1 288 ? -9.539 -24.859 -16.156 1 97.56 288 SER B CA 1
ATOM 4611 C C . SER B 1 288 ? -8.836 -26.172 -16.453 1 97.56 288 SER B C 1
ATOM 4613 O O . SER B 1 288 ? -8.422 -26.891 -15.531 1 97.56 288 SER B O 1
ATOM 4615 N N . PRO B 1 289 ? -8.656 -26.484 -17.672 1 94.94 289 PRO B N 1
ATOM 4616 C CA . PRO B 1 289 ? -7.949 -27.734 -18 1 94.94 289 PRO B CA 1
ATOM 4617 C C . PRO B 1 289 ? -6.449 -27.641 -17.719 1 94.94 289 PRO B C 1
ATOM 4619 O O . PRO B 1 289 ? -5.891 -26.547 -17.672 1 94.94 289 PRO B O 1
ATOM 4622 N N . LYS B 1 290 ? -5.906 -28.812 -17.5 1 90.56 290 LYS B N 1
ATOM 4623 C CA . LYS B 1 290 ? -4.449 -28.875 -17.453 1 90.56 290 LYS B CA 1
ATOM 4624 C C . LYS B 1 290 ? -3.828 -28.344 -18.734 1 90.56 290 LYS B C 1
ATOM 4626 O O . LYS B 1 290 ? -4.34 -28.609 -19.828 1 90.56 290 LYS B O 1
ATOM 4631 N N . ASN B 1 291 ? -2.779 -27.625 -18.656 1 90.44 291 ASN B N 1
ATOM 4632 C CA . ASN B 1 291 ? -2.049 -27.078 -19.797 1 90.44 291 ASN B CA 1
ATOM 4633 C C . ASN B 1 291 ? -2.914 -26.141 -20.625 1 90.44 291 ASN B C 1
ATOM 4635 O O . ASN B 1 291 ? -2.865 -26.156 -21.844 1 90.44 291 ASN B O 1
ATOM 4639 N N . SER B 1 292 ? -3.799 -25.484 -19.906 1 92.62 292 SER B N 1
ATOM 4640 C CA . SER B 1 292 ? -4.586 -24.469 -20.609 1 92.62 292 SER B CA 1
ATOM 4641 C C . SER B 1 292 ? -3.693 -23.5 -21.359 1 92.62 292 SER B C 1
ATOM 4643 O O . SER B 1 292 ? -2.631 -23.109 -20.875 1 92.62 292 SER B O 1
ATOM 4645 N N . ASN B 1 293 ? -4.113 -23.047 -22.562 1 89.38 293 ASN B N 1
ATOM 4646 C CA . ASN B 1 293 ? -3.363 -22.094 -23.375 1 89.38 293 ASN B CA 1
ATOM 4647 C C . ASN B 1 293 ? -3.412 -20.688 -22.781 1 89.38 293 ASN B C 1
ATOM 4649 O O . ASN B 1 293 ? -2.66 -19.797 -23.188 1 89.38 293 ASN B O 1
ATOM 4653 N N . ASP B 1 294 ? -4.27 -20.531 -21.812 1 91.31 294 ASP B N 1
ATOM 4654 C CA . ASP B 1 294 ? -4.457 -19.234 -21.156 1 91.31 294 ASP B CA 1
ATOM 4655 C C . ASP B 1 294 ? -3.447 -19.047 -20.031 1 91.31 294 ASP B C 1
ATOM 4657 O O . ASP B 1 294 ? -3.344 -17.969 -19.453 1 91.31 294 ASP B O 1
ATOM 4661 N N . LEU B 1 295 ? -2.68 -20.062 -19.703 1 93.94 295 LEU B N 1
ATOM 4662 C CA . LEU B 1 295 ? -1.726 -20 -18.609 1 93.94 295 LEU B CA 1
ATOM 4663 C C . LEU B 1 295 ? -0.436 -19.312 -19.047 1 93.94 295 LEU B C 1
ATOM 4665 O O . LEU B 1 295 ? 0.021 -19.516 -20.172 1 93.94 295 LEU B O 1
ATOM 4669 N N . SER B 1 296 ? 0.116 -18.531 -18.172 1 92.88 296 SER B N 1
ATOM 4670 C CA . SER B 1 296 ? 1.417 -17.922 -18.422 1 92.88 296 SER B CA 1
ATOM 4671 C C . SER B 1 296 ? 2.551 -18.891 -18.125 1 92.88 296 SER B C 1
ATOM 4673 O O . SER B 1 296 ? 3.371 -18.656 -17.234 1 92.88 296 SER B O 1
ATOM 4675 N N . ILE B 1 297 ? 2.645 -19.906 -18.938 1 94.06 297 ILE B N 1
ATOM 4676 C CA . ILE B 1 297 ? 3.68 -20.922 -18.781 1 94.06 297 ILE B CA 1
ATOM 4677 C C . ILE B 1 297 ? 5.035 -20.328 -19.188 1 94.06 297 ILE B C 1
ATOM 4679 O O . ILE B 1 297 ? 5.141 -19.609 -20.172 1 94.06 297 ILE B O 1
ATOM 4683 N N . PRO B 1 298 ? 6.012 -20.625 -18.406 1 95.12 298 PRO B N 1
ATOM 4684 C CA . PRO B 1 298 ? 7.344 -20.125 -18.734 1 95.12 298 PRO B CA 1
ATOM 4685 C C . PRO B 1 298 ? 7.781 -20.516 -20.141 1 95.12 298 PRO B C 1
ATOM 4687 O O . PRO B 1 298 ? 7.277 -21.5 -20.703 1 95.12 298 PRO B O 1
ATOM 4690 N N . GLU B 1 299 ? 8.695 -19.703 -20.734 1 91.38 299 GLU B N 1
ATOM 4691 C CA . GLU B 1 299 ? 9.188 -19.938 -22.078 1 91.38 299 GLU B CA 1
ATOM 4692 C C . GLU B 1 299 ? 10.703 -20.078 -22.109 1 91.38 299 GLU B C 1
ATOM 4694 O O . GLU B 1 299 ? 11.398 -19.516 -21.25 1 91.38 299 GLU B O 1
#